Protein 6HUH (pdb70)

B-factor: mean 50.21, std 21.95, range [9.23, 146.53]

Organism: Klebsiella pneumoniae (NCBI:txid573)

Structure (mmCIF, N/CA/C/O backbone):
data_6HUH
#
_entry.id   6HUH
#
_cell.length_a   143.790
_cell.length_b   42.580
_cell.length_c   99.710
_cell.angle_alpha   90.00
_cell.angle_beta   114.37
_cell.angle_gamma   90.00
#
_symmetry.space_group_name_H-M   'C 1 2 1'
#
loop_
_entity.id
_entity.type
_entity.pdbx_description
1 polymer Beta-lactamase
2 non-polymer 'SULFATE ION'
3 water water
#
loop_
_atom_site.group_PDB
_atom_site.id
_atom_site.type_symbol
_atom_site.label_atom_id
_atom_site.label_alt_id
_atom_site.label_comp_id
_atom_site.label_asym_id
_atom_site.label_entity_id
_atom_site.label_seq_id
_atom_site.pdbx_PDB_ins_code
_atom_site.Cartn_x
_atom_site.Cartn_y
_atom_site.Cartn_z
_atom_site.occupancy
_atom_site.B_iso_or_equiv
_atom_site.auth_seq_id
_atom_site.auth_comp_id
_atom_site.auth_asym_id
_atom_site.auth_atom_id
_atom_site.pdbx_PDB_model_num
ATOM 1 N N . THR A 1 24 ? 10.123 32.147 -9.595 1.00 60.49 24 THR A N 1
ATOM 2 C CA . THR A 1 24 ? 9.716 31.070 -8.702 1.00 58.91 24 THR A CA 1
ATOM 3 C C . THR A 1 24 ? 10.216 31.272 -7.247 1.00 60.03 24 THR A C 1
ATOM 4 O O . THR A 1 24 ? 10.257 30.307 -6.472 1.00 59.43 24 THR A O 1
ATOM 8 N N . GLY A 1 25 ? 10.522 32.527 -6.881 1.00 54.20 25 GLY A N 1
ATOM 9 C CA . GLY A 1 25 ? 10.899 32.916 -5.524 1.00 51.47 25 GLY A CA 1
ATOM 10 C C . GLY A 1 25 ? 9.677 32.927 -4.618 1.00 52.21 25 GLY A C 1
ATOM 11 O O . GLY A 1 25 ? 8.546 32.937 -5.110 1.00 52.62 25 GLY A O 1
ATOM 12 N N . CYS A 1 26 ? 9.861 32.939 -3.297 1.00 46.15 26 CYS A N 1
ATOM 13 C CA . CYS A 1 26 ? 8.704 32.895 -2.395 1.00 44.28 26 CYS A CA 1
ATOM 14 C C . CYS A 1 26 ? 8.931 33.521 -0.990 1.00 43.51 26 CYS A C 1
ATOM 15 O O . CYS A 1 26 ? 9.953 33.222 -0.373 1.00 42.60 26 CYS A O 1
ATOM 18 N N . MET A 1 27 ? 7.962 34.344 -0.471 1.00 36.53 27 MET A N 1
ATOM 19 C CA . MET A 1 27 ? 7.984 34.825 0.919 1.00 34.72 27 MET A CA 1
ATOM 20 C C . MET A 1 27 ? 6.719 34.420 1.663 1.00 35.39 27 MET A C 1
ATOM 21 O O . MET A 1 27 ? 5.643 34.959 1.445 1.00 35.63 27 MET A O 1
ATOM 26 N N . LEU A 1 28 ? 6.877 33.445 2.538 1.00 29.70 28 LEU A N 1
ATOM 27 C CA . LEU A 1 28 ? 5.817 32.863 3.341 1.00 29.25 28 LEU A CA 1
ATOM 28 C C . LEU A 1 28 ? 5.932 33.205 4.820 1.00 33.77 28 LEU A C 1
ATOM 29 O O . LEU A 1 28 ? 6.996 33.005 5.418 1.00 35.44 28 LEU A O 1
ATOM 34 N N . PHE A 1 29 ? 4.826 33.637 5.436 1.00 29.12 29 PHE A N 1
ATOM 35 C CA . PHE A 1 29 ? 4.754 33.887 6.891 1.00 28.47 29 PHE A CA 1
ATOM 36 C C . PHE A 1 29 ? 3.658 33.005 7.513 1.00 30.10 29 PHE A C 1
ATOM 37 O O . PHE A 1 29 ? 2.493 33.074 7.081 1.00 30.68 29 PHE A O 1
ATOM 45 N N . ALA A 1 30 ? 4.047 32.143 8.474 1.00 23.24 30 ALA A N 1
ATOM 46 C CA . ALA A 1 30 ? 3.126 31.230 9.156 1.00 23.80 30 ALA A CA 1
ATOM 47 C C . ALA A 1 30 ? 3.019 31.522 10.663 1.00 29.35 30 ALA A C 1
ATOM 48 O O . ALA A 1 30 ? 3.902 32.166 11.222 1.00 27.17 30 ALA A O 1
ATOM 50 N N . ASP A 1 31 ? 1.932 31.051 11.314 1.00 30.38 31 ASP A N 1
ATOM 51 C CA . ASP A 1 31 ? 1.728 31.223 12.760 1.00 33.36 31 ASP A CA 1
ATOM 52 C C . ASP A 1 31 ? 2.500 30.174 13.577 1.00 38.78 31 ASP A C 1
ATOM 53 O O . ASP A 1 31 ? 3.372 29.493 13.028 1.00 34.66 31 ASP A O 1
ATOM 58 N N . GLY A 1 32 ? 2.163 30.061 14.872 1.00 39.93 32 GLY A N 1
ATOM 59 C CA . GLY A 1 32 ? 2.786 29.129 15.814 1.00 40.34 32 GLY A CA 1
ATOM 60 C C . GLY A 1 32 ? 2.737 27.667 15.408 1.00 42.28 32 GLY A C 1
ATOM 61 O O . GLY A 1 32 ? 3.779 27.006 15.389 1.00 40.78 32 GLY A O 1
ATOM 62 N N . SER A 1 33 ? 1.533 27.164 15.050 1.00 38.57 33 SER A N 1
ATOM 63 C CA . SER A 1 33 ? 1.304 25.770 14.632 1.00 38.23 33 SER A CA 1
ATOM 64 C C . SER A 1 33 ? 2.011 25.367 13.331 1.00 40.01 33 SER A C 1
ATOM 65 O O . SER A 1 33 ? 2.148 24.175 13.056 1.00 38.51 33 SER A O 1
ATOM 68 N N . GLY A 1 34 ? 2.419 26.367 12.547 1.00 36.35 34 GLY A N 1
ATOM 69 C CA . GLY A 1 34 ? 3.057 26.216 11.244 1.00 34.15 34 GLY A CA 1
ATOM 70 C C . GLY A 1 34 ? 2.088 26.455 10.105 1.00 37.67 34 GLY A C 1
ATOM 71 O O . GLY A 1 34 ? 2.393 26.113 8.959 1.00 37.40 34 GLY A O 1
ATOM 72 N N . LYS A 1 35 ? 0.898 27.031 10.410 1.00 34.33 35 LYS A N 1
ATOM 73 C CA . LYS A 1 35 ? -0.145 27.321 9.426 1.00 33.84 35 LYS A CA 1
ATOM 74 C C . LYS A 1 35 ? 0.129 28.657 8.681 1.00 38.33 35 LYS A C 1
ATOM 75 O O . LYS A 1 35 ? 0.085 29.718 9.313 1.00 38.00 35 LYS A O 1
ATOM 81 N N . PRO A 1 36 ? 0.432 28.636 7.356 1.00 36.29 36 PRO A N 1
ATOM 82 C CA . PRO A 1 36 ? 0.681 29.918 6.636 1.00 35.85 36 PRO A CA 1
ATOM 83 C C . PRO A 1 36 ? -0.524 30.849 6.615 1.00 37.86 36 PRO A C 1
ATOM 84 O O . PRO A 1 36 ? -1.667 30.378 6.546 1.00 37.53 36 PRO A O 1
ATOM 88 N N . PHE A 1 37 ? -0.262 32.169 6.735 1.00 32.15 37 PHE A N 1
ATOM 89 C CA . PHE A 1 37 ? -1.297 33.209 6.688 1.00 31.50 37 PHE A CA 1
ATOM 90 C C . PHE A 1 37 ? -1.002 34.215 5.569 1.00 34.64 37 PHE A C 1
ATOM 91 O O . PHE A 1 37 ? -1.846 35.065 5.254 1.00 35.34 37 PHE A O 1
ATOM 99 N N . SER A 1 38 ? 0.212 34.127 4.997 1.00 29.45 38 SER A N 1
ATOM 100 C CA . SER A 1 38 ? 0.690 34.974 3.912 1.00 29.38 38 SER A CA 1
ATOM 101 C C . SER A 1 38 ? 1.742 34.214 3.151 1.00 33.05 38 SER A C 1
ATOM 102 O O . SER A 1 38 ? 2.781 33.891 3.702 1.00 33.44 38 SER A O 1
ATOM 105 N N . ALA A 1 39 ? 1.466 33.906 1.894 1.00 29.54 39 ALA A N 1
ATOM 106 C CA . ALA A 1 39 ? 2.354 33.158 1.006 1.00 28.26 39 ALA A CA 1
ATOM 107 C C . ALA A 1 39 ? 2.355 33.872 -0.349 1.00 31.75 39 ALA A C 1
ATOM 108 O O . ALA A 1 39 ? 1.290 34.184 -0.862 1.00 32.44 39 ALA A O 1
ATOM 110 N N . GLN A 1 40 ? 3.533 34.210 -0.880 1.00 27.76 40 GLN A N 1
ATOM 111 C CA . GLN A 1 40 ? 3.655 34.991 -2.122 1.00 28.51 40 GLN A CA 1
ATOM 112 C C . GLN A 1 40 ? 4.757 34.444 -3.039 1.00 33.59 40 GLN A C 1
ATOM 113 O O . GLN A 1 40 ? 5.942 34.627 -2.773 1.00 33.50 40 GLN A O 1
ATOM 119 N N . GLY A 1 41 ? 4.347 33.810 -4.120 1.00 31.71 41 GLY A N 1
ATOM 120 C CA . GLY A 1 41 ? 5.236 33.175 -5.078 1.00 32.89 41 GLY A CA 1
ATOM 121 C C . GLY A 1 41 ? 5.039 31.669 -5.085 1.00 41.78 41 GLY A C 1
ATOM 122 O O . GLY A 1 41 ? 3.942 31.182 -4.772 1.00 41.87 41 GLY A O 1
ATOM 123 N N . ASP A 1 42 ? 6.115 30.914 -5.406 1.00 40.46 42 ASP A N 1
ATOM 124 C CA . ASP A 1 42 ? 6.083 29.452 -5.487 1.00 40.87 42 ASP A CA 1
ATOM 125 C C . ASP A 1 42 ? 6.304 28.768 -4.131 1.00 44.53 42 ASP A C 1
ATOM 126 O O . ASP A 1 42 ? 7.340 28.135 -3.883 1.00 42.95 42 ASP A O 1
ATOM 131 N N . CYS A 1 43 ? 5.275 28.858 -3.283 1.00 42.58 43 CYS A N 1
ATOM 132 C CA . CYS A 1 43 ? 5.258 28.346 -1.910 1.00 41.94 43 CYS A CA 1
ATOM 133 C C . CYS A 1 43 ? 4.945 26.849 -1.780 1.00 40.44 43 CYS A C 1
ATOM 134 O O . CYS A 1 43 ? 5.143 26.303 -0.696 1.00 37.65 43 CYS A O 1
ATOM 137 N N . ALA A 1 44 ? 4.495 26.194 -2.874 1.00 36.78 44 ALA A N 1
ATOM 138 C CA . ALA A 1 44 ? 4.105 24.777 -2.903 1.00 35.87 44 ALA A CA 1
ATOM 139 C C . ALA A 1 44 ? 5.061 23.848 -3.647 1.00 40.89 44 ALA A C 1
ATOM 140 O O . ALA A 1 44 ? 4.998 22.636 -3.445 1.00 41.86 44 ALA A O 1
ATOM 142 N N . SER A 1 45 ? 5.959 24.388 -4.479 1.00 38.43 45 SER A N 1
ATOM 143 C CA . SER A 1 45 ? 6.943 23.556 -5.189 1.00 38.44 45 SER A CA 1
ATOM 144 C C . SER A 1 45 ? 8.046 23.066 -4.264 1.00 39.86 45 SER A C 1
ATOM 145 O O . SER A 1 45 ? 8.538 23.824 -3.431 1.00 37.32 45 SER A O 1
ATOM 148 N N . GLN A 1 46 ? 8.447 21.807 -4.444 1.00 37.08 46 GLN A N 1
ATOM 149 C CA . GLN A 1 46 ? 9.498 21.173 -3.653 1.00 36.89 46 GLN A CA 1
ATOM 150 C C . GLN A 1 46 ? 10.872 21.591 -4.165 1.00 39.60 46 GLN A C 1
ATOM 151 O O . GLN A 1 46 ? 11.127 21.499 -5.370 1.00 41.38 46 GLN A O 1
ATOM 157 N N . LEU A 1 47 ? 11.760 22.027 -3.258 1.00 32.86 47 LEU A N 1
ATOM 158 C CA . LEU A 1 47 ? 13.118 22.432 -3.620 1.00 33.16 47 LEU A CA 1
ATOM 159 C C . LEU A 1 47 ? 14.180 21.759 -2.736 1.00 39.00 47 LEU A C 1
ATOM 160 O O . LEU A 1 47 ? 13.871 21.428 -1.581 1.00 38.45 47 LEU A O 1
ATOM 165 N N . PRO A 1 48 ? 15.458 21.600 -3.200 1.00 35.95 48 PRO A N 1
ATOM 166 C CA . PRO A 1 48 ? 16.482 21.023 -2.312 1.00 34.82 48 PRO A CA 1
ATOM 167 C C . PRO A 1 48 ? 16.580 21.822 -1.003 1.00 36.73 48 PRO A C 1
ATOM 168 O O . PRO A 1 48 ? 16.567 23.045 -1.077 1.00 35.12 48 PRO A O 1
ATOM 172 N N . PRO A 1 49 ? 16.606 21.201 0.205 1.00 33.90 49 PRO A N 1
ATOM 173 C CA . PRO A 1 49 ? 16.668 22.021 1.429 1.00 32.71 49 PRO A CA 1
ATOM 174 C C . PRO A 1 49 ? 18.036 22.669 1.665 1.00 34.60 49 PRO A C 1
ATOM 175 O O . PRO A 1 49 ? 18.117 23.692 2.341 1.00 33.31 49 PRO A O 1
ATOM 179 N N . ALA A 1 50 ? 19.094 22.111 1.036 1.00 30.07 50 ALA A N 1
ATOM 180 C CA . ALA A 1 50 ? 20.484 22.533 1.163 1.00 29.43 50 ALA A CA 1
ATOM 181 C C . ALA A 1 50 ? 20.893 22.561 2.636 1.00 35.04 50 ALA A C 1
ATOM 182 O O . ALA A 1 50 ? 20.618 21.597 3.354 1.00 34.96 50 ALA A O 1
ATOM 184 N N . SER A 1 51 ? 21.484 23.667 3.106 1.00 33.22 51 SER A N 1
ATOM 185 C CA . SER A 1 51 ? 21.936 23.774 4.486 1.00 32.66 51 SER A CA 1
ATOM 186 C C . SER A 1 51 ? 20.824 24.100 5.513 1.00 36.99 51 SER A C 1
ATOM 187 O O . SER A 1 51 ? 21.139 24.237 6.683 1.00 40.37 51 SER A O 1
ATOM 190 N N . THR A 1 52 ? 19.553 24.167 5.117 1.00 29.71 52 THR A N 1
ATOM 191 C CA . THR A 1 52 ? 18.446 24.348 6.061 1.00 28.31 52 THR A CA 1
ATOM 192 C C . THR A 1 52 ? 18.087 22.984 6.690 1.00 33.73 52 THR A C 1
ATOM 193 O O . THR A 1 52 ? 17.323 22.917 7.666 1.00 34.86 52 THR A O 1
ATOM 197 N N . PHE A 1 53 ? 18.620 21.891 6.114 1.00 29.94 53 PHE A N 1
ATOM 198 C CA . PHE A 1 53 ? 18.419 20.544 6.633 1.00 29.33 53 PHE A CA 1
ATOM 199 C C . PHE A 1 53 ? 19.244 20.379 7.923 1.00 34.69 53 PHE A C 1
ATOM 200 O O . PHE A 1 53 ? 19.037 19.420 8.666 1.00 36.56 53 PHE A O 1
ATOM 225 N N . ILE A 1 55 ? 18.766 22.152 10.453 1.00 23.55 55 ILE A N 1
ATOM 226 C CA . ILE A 1 55 ? 17.744 22.278 11.508 1.00 22.90 55 ILE A CA 1
ATOM 227 C C . ILE A 1 55 ? 17.286 20.860 11.967 1.00 28.63 55 ILE A C 1
ATOM 228 O O . ILE A 1 55 ? 17.590 20.503 13.115 1.00 27.93 55 ILE A O 1
ATOM 233 N N . PRO A 1 56 ? 16.672 19.989 11.095 1.00 26.22 56 PRO A N 1
ATOM 234 C CA . PRO A 1 56 ? 16.337 18.622 11.554 1.00 25.74 56 PRO A CA 1
ATOM 235 C C . PRO A 1 56 ? 17.548 17.823 12.037 1.00 28.52 56 PRO A C 1
ATOM 236 O O . PRO A 1 56 ? 17.394 17.028 12.959 1.00 29.58 56 PRO A O 1
ATOM 240 N N . LEU A 1 57 ? 18.749 18.073 11.461 1.00 22.52 57 LEU A N 1
ATOM 241 C CA . LEU A 1 57 ? 20.003 17.428 11.858 1.00 21.22 57 LEU A CA 1
ATOM 242 C C . LEU A 1 57 ? 20.423 17.818 13.290 1.00 25.91 57 LEU A C 1
ATOM 243 O O . LEU A 1 57 ? 20.816 16.942 14.065 1.00 24.34 57 LEU A O 1
ATOM 248 N N . ALA A 1 58 ? 20.286 19.115 13.664 1.00 24.55 58 ALA A N 1
ATOM 249 C CA . ALA A 1 58 ? 20.584 19.590 15.027 1.00 25.26 58 ALA A CA 1
ATOM 250 C C . ALA A 1 58 ? 19.698 18.862 16.052 1.00 31.26 58 ALA A C 1
ATOM 251 O O . ALA A 1 58 ? 20.176 18.553 17.139 1.00 33.05 58 ALA A O 1
ATOM 253 N N . LEU A 1 59 ? 18.429 18.555 15.690 1.00 26.39 59 LEU A N 1
ATOM 254 C CA . LEU A 1 59 ? 17.490 17.836 16.552 1.00 26.91 59 LEU A CA 1
ATOM 255 C C . LEU A 1 59 ? 17.868 16.364 16.700 1.00 32.04 59 LEU A C 1
ATOM 256 O O . LEU A 1 59 ? 17.833 15.842 17.821 1.00 32.51 59 LEU A O 1
ATOM 261 N N . MET A 1 60 ? 18.221 15.697 15.564 1.00 28.11 60 MET A N 1
ATOM 262 C CA . MET A 1 60 ? 18.658 14.296 15.513 1.00 27.59 60 MET A CA 1
ATOM 263 C C . MET A 1 60 ? 19.883 14.177 16.405 1.00 32.25 60 MET A C 1
ATOM 264 O O . MET A 1 60 ? 19.883 13.371 17.340 1.00 34.33 60 MET A O 1
ATOM 269 N N . GLY A 1 61 ? 20.873 15.030 16.139 1.00 26.99 61 GLY A N 1
ATOM 270 C CA . GLY A 1 61 ? 22.131 15.123 16.877 1.00 26.94 61 GLY A CA 1
ATOM 271 C C . GLY A 1 61 ? 22.006 15.368 18.367 1.00 29.08 61 GLY A C 1
ATOM 272 O O . GLY A 1 61 ? 22.752 14.778 19.141 1.00 30.77 61 GLY A O 1
ATOM 273 N N . TYR A 1 62 ? 21.066 16.206 18.793 1.00 23.38 62 TYR A N 1
ATOM 274 C CA . TYR A 1 62 ? 20.880 16.408 20.224 1.00 23.85 62 TYR A CA 1
ATOM 275 C C . TYR A 1 62 ? 20.034 15.329 20.866 1.00 31.47 62 TYR A C 1
ATOM 276 O O . TYR A 1 62 ? 20.282 14.984 22.012 1.00 35.90 62 TYR A O 1
ATOM 285 N N . ASP A 1 63 ? 19.049 14.793 20.148 1.00 26.74 63 ASP A N 1
ATOM 286 C CA . ASP A 1 63 ? 18.172 13.749 20.675 1.00 27.56 63 ASP A CA 1
ATOM 287 C C . ASP A 1 63 ? 18.919 12.435 20.897 1.00 32.79 63 ASP A C 1
ATOM 288 O O . ASP A 1 63 ? 18.690 11.765 21.903 1.00 33.03 63 ASP A O 1
ATOM 293 N N . SER A 1 64 ? 19.788 12.062 19.936 1.00 29.65 64 SER A N 1
ATOM 294 C CA . SER A 1 64 ? 20.547 10.823 19.970 1.00 30.06 64 SER A CA 1
ATOM 295 C C . SER A 1 64 ? 21.756 10.903 20.893 1.00 35.57 64 SER A C 1
ATOM 296 O O . SER A 1 64 ? 22.171 9.881 21.428 1.00 37.69 64 SER A O 1
ATOM 299 N N . GLY A 1 65 ? 22.292 12.107 21.099 1.00 30.42 65 GLY A N 1
ATOM 300 C CA . GLY A 1 65 ? 23.436 12.318 21.973 1.00 29.65 65 GLY A CA 1
ATOM 301 C C . GLY A 1 65 ? 24.754 12.544 21.264 1.00 31.84 65 GLY A C 1
ATOM 302 O O . GLY A 1 65 ? 25.790 12.662 21.931 1.00 33.46 65 GLY A O 1
ATOM 303 N N . PHE A 1 66 ? 24.735 12.607 19.911 1.00 24.92 66 PHE A N 1
ATOM 304 C CA . PHE A 1 66 ? 25.929 12.873 19.116 1.00 23.66 66 PHE A CA 1
ATOM 305 C C . PHE A 1 66 ? 26.447 14.264 19.437 1.00 28.21 66 PHE A C 1
ATOM 306 O O . PHE A 1 66 ? 27.660 14.460 19.584 1.00 29.34 66 PHE A O 1
ATOM 314 N N . LEU A 1 67 ? 25.525 15.236 19.482 1.00 22.88 67 LEU A N 1
ATOM 315 C CA . LEU A 1 67 ? 25.823 16.621 19.807 1.00 21.74 67 LEU A CA 1
ATOM 316 C C . LEU A 1 67 ? 25.519 16.781 21.277 1.00 28.29 67 LEU A C 1
ATOM 317 O O . LEU A 1 67 ? 24.477 16.302 21.748 1.00 29.52 67 LEU A O 1
ATOM 322 N N . VAL A 1 68 ? 26.469 17.362 22.021 1.00 25.79 68 VAL A N 1
ATOM 323 C CA . VAL A 1 68 ? 26.375 17.515 23.474 1.00 27.27 68 VAL A CA 1
ATOM 324 C C . VAL A 1 68 ? 25.687 18.820 23.817 1.00 35.60 68 VAL A C 1
ATOM 325 O O . VAL A 1 68 ? 24.695 18.821 24.551 1.00 36.19 68 VAL A O 1
ATOM 329 N N . ASP A 1 69 ? 26.250 19.929 23.303 1.00 34.70 69 ASP A N 1
ATOM 330 C CA . ASP A 1 69 ? 25.765 21.297 23.460 1.00 35.57 69 ASP A CA 1
ATOM 331 C C . ASP A 1 69 ? 26.263 22.145 22.300 1.00 36.96 69 ASP A C 1
ATOM 332 O O . ASP A 1 69 ? 26.505 21.613 21.230 1.00 35.34 69 ASP A O 1
ATOM 337 N N . GLU A 1 70 ? 26.425 23.442 22.509 1.00 34.15 70 GLU A N 1
ATOM 338 C CA . GLU A 1 70 ? 26.821 24.401 21.485 1.00 33.75 70 GLU A CA 1
ATOM 339 C C . GLU A 1 70 ? 28.321 24.346 21.194 1.00 38.79 70 GLU A C 1
ATOM 340 O O . GLU A 1 70 ? 28.770 24.710 20.108 1.00 37.73 70 GLU A O 1
ATOM 346 N N . GLN A 1 71 ? 29.091 23.919 22.182 1.00 37.22 71 GLN A N 1
ATOM 347 C CA . GLN A 1 71 ? 30.540 23.853 22.104 1.00 37.90 71 GLN A CA 1
ATOM 348 C C . GLN A 1 71 ? 31.015 22.442 21.765 1.00 43.24 71 GLN A C 1
ATOM 349 O O . GLN A 1 71 ? 32.104 22.282 21.197 1.00 45.11 71 GLN A O 1
ATOM 355 N N . LEU A 1 72 ? 30.233 21.416 22.162 1.00 37.48 72 LEU A N 1
ATOM 356 C CA . LEU A 1 72 ? 30.646 20.031 21.993 1.00 35.36 72 LEU A CA 1
ATOM 357 C C . LEU A 1 72 ? 29.731 19.178 21.144 1.00 35.76 72 LEU A C 1
ATOM 358 O O . LEU A 1 72 ? 28.510 19.359 21.177 1.00 34.23 72 LEU A O 1
ATOM 363 N N . PRO A 1 73 ? 30.302 18.230 20.357 1.00 32.07 73 PRO A N 1
ATOM 364 C CA . PRO A 1 73 ? 31.738 17.929 20.178 1.00 31.69 73 PRO A CA 1
ATOM 365 C C . PRO A 1 73 ? 32.479 18.867 19.210 1.00 36.39 73 PRO A C 1
ATOM 366 O O . PRO A 1 73 ? 31.894 19.386 18.262 1.00 35.27 73 PRO A O 1
ATOM 370 N N . ALA A 1 74 ? 33.763 19.107 19.474 1.00 34.54 74 ALA A N 1
ATOM 371 C CA . ALA A 1 74 ? 34.606 19.920 18.607 1.00 34.25 74 ALA A CA 1
ATOM 372 C C . ALA A 1 74 ? 35.357 18.931 17.703 1.00 38.94 74 ALA A C 1
ATOM 373 O O . ALA A 1 74 ? 36.418 18.407 18.071 1.00 39.13 74 ALA A O 1
ATOM 375 N N . LEU A 1 75 ? 34.750 18.593 16.565 1.00 34.83 75 LEU A N 1
ATOM 376 C CA . LEU A 1 75 ? 35.341 17.606 15.657 1.00 35.72 75 LEU A CA 1
ATOM 377 C C . LEU A 1 75 ? 36.403 18.202 14.707 1.00 42.85 75 LEU A C 1
ATOM 378 O O . LEU A 1 75 ? 36.160 19.252 14.115 1.00 43.23 75 LEU A O 1
ATOM 383 N N . PRO A 1 76 ? 37.590 17.567 14.548 1.00 40.43 76 PRO A N 1
ATOM 384 C CA . PRO A 1 76 ? 38.599 18.131 13.638 1.00 40.45 76 PRO A CA 1
ATOM 385 C C . PRO A 1 76 ? 38.354 17.831 12.155 1.00 44.20 76 PRO A C 1
ATOM 386 O O . PRO A 1 76 ? 37.782 16.794 11.805 1.00 43.97 76 PRO A O 1
ATOM 390 N N . PHE A 1 77 ? 38.851 18.716 11.280 1.00 40.04 77 PHE A N 1
ATOM 391 C CA . PHE A 1 77 ? 38.804 18.542 9.827 1.00 38.48 77 PHE A CA 1
ATOM 392 C C . PHE A 1 77 ? 39.820 17.447 9.452 1.00 43.01 77 PHE A C 1
ATOM 393 O O . PHE A 1 77 ? 40.919 17.423 10.001 1.00 43.96 77 PHE A O 1
ATOM 401 N N . LYS A 1 78 ? 39.470 16.561 8.520 1.00 39.14 78 LYS A N 1
ATOM 402 C CA . LYS A 1 78 ? 40.383 15.491 8.087 1.00 40.01 78 LYS A CA 1
ATOM 403 C C . LYS A 1 78 ? 40.619 15.566 6.575 1.00 43.72 78 LYS A C 1
ATOM 404 O O . LYS A 1 78 ? 39.727 16.008 5.858 1.00 40.73 78 LYS A O 1
ATOM 410 N N . ALA A 1 79 ? 41.798 15.096 6.090 1.00 43.60 79 ALA A N 1
ATOM 411 C CA . ALA A 1 79 ? 42.140 15.049 4.656 1.00 44.74 79 ALA A CA 1
ATOM 412 C C . ALA A 1 79 ? 41.165 14.102 3.967 1.00 50.34 79 ALA A C 1
ATOM 413 O O . ALA A 1 79 ? 41.008 12.954 4.378 1.00 50.05 79 ALA A O 1
ATOM 415 N N . GLY A 1 80 ? 40.459 14.626 2.982 1.00 49.16 80 GLY A N 1
ATOM 416 C CA . GLY A 1 80 ? 39.424 13.897 2.265 1.00 50.49 80 GLY A CA 1
ATOM 417 C C . GLY A 1 80 ? 38.033 14.451 2.527 1.00 56.09 80 GLY A C 1
ATOM 418 O O . GLY A 1 80 ? 37.057 13.978 1.931 1.00 54.96 80 GLY A O 1
ATOM 419 N N . ASP A 1 81 ? 37.925 15.455 3.432 1.00 53.77 81 ASP A N 1
ATOM 420 C CA . ASP A 1 81 ? 36.646 16.101 3.720 1.00 52.87 81 ASP A CA 1
ATOM 421 C C . ASP A 1 81 ? 36.463 17.269 2.763 1.00 60.17 81 ASP A C 1
ATOM 422 O O . ASP A 1 81 ? 37.454 17.943 2.451 1.00 61.68 81 ASP A O 1
ATOM 427 N N . PRO A 1 82 ? 35.215 17.525 2.290 1.00 56.46 82 PRO A N 1
ATOM 428 C CA . PRO A 1 82 ? 34.988 18.667 1.380 1.00 57.20 82 PRO A CA 1
ATOM 429 C C . PRO A 1 82 ? 35.495 19.983 1.972 1.00 63.57 82 PRO A C 1
ATOM 430 O O . PRO A 1 82 ? 35.228 20.287 3.137 1.00 61.91 82 PRO A O 1
ATOM 434 N N . ASP A 1 83 ? 36.299 20.712 1.187 1.00 63.51 83 ASP A N 1
ATOM 435 C CA . ASP A 1 83 ? 36.920 21.974 1.587 1.00 64.34 83 ASP A CA 1
ATOM 436 C C . ASP A 1 83 ? 36.615 23.087 0.580 1.00 68.47 83 ASP A C 1
ATOM 437 O O . ASP A 1 83 ? 37.522 23.798 0.133 1.00 70.02 83 ASP A O 1
ATOM 442 N N . PHE A 1 84 ? 35.324 23.233 0.228 1.00 63.47 84 PHE A N 1
ATOM 443 C CA . PHE A 1 84 ? 34.838 24.230 -0.740 1.00 63.20 84 PHE A CA 1
ATOM 444 C C . PHE A 1 84 ? 34.950 25.658 -0.199 1.00 67.22 84 PHE A C 1
ATOM 445 O O . PHE A 1 84 ? 35.304 26.572 -0.947 1.00 67.52 84 PHE A O 1
ATOM 453 N N . LEU A 1 85 ? 34.667 25.836 1.107 1.00 63.19 85 LEU A N 1
ATOM 454 C CA . LEU A 1 85 ? 34.775 27.119 1.799 1.00 63.06 85 LEU A CA 1
ATOM 455 C C . LEU A 1 85 ? 35.979 27.066 2.733 1.00 66.08 85 LEU A C 1
ATOM 456 O O . LEU A 1 85 ? 36.169 26.038 3.388 1.00 65.71 85 LEU A O 1
ATOM 461 N N . PRO A 1 86 ? 36.797 28.147 2.824 1.00 62.49 86 PRO A N 1
ATOM 462 C CA . PRO A 1 86 ? 37.973 28.116 3.731 1.00 62.13 86 PRO A CA 1
ATOM 463 C C . PRO A 1 86 ? 37.648 27.920 5.225 1.00 60.39 86 PRO A C 1
ATOM 464 O O . PRO A 1 86 ? 38.449 27.323 5.944 1.00 58.18 86 PRO A O 1
ATOM 468 N N . GLU A 1 87 ? 36.468 28.406 5.678 1.00 54.74 87 GLU A N 1
ATOM 469 C CA . GLU A 1 87 ? 35.983 28.321 7.066 1.00 53.71 87 GLU A CA 1
ATOM 470 C C . GLU A 1 87 ? 35.669 26.870 7.532 1.00 56.34 87 GLU A C 1
ATOM 471 O O . GLU A 1 87 ? 35.498 26.622 8.735 1.00 56.21 87 GLU A O 1
ATOM 477 N N . TRP A 1 88 ? 35.599 25.928 6.573 1.00 50.15 88 TRP A N 1
ATOM 478 C CA . TRP A 1 88 ? 35.366 24.514 6.820 1.00 47.50 88 TRP A CA 1
ATOM 479 C C . TRP A 1 88 ? 36.661 23.810 7.227 1.00 49.64 88 TRP A C 1
ATOM 480 O O . TRP A 1 88 ? 36.603 22.751 7.842 1.00 48.61 88 TRP A O 1
ATOM 491 N N . LYS A 1 89 ? 37.823 24.385 6.866 1.00 46.81 89 LYS A N 1
ATOM 492 C CA . LYS A 1 89 ? 39.161 23.809 7.057 1.00 47.28 89 LYS A CA 1
ATOM 493 C C . LYS A 1 89 ? 39.650 23.658 8.529 1.00 50.93 89 LYS A C 1
ATOM 494 O O . LYS A 1 89 ? 40.727 23.094 8.721 1.00 52.07 89 LYS A O 1
ATOM 500 N N . GLN A 1 90 ? 38.883 24.093 9.554 1.00 45.96 90 GLN A N 1
ATOM 501 C CA . GLN A 1 90 ? 39.337 23.899 10.939 1.00 45.48 90 GLN A CA 1
ATOM 502 C C . GLN A 1 90 ? 38.385 23.057 11.784 1.00 46.74 90 GLN A C 1
ATOM 503 O O . GLN A 1 90 ? 37.445 22.474 11.252 1.00 45.49 90 GLN A O 1
ATOM 509 N N . THR A 1 91 ? 38.676 22.949 13.102 1.00 43.15 91 THR A N 1
ATOM 510 C CA . THR A 1 91 ? 37.880 22.219 14.093 1.00 41.71 91 THR A CA 1
ATOM 511 C C . THR A 1 91 ? 36.511 22.913 14.223 1.00 42.89 91 THR A C 1
ATOM 512 O O . THR A 1 91 ? 36.460 24.113 14.513 1.00 42.34 91 THR A O 1
ATOM 516 N N . THR A 1 92 ? 35.415 22.190 13.955 1.00 36.52 92 THR A N 1
ATOM 517 C CA . THR A 1 92 ? 34.106 22.822 14.069 1.00 34.83 92 THR A CA 1
ATOM 518 C C . THR A 1 92 ? 33.321 22.254 15.259 1.00 35.99 92 THR A C 1
ATOM 519 O O . THR A 1 92 ? 33.502 21.107 15.651 1.00 35.21 92 THR A O 1
ATOM 523 N N . THR A 1 93 ? 32.522 23.116 15.871 1.00 30.88 93 THR A N 1
ATOM 524 C CA . THR A 1 93 ? 31.646 22.846 17.007 1.00 30.22 93 THR A CA 1
ATOM 525 C C . THR A 1 93 ? 30.203 22.968 16.467 1.00 35.83 93 THR A C 1
ATOM 526 O O . THR A 1 93 ? 30.050 23.474 15.349 1.00 34.79 93 THR A O 1
ATOM 530 N N . PRO A 1 94 ? 29.119 22.571 17.200 1.00 34.24 94 PRO A N 1
ATOM 531 C CA . PRO A 1 94 ? 27.761 22.712 16.628 1.00 33.49 94 PRO A CA 1
ATOM 532 C C . PRO A 1 94 ? 27.344 24.159 16.322 1.00 40.18 94 PRO A C 1
ATOM 533 O O . PRO A 1 94 ? 26.494 24.381 15.471 1.00 38.98 94 PRO A O 1
ATOM 537 N N . SER A 1 95 ? 27.966 25.138 17.006 1.00 40.72 95 SER A N 1
ATOM 538 C CA . SER A 1 95 ? 27.735 26.583 16.855 1.00 41.51 95 SER A CA 1
ATOM 539 C C . SER A 1 95 ? 28.356 27.099 15.546 1.00 44.27 95 SER A C 1
ATOM 540 O O . SER A 1 95 ? 27.745 27.897 14.830 1.00 44.46 95 SER A O 1
ATOM 543 N N . ARG A 1 96 ? 29.575 26.633 15.261 1.00 39.70 96 ARG A N 1
ATOM 544 C CA . ARG A 1 96 ? 30.375 26.937 14.078 1.00 38.97 96 ARG A CA 1
ATOM 545 C C . ARG A 1 96 ? 29.816 26.179 12.852 1.00 38.32 96 ARG A C 1
ATOM 546 O O . ARG A 1 96 ? 29.959 26.653 11.728 1.00 38.27 96 ARG A O 1
ATOM 554 N N . TRP A 1 97 ? 29.185 25.005 13.086 1.00 30.44 97 TRP A N 1
ATOM 555 C CA . TRP A 1 97 ? 28.541 24.127 12.090 1.00 27.45 97 TRP A CA 1
ATOM 556 C C . TRP A 1 97 ? 27.415 24.865 11.412 1.00 30.36 97 TRP A C 1
ATOM 557 O O . TRP A 1 97 ? 27.379 24.956 10.191 1.00 30.62 97 TRP A O 1
ATOM 568 N N . MET A 1 98 ? 26.512 25.427 12.226 1.00 26.06 98 MET A N 1
ATOM 569 C CA . MET A 1 98 ? 25.354 26.196 11.790 1.00 24.88 98 MET A CA 1
ATOM 570 C C . MET A 1 98 ? 25.771 27.460 11.053 1.00 31.19 98 MET A C 1
ATOM 571 O O . MET A 1 98 ? 25.255 27.730 9.960 1.00 30.15 98 MET A O 1
ATOM 576 N N . THR A 1 99 ? 26.745 28.197 11.637 1.00 29.94 99 THR A N 1
ATOM 577 C CA . THR A 1 99 ? 27.281 29.465 11.144 1.00 31.02 99 THR A CA 1
ATOM 578 C C . THR A 1 99 ? 27.867 29.339 9.712 1.00 35.13 99 THR A C 1
ATOM 579 O O . THR A 1 99 ? 27.283 29.910 8.787 1.00 35.85 99 THR A O 1
ATOM 583 N N . TYR A 1 100 ? 28.958 28.575 9.524 1.00 31.23 100 TYR A N 1
ATOM 584 C CA . TYR A 1 100 ? 29.630 28.432 8.225 1.00 31.75 100 TYR A CA 1
ATOM 585 C C . TYR A 1 100 ? 29.102 27.236 7.370 1.00 35.69 100 TYR A C 1
ATOM 586 O O . TYR A 1 100 ? 29.747 26.870 6.376 1.00 35.04 100 TYR A O 1
ATOM 595 N N . SER A 1 101 ? 27.899 26.678 7.721 1.00 31.29 101 SER A N 1
ATOM 596 C CA . SER A 1 101 ? 27.251 25.563 7.003 1.00 30.95 101 SER A CA 1
ATOM 597 C C . SER A 1 101 ? 28.270 24.480 6.611 1.00 36.83 101 SER A C 1
ATOM 598 O O . SER A 1 101 ? 28.465 24.177 5.428 1.00 38.11 101 SER A O 1
ATOM 601 N N . VAL A 1 102 ? 28.953 23.940 7.629 1.00 32.85 102 VAL A N 1
ATOM 602 C CA . VAL A 1 102 ? 29.987 22.918 7.489 1.00 31.85 102 VAL A CA 1
ATOM 603 C C . VAL A 1 102 ? 29.323 21.585 7.172 1.00 35.14 102 VAL A C 1
ATOM 604 O O . VAL A 1 102 ? 28.719 20.956 8.049 1.00 34.32 102 VAL A O 1
ATOM 608 N N . ILE A 1 103 ? 29.412 21.178 5.894 1.00 31.36 103 ILE A N 1
ATOM 609 C CA . ILE A 1 103 ? 28.772 19.962 5.416 1.00 30.91 103 ILE A CA 1
ATOM 610 C C . ILE A 1 103 ? 29.431 18.707 5.952 1.00 35.62 103 ILE A C 1
ATOM 611 O O . ILE A 1 103 ? 28.711 17.755 6.243 1.00 35.59 103 ILE A O 1
ATOM 616 N N . TRP A 1 104 ? 30.778 18.696 6.115 1.00 33.08 104 TRP A N 1
ATOM 617 C CA . TRP A 1 104 ? 31.484 17.513 6.611 1.00 32.42 104 TRP A CA 1
ATOM 618 C C . TRP A 1 104 ? 31.087 17.142 8.038 1.00 33.42 104 TRP A C 1
ATOM 619 O O . TRP A 1 104 ? 31.066 15.962 8.367 1.00 32.88 104 TRP A O 1
ATOM 630 N N . TYR A 1 105 ? 30.706 18.135 8.853 1.00 29.07 105 TYR A N 1
ATOM 631 C CA . TYR A 1 105 ? 30.256 17.946 10.234 1.00 28.05 105 TYR A CA 1
ATOM 632 C C . TYR A 1 105 ? 28.854 17.309 10.247 1.00 31.99 105 TYR A C 1
ATOM 633 O O . TYR A 1 105 ? 28.509 16.587 11.184 1.00 31.20 105 TYR A O 1
ATOM 642 N N . SER A 1 106 ? 28.068 17.527 9.183 1.00 29.74 106 SER A N 1
ATOM 643 C CA . SER A 1 106 ? 26.738 16.925 9.065 1.00 29.23 106 SER A CA 1
ATOM 644 C C . SER A 1 106 ? 26.874 15.459 8.692 1.00 34.37 106 SER A C 1
ATOM 645 O O . SER A 1 106 ? 26.098 14.639 9.190 1.00 33.38 106 SER A O 1
ATOM 648 N N . GLN A 1 107 ? 27.876 15.131 7.817 1.00 32.37 107 GLN A N 1
ATOM 649 C CA . GLN A 1 107 ? 28.195 13.764 7.368 1.00 32.10 107 GLN A CA 1
ATOM 650 C C . GLN A 1 107 ? 28.728 12.949 8.537 1.00 36.07 107 GLN A C 1
ATOM 651 O O . GLN A 1 107 ? 28.390 11.774 8.651 1.00 37.55 107 GLN A O 1
ATOM 657 N N . ARG A 1 108 ? 29.520 13.575 9.430 1.00 31.95 108 ARG A N 1
ATOM 658 C CA . ARG A 1 108 ? 30.055 12.937 10.645 1.00 32.75 108 ARG A CA 1
ATOM 659 C C . ARG A 1 108 ? 28.911 12.481 11.535 1.00 36.52 108 ARG A C 1
ATOM 660 O O . ARG A 1 108 ? 28.966 11.378 12.080 1.00 36.99 108 ARG A O 1
ATOM 668 N N . LEU A 1 109 ? 27.875 13.337 11.669 1.00 31.81 109 LEU A N 1
ATOM 669 C CA . LEU A 1 109 ? 26.669 13.048 12.425 1.00 31.70 109 LEU A CA 1
ATOM 670 C C . LEU A 1 109 ? 25.874 11.922 11.779 1.00 36.77 109 LEU A C 1
ATOM 671 O O . LEU A 1 109 ? 25.526 10.978 12.490 1.00 38.51 109 LEU A O 1
ATOM 676 N N . THR A 1 110 ? 25.581 12.007 10.459 1.00 32.40 110 THR A N 1
ATOM 677 C CA . THR A 1 110 ? 24.770 10.988 9.763 1.00 32.46 110 THR A CA 1
ATOM 678 C C . THR A 1 110 ? 25.440 9.610 9.751 1.00 35.90 110 THR A C 1
ATOM 679 O O . THR A 1 110 ? 24.750 8.628 10.019 1.00 34.81 110 THR A O 1
ATOM 683 N N . GLU A 1 111 ? 26.781 9.543 9.505 1.00 33.97 111 GLU A N 1
ATOM 684 C CA . GLU A 1 111 ? 27.561 8.283 9.509 1.00 36.43 111 GLU A CA 1
ATOM 685 C C . GLU A 1 111 ? 27.472 7.577 10.872 1.00 39.98 111 GLU A C 1
ATOM 686 O O . GLU A 1 111 ? 27.448 6.346 10.932 1.00 40.24 111 GLU A O 1
ATOM 692 N N . TRP A 1 112 ? 27.412 8.380 11.953 1.00 34.83 112 TRP A N 1
ATOM 693 C CA . TRP A 1 112 ? 27.265 7.957 13.337 1.00 34.80 112 TRP A CA 1
ATOM 694 C C . TRP A 1 112 ? 25.832 7.478 13.641 1.00 42.24 112 TRP A C 1
ATOM 695 O O . TRP A 1 112 ? 25.665 6.577 14.462 1.00 43.29 112 TRP A O 1
ATOM 706 N N . LEU A 1 113 ? 24.802 8.123 13.050 1.00 40.30 113 LEU A N 1
ATOM 707 C CA . LEU A 1 113 ? 23.397 7.757 13.288 1.00 40.97 113 LEU A CA 1
ATOM 708 C C . LEU A 1 113 ? 23.041 6.432 12.639 1.00 46.93 113 LEU A C 1
ATOM 709 O O . LEU A 1 113 ? 22.354 5.597 13.249 1.00 47.47 113 LEU A O 1
ATOM 714 N N . GLY A 1 114 ? 23.491 6.281 11.394 1.00 43.30 114 GLY A N 1
ATOM 715 C CA . GLY A 1 114 ? 23.186 5.139 10.556 1.00 44.13 114 GLY A CA 1
ATOM 716 C C . GLY A 1 114 ? 22.020 5.511 9.680 1.00 46.56 114 GLY A C 1
ATOM 717 O O . GLY A 1 114 ? 21.219 6.374 10.053 1.00 45.28 114 GLY A O 1
ATOM 718 N N . ALA A 1 115 ? 21.924 4.879 8.505 1.00 43.70 115 ALA A N 1
ATOM 719 C CA . ALA A 1 115 ? 20.874 5.167 7.530 1.00 42.43 115 ALA A CA 1
ATOM 720 C C . ALA A 1 115 ? 19.469 4.843 8.041 1.00 46.47 115 ALA A C 1
ATOM 721 O O . ALA A 1 115 ? 18.525 5.534 7.666 1.00 45.56 115 ALA A O 1
ATOM 723 N N . ALA A 1 116 ? 19.338 3.813 8.915 1.00 44.03 116 ALA A N 1
ATOM 724 C CA . ALA A 1 116 ? 18.063 3.383 9.497 1.00 43.90 116 ALA A CA 1
ATOM 725 C C . ALA A 1 116 ? 17.463 4.432 10.438 1.00 47.20 116 ALA A C 1
ATOM 726 O O . ALA A 1 116 ? 16.283 4.766 10.284 1.00 46.92 116 ALA A O 1
ATOM 728 N N . ARG A 1 117 ? 18.278 4.968 11.394 1.00 42.22 117 ARG A N 1
ATOM 729 C CA . ARG A 1 117 ? 17.864 6.007 12.352 1.00 40.18 117 ARG A CA 1
ATOM 730 C C . ARG A 1 117 ? 17.570 7.319 11.593 1.00 41.43 117 ARG A C 1
ATOM 731 O O . ARG A 1 117 ? 16.565 7.974 11.871 1.00 41.22 117 ARG A O 1
ATOM 739 N N . PHE A 1 118 ? 18.432 7.671 10.610 1.00 34.80 118 PHE A N 1
ATOM 740 C CA . PHE A 1 118 ? 18.316 8.857 9.763 1.00 32.32 118 PHE A CA 1
ATOM 741 C C . PHE A 1 118 ? 16.940 8.875 9.133 1.00 34.50 118 PHE A C 1
ATOM 742 O O . PHE A 1 118 ? 16.181 9.815 9.355 1.00 33.58 118 PHE A O 1
ATOM 750 N N . GLN A 1 119 ? 16.582 7.781 8.436 1.00 31.18 119 GLN A N 1
ATOM 751 C CA . GLN A 1 119 ? 15.277 7.587 7.813 1.00 29.75 119 GLN A CA 1
ATOM 752 C C . GLN A 1 119 ? 14.171 7.627 8.852 1.00 31.57 119 GLN A C 1
ATOM 753 O O . GLN A 1 119 ? 13.170 8.249 8.576 1.00 31.69 119 GLN A O 1
ATOM 759 N N . GLN A 1 120 ? 14.336 7.006 10.042 1.00 27.58 120 GLN A N 1
ATOM 760 C CA . GLN A 1 120 ? 13.301 7.026 11.091 1.00 27.76 120 GLN A CA 1
ATOM 761 C C . GLN A 1 120 ? 12.961 8.457 11.505 1.00 33.53 120 GLN A C 1
ATOM 762 O O . GLN A 1 120 ? 11.774 8.810 11.596 1.00 33.77 120 GLN A O 1
ATOM 768 N N . TYR A 1 121 ? 14.018 9.290 11.722 1.00 29.31 121 TYR A N 1
ATOM 769 C CA . TYR A 1 121 ? 13.907 10.694 12.090 1.00 27.56 121 TYR A CA 1
ATOM 770 C C . TYR A 1 121 ? 13.228 11.472 10.952 1.00 33.23 121 TYR A C 1
ATOM 771 O O . TYR A 1 121 ? 12.218 12.107 11.215 1.00 33.96 121 TYR A O 1
ATOM 780 N N . VAL A 1 122 ? 13.719 11.364 9.688 1.00 30.46 122 VAL A N 1
ATOM 781 C CA . VAL A 1 122 ? 13.140 12.062 8.510 1.00 30.32 122 VAL A CA 1
ATOM 782 C C . VAL A 1 122 ? 11.658 11.703 8.336 1.00 37.07 122 VAL A C 1
ATOM 783 O O . VAL A 1 122 ? 10.861 12.604 8.069 1.00 35.36 122 VAL A O 1
ATOM 787 N N . ASP A 1 123 ? 11.280 10.430 8.594 1.00 37.81 123 ASP A N 1
ATOM 788 C CA . ASP A 1 123 ? 9.886 9.971 8.544 1.00 39.79 123 ASP A CA 1
ATOM 789 C C . ASP A 1 123 ? 9.071 10.593 9.695 1.00 44.61 123 ASP A C 1
ATOM 790 O O . ASP A 1 123 ? 8.042 11.216 9.416 1.00 44.63 123 ASP A O 1
ATOM 795 N N . ARG A 1 124 ? 9.544 10.455 10.978 1.00 39.83 124 ARG A N 1
ATOM 796 C CA . ARG A 1 124 ? 8.828 10.978 12.154 1.00 39.70 124 ARG A CA 1
ATOM 797 C C . ARG A 1 124 ? 8.673 12.480 12.145 1.00 40.98 124 ARG A C 1
ATOM 798 O O . ARG A 1 124 ? 7.689 12.984 12.688 1.00 39.13 124 ARG A O 1
ATOM 806 N N . PHE A 1 125 ? 9.634 13.181 11.498 1.00 37.97 125 PHE A N 1
ATOM 807 C CA . PHE A 1 125 ? 9.670 14.631 11.286 1.00 36.66 125 PHE A CA 1
ATOM 808 C C . PHE A 1 125 ? 8.818 15.031 10.073 1.00 42.16 125 PHE A C 1
ATOM 809 O O . PHE A 1 125 ? 8.554 16.224 9.896 1.00 42.47 125 PHE A O 1
ATOM 817 N N . ASP A 1 126 ? 8.409 14.037 9.227 1.00 38.40 126 ASP A N 1
ATOM 818 C CA . ASP A 1 126 ? 7.592 14.204 8.015 1.00 37.71 126 ASP A CA 1
ATOM 819 C C . ASP A 1 126 ? 8.252 15.206 7.062 1.00 36.84 126 ASP A C 1
ATOM 820 O O . ASP A 1 126 ? 7.566 15.988 6.395 1.00 37.04 126 ASP A O 1
ATOM 825 N N . TYR A 1 127 ? 9.591 15.188 7.028 1.00 29.41 127 TYR A N 1
ATOM 826 C CA . TYR A 1 127 ? 10.378 16.148 6.285 1.00 28.36 127 TYR A CA 1
ATOM 827 C C . TYR A 1 127 ? 10.254 16.036 4.758 1.00 34.42 127 TYR A C 1
ATOM 828 O O . TYR A 1 127 ? 10.865 15.161 4.142 1.00 35.03 127 TYR A O 1
ATOM 837 N N . GLY A 1 128 ? 9.487 16.968 4.176 1.00 31.25 128 GLY A N 1
ATOM 838 C CA . GLY A 1 128 ? 9.262 17.089 2.739 1.00 31.72 128 GLY A CA 1
ATOM 839 C C . GLY A 1 128 ? 8.897 15.798 2.031 1.00 37.06 128 GLY A C 1
ATOM 840 O O . GLY A 1 128 ? 7.914 15.142 2.400 1.00 35.77 128 GLY A O 1
ATOM 841 N N . ASN A 1 129 ? 9.698 15.419 1.001 1.00 35.25 129 ASN A N 1
ATOM 842 C CA . ASN A 1 129 ? 9.457 14.189 0.224 1.00 35.50 129 ASN A CA 1
ATOM 843 C C . ASN A 1 129 ? 10.030 12.956 0.896 1.00 38.51 129 ASN A C 1
ATOM 844 O O . ASN A 1 129 ? 9.764 11.852 0.462 1.00 39.32 129 ASN A O 1
ATOM 849 N N . ARG A 1 130 ? 10.863 13.157 1.931 1.00 34.84 130 ARG A N 1
ATOM 850 C CA . ARG A 1 130 ? 11.470 12.112 2.759 1.00 34.60 130 ARG A CA 1
ATOM 851 C C . ARG A 1 130 ? 12.438 11.166 1.961 1.00 40.72 130 ARG A C 1
ATOM 852 O O . ARG A 1 130 ? 12.924 10.155 2.501 1.00 39.18 130 ARG A O 1
ATOM 860 N N . ASP A 1 131 ? 12.759 11.539 0.695 1.00 39.11 131 ASP A N 1
ATOM 861 C CA . ASP A 1 131 ? 13.646 10.735 -0.148 1.00 40.32 131 ASP A CA 1
ATOM 862 C C . ASP A 1 131 ? 15.115 10.904 0.208 1.00 43.82 131 ASP A C 1
ATOM 863 O O . ASP A 1 131 ? 15.703 11.949 -0.068 1.00 42.83 131 ASP A O 1
ATOM 868 N N . LEU A 1 132 ? 15.710 9.882 0.824 1.00 41.23 132 LEU A N 1
ATOM 869 C CA . LEU A 1 132 ? 17.126 9.957 1.206 1.00 41.35 132 LEU A CA 1
ATOM 870 C C . LEU A 1 132 ? 17.961 8.924 0.435 1.00 49.70 132 LEU A C 1
ATOM 871 O O . LEU A 1 132 ? 18.964 8.431 0.952 1.00 50.08 132 LEU A O 1
ATOM 876 N N . SER A 1 133 ? 17.549 8.606 -0.807 1.00 48.15 133 SER A N 1
ATOM 877 C CA . SER A 1 133 ? 18.245 7.639 -1.650 1.00 50.02 133 SER A CA 1
ATOM 878 C C . SER A 1 133 ? 19.516 8.210 -2.261 1.00 54.19 133 SER A C 1
ATOM 879 O O . SER A 1 133 ? 20.419 7.451 -2.622 1.00 54.72 133 SER A O 1
ATOM 882 N N . GLY A 1 134 ? 19.577 9.537 -2.343 1.00 51.20 134 GLY A N 1
ATOM 883 C CA . GLY A 1 134 ? 20.707 10.283 -2.888 1.00 52.00 134 GLY A CA 1
ATOM 884 C C . GLY A 1 134 ? 20.762 10.311 -4.406 1.00 59.52 134 GLY A C 1
ATOM 885 O O . GLY A 1 134 ? 19.729 10.264 -5.094 1.00 58.28 134 GLY A O 1
ATOM 886 N N . ASN A 1 135 ? 21.996 10.392 -4.928 1.00 59.13 135 ASN A N 1
ATOM 887 C CA . ASN A 1 135 ? 22.297 10.444 -6.361 1.00 61.36 135 ASN A CA 1
ATOM 888 C C . ASN A 1 135 ? 22.067 9.071 -7.008 1.00 69.11 135 ASN A C 1
ATOM 889 O O . ASN A 1 135 ? 22.208 8.062 -6.314 1.00 69.50 135 ASN A O 1
ATOM 894 N N . PRO A 1 136 ? 21.698 8.996 -8.312 1.00 68.04 136 PRO A N 1
ATOM 895 C CA . PRO A 1 136 ? 21.435 7.687 -8.923 1.00 70.69 136 PRO A CA 1
ATOM 896 C C . PRO A 1 136 ? 22.689 6.856 -9.161 1.00 77.41 136 PRO A C 1
ATOM 897 O O . PRO A 1 136 ? 23.664 7.347 -9.725 1.00 77.03 136 PRO A O 1
ATOM 901 N N . GLY A 1 137 ? 22.633 5.604 -8.710 1.00 76.99 137 GLY A N 1
ATOM 902 C CA . GLY A 1 137 ? 23.704 4.620 -8.822 1.00 79.76 137 GLY A CA 1
ATOM 903 C C . GLY A 1 137 ? 24.466 4.458 -7.530 1.00 84.24 137 GLY A C 1
ATOM 904 O O . GLY A 1 137 ? 24.278 3.471 -6.801 1.00 84.23 137 GLY A O 1
ATOM 905 N N . LYS A 1 138 ? 25.383 5.409 -7.290 1.00 81.63 138 LYS A N 1
ATOM 906 C CA . LYS A 1 138 ? 26.183 5.496 -6.073 1.00 81.22 138 LYS A CA 1
ATOM 907 C C . LYS A 1 138 ? 25.166 5.726 -4.971 1.00 84.44 138 LYS A C 1
ATOM 908 O O . LYS A 1 138 ? 24.415 6.703 -5.021 1.00 82.84 138 LYS A O 1
ATOM 914 N N . HIS A 1 139 ? 25.030 4.757 -4.064 1.00 81.99 139 HIS A N 1
ATOM 915 C CA . HIS A 1 139 ? 24.006 4.841 -3.033 1.00 80.75 139 HIS A CA 1
ATOM 916 C C . HIS A 1 139 ? 24.450 5.667 -1.796 1.00 81.29 139 HIS A C 1
ATOM 917 O O . HIS A 1 139 ? 24.055 5.360 -0.667 1.00 80.13 139 HIS A O 1
ATOM 924 N N . ASP A 1 140 ? 25.136 6.799 -2.035 1.00 75.61 140 ASP A N 1
ATOM 925 C CA . ASP A 1 140 ? 25.573 7.713 -0.983 1.00 72.83 140 ASP A CA 1
ATOM 926 C C . ASP A 1 140 ? 24.460 8.671 -0.493 1.00 71.83 140 ASP A C 1
ATOM 927 O O . ASP A 1 140 ? 24.657 9.883 -0.433 1.00 70.42 140 ASP A O 1
ATOM 932 N N . GLY A 1 141 ? 23.322 8.117 -0.109 1.00 65.78 141 GLY A N 1
ATOM 933 C CA . GLY A 1 141 ? 22.207 8.905 0.398 1.00 63.16 141 GLY A CA 1
ATOM 934 C C . GLY A 1 141 ? 22.439 9.442 1.799 1.00 64.43 141 GLY A C 1
ATOM 935 O O . GLY A 1 141 ? 21.982 10.539 2.133 1.00 62.67 141 GLY A O 1
ATOM 936 N N . LEU A 1 142 ? 23.168 8.676 2.627 1.00 59.83 142 LEU A N 1
ATOM 937 C CA . LEU A 1 142 ? 23.462 9.008 4.020 1.00 57.63 142 LEU A CA 1
ATOM 938 C C . LEU A 1 142 ? 24.170 10.347 4.220 1.00 58.47 142 LEU A C 1
ATOM 939 O O . LEU A 1 142 ? 23.877 11.051 5.189 1.00 57.42 142 LEU A O 1
ATOM 944 N N . THR A 1 143 ? 25.103 10.690 3.329 1.00 52.92 143 THR A N 1
ATOM 945 C CA . THR A 1 143 ? 25.891 11.911 3.483 1.00 50.38 143 THR A CA 1
ATOM 946 C C . THR A 1 143 ? 25.612 12.965 2.415 1.00 51.07 143 THR A C 1
ATOM 947 O O . THR A 1 143 ? 26.132 14.078 2.522 1.00 49.87 143 THR A O 1
ATOM 951 N N . GLN A 1 144 ? 24.789 12.630 1.398 1.00 45.91 144 GLN A N 1
ATOM 952 C CA . GLN A 1 144 ? 24.521 13.510 0.261 1.00 44.15 144 GLN A CA 1
ATOM 953 C C . GLN A 1 144 ? 23.056 13.751 -0.092 1.00 46.78 144 GLN A C 1
ATOM 954 O O . GLN A 1 144 ? 22.821 14.350 -1.138 1.00 47.21 144 GLN A O 1
ATOM 960 N N . ALA A 1 145 ? 22.081 13.302 0.734 1.00 42.20 145 ALA A N 1
ATOM 961 C CA . ALA A 1 145 ? 20.648 13.433 0.424 1.00 42.16 145 ALA A CA 1
ATOM 962 C C . ALA A 1 145 ? 20.135 14.866 0.307 1.00 46.89 145 ALA A C 1
ATOM 963 O O . ALA A 1 145 ? 19.355 15.162 -0.604 1.00 47.89 145 ALA A O 1
ATOM 965 N N . TRP A 1 146 ? 20.559 15.744 1.222 1.00 43.17 146 TRP A N 1
ATOM 966 C CA . TRP A 1 146 ? 20.166 17.153 1.273 1.00 42.63 146 TRP A CA 1
ATOM 967 C C . TRP A 1 146 ? 21.001 18.031 0.338 1.00 50.00 146 TRP A C 1
ATOM 968 O O . TRP A 1 146 ? 20.543 19.099 -0.077 1.00 50.68 146 TRP A O 1
ATOM 979 N N . LEU A 1 147 ? 22.198 17.545 -0.037 1.00 48.54 147 LEU A N 1
ATOM 980 C CA . LEU A 1 147 ? 23.144 18.218 -0.930 1.00 49.70 147 LEU A CA 1
ATOM 981 C C . LEU A 1 147 ? 22.723 18.229 -2.427 1.00 55.91 147 LEU A C 1
ATOM 982 O O . LEU A 1 147 ? 23.419 17.657 -3.281 1.00 57.20 147 LEU A O 1
ATOM 987 N N . SER A 1 148 ? 21.600 18.929 -2.732 1.00 52.31 148 SER A N 1
ATOM 988 C CA . SER A 1 148 ? 21.004 19.102 -4.068 1.00 53.28 148 SER A CA 1
ATOM 989 C C . SER A 1 148 ? 20.804 17.759 -4.831 1.00 57.60 148 SER A C 1
ATOM 990 O O . SER A 1 148 ? 21.310 17.590 -5.950 1.00 59.16 148 SER A O 1
ATOM 993 N N . SER A 1 149 ? 20.068 16.803 -4.208 1.00 51.51 149 SER A N 1
ATOM 994 C CA . SER A 1 149 ? 19.823 15.492 -4.810 1.00 50.77 149 SER A CA 1
ATOM 995 C C . SER A 1 149 ? 18.372 14.979 -4.586 1.00 49.96 149 SER A C 1
ATOM 996 O O . SER A 1 149 ? 17.428 15.661 -4.992 1.00 48.54 149 SER A O 1
ATOM 999 N N . SER A 1 150 ? 18.213 13.786 -3.952 1.00 43.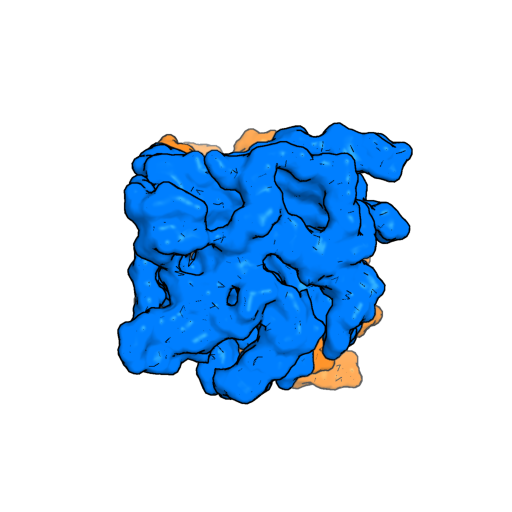25 150 SER A N 1
ATOM 1000 C CA . SER A 1 150 ? 16.953 13.101 -3.680 1.00 41.03 150 SER A CA 1
ATOM 1001 C C . SER A 1 150 ? 15.969 13.899 -2.857 1.00 38.80 150 SER A C 1
ATOM 1002 O O . SER A 1 150 ? 14.841 14.082 -3.295 1.00 36.95 150 SER A O 1
ATOM 1005 N N . LEU A 1 151 ? 16.387 14.363 -1.668 1.00 33.70 151 LEU A N 1
ATOM 1006 C CA . LEU A 1 151 ? 15.551 15.136 -0.749 1.00 31.38 151 LEU A CA 1
ATOM 1007 C C . LEU A 1 151 ? 15.152 16.501 -1.325 1.00 33.61 151 LEU A C 1
ATOM 1008 O O . LEU A 1 151 ? 15.945 17.148 -2.026 1.00 33.89 151 LEU A O 1
ATOM 1013 N N . ALA A 1 152 ? 13.882 16.890 -1.072 1.00 27.60 152 ALA A N 1
ATOM 1014 C CA . ALA A 1 152 ? 13.259 18.136 -1.512 1.00 25.54 152 ALA A CA 1
ATOM 1015 C C . ALA A 1 152 ? 12.114 18.532 -0.570 1.00 27.20 152 ALA A C 1
ATOM 1016 O O . ALA A 1 152 ? 11.303 17.696 -0.165 1.00 26.93 152 ALA A O 1
ATOM 1018 N N . ILE A 1 153 ? 12.071 19.797 -0.205 1.00 23.48 153 ILE A N 1
ATOM 1019 C CA . ILE A 1 153 ? 11.022 20.331 0.655 1.00 24.48 153 ILE A CA 1
ATOM 1020 C C . ILE A 1 153 ? 10.423 21.613 0.037 1.00 31.94 153 ILE A C 1
ATOM 1021 O O . ILE A 1 153 ? 11.144 22.429 -0.563 1.00 33.26 153 ILE A O 1
ATOM 1026 N N . SER A 1 154 ? 9.098 21.759 0.148 1.00 28.01 154 SER A N 1
ATOM 1027 C CA . SER A 1 154 ? 8.411 22.946 -0.332 1.00 27.00 154 SER A CA 1
ATOM 1028 C C . SER A 1 154 ? 8.373 24.012 0.811 1.00 30.35 154 SER A C 1
ATOM 1029 O O . SER A 1 154 ? 8.378 23.639 2.006 1.00 27.21 154 SER A O 1
ATOM 1032 N N . PRO A 1 155 ? 8.373 25.338 0.485 1.00 28.63 155 PRO A N 1
ATOM 1033 C CA . PRO A 1 155 ? 8.332 26.352 1.564 1.00 28.70 155 PRO A CA 1
ATOM 1034 C C . PRO A 1 155 ? 7.182 26.155 2.570 1.00 34.30 155 PRO A C 1
ATOM 1035 O O . PRO A 1 155 ? 7.363 26.458 3.759 1.00 34.03 155 PRO A O 1
ATOM 1039 N N . GLN A 1 156 ? 6.032 25.600 2.095 1.00 30.64 156 GLN A N 1
ATOM 1040 C CA . GLN A 1 156 ? 4.851 25.278 2.898 1.00 31.54 156 GLN A CA 1
ATOM 1041 C C . GLN A 1 156 ? 5.209 24.205 3.897 1.00 36.54 156 GLN A C 1
ATOM 1042 O O . GLN A 1 156 ? 4.992 24.395 5.097 1.00 38.07 156 GLN A O 1
ATOM 1048 N N . GLU A 1 157 ? 5.765 23.077 3.400 1.00 31.61 157 GLU A N 1
ATOM 1049 C CA . GLU A 1 157 ? 6.191 21.928 4.200 1.00 30.75 157 GLU A CA 1
ATOM 1050 C C . GLU A 1 157 ? 7.213 22.333 5.261 1.00 31.84 157 GLU A C 1
ATOM 1051 O O . GLU A 1 157 ? 7.072 21.890 6.394 1.00 30.37 157 GLU A O 1
ATOM 1057 N N . GLN A 1 158 ? 8.212 23.196 4.901 1.00 28.62 158 GLN A N 1
ATOM 1058 C CA . GLN A 1 158 ? 9.249 23.759 5.808 1.00 27.63 158 GLN A CA 1
ATOM 1059 C C . GLN A 1 158 ? 8.653 24.471 7.022 1.00 31.94 158 GLN A C 1
ATOM 1060 O O . GLN A 1 158 ? 9.148 24.286 8.135 1.00 30.91 158 GLN A O 1
ATOM 1066 N N . ALA A 1 159 ? 7.601 25.290 6.784 1.00 29.36 159 ALA A N 1
ATOM 1067 C CA . ALA A 1 159 ? 6.829 26.043 7.776 1.00 29.82 159 ALA A CA 1
ATOM 1068 C C . ALA A 1 159 ? 6.076 25.080 8.684 1.00 34.43 159 ALA A C 1
ATOM 1069 O O . ALA A 1 159 ? 6.034 25.294 9.893 1.00 35.19 159 ALA A O 1
ATOM 1071 N N . ARG A 1 160 ? 5.485 24.019 8.098 1.00 30.36 160 ARG A N 1
ATOM 1072 C CA . ARG A 1 160 ? 4.759 22.981 8.811 1.00 30.49 160 ARG A CA 1
ATOM 1073 C C . ARG A 1 160 ? 5.716 22.266 9.783 1.00 34.09 160 ARG A C 1
ATOM 1074 O O . ARG A 1 160 ? 5.416 22.165 10.983 1.00 35.11 160 ARG A O 1
ATOM 1082 N N . PHE A 1 161 ? 6.903 21.845 9.269 1.00 28.13 161 PHE A N 1
ATOM 1083 C CA . PHE A 1 161 ? 7.969 21.197 10.042 1.00 25.64 161 PHE A CA 1
ATOM 1084 C C . PHE A 1 161 ? 8.413 22.089 11.221 1.00 27.69 161 PHE A C 1
ATOM 1085 O O . PHE A 1 161 ? 8.390 21.625 12.359 1.00 28.62 161 PHE A O 1
ATOM 1093 N N . LEU A 1 162 ? 8.797 23.361 10.926 1.00 21.43 162 LEU A N 1
ATOM 1094 C CA . LEU A 1 162 ? 9.232 24.389 11.870 1.00 20.57 162 LEU A CA 1
ATOM 1095 C C . LEU A 1 162 ? 8.183 24.609 12.952 1.00 26.75 162 LEU A C 1
ATOM 1096 O O . LEU A 1 162 ? 8.545 24.771 14.123 1.00 28.63 162 LEU A O 1
ATOM 1101 N N . GLY A 1 163 ? 6.908 24.571 12.554 1.00 22.84 163 GLY A N 1
ATOM 1102 C CA . GLY A 1 163 ? 5.757 24.727 13.437 1.00 24.45 163 GLY A CA 1
ATOM 1103 C C . GLY A 1 163 ? 5.606 23.606 14.447 1.00 29.52 163 GLY A C 1
ATOM 1104 O O . GLY A 1 163 ? 5.106 23.823 15.551 1.00 29.35 163 GLY A O 1
ATOM 1105 N N . LYS A 1 164 ? 6.035 22.392 14.071 1.00 26.31 164 LYS A N 1
ATOM 1106 C CA . LYS A 1 164 ? 5.991 21.230 14.947 1.00 26.48 164 LYS A CA 1
ATOM 1107 C C . LYS A 1 164 ? 7.127 21.315 15.989 1.00 30.29 164 LYS A C 1
ATOM 1108 O O . LYS A 1 164 ? 6.907 20.983 17.165 1.00 29.53 164 LYS A O 1
ATOM 1114 N N . LEU A 1 165 ? 8.335 21.776 15.567 1.00 26.10 165 LEU A N 1
ATOM 1115 C CA . LEU A 1 165 ? 9.439 21.861 16.511 1.00 26.50 165 LEU A CA 1
ATOM 1116 C C . LEU A 1 165 ? 9.215 23.033 17.488 1.00 32.85 165 LEU A C 1
ATOM 1117 O O . LEU A 1 165 ? 9.522 22.888 18.678 1.00 34.27 165 LEU A O 1
ATOM 1122 N N . VAL A 1 166 ? 8.593 24.129 17.020 1.00 28.30 166 VAL A N 1
ATOM 1123 C CA . VAL A 1 166 ? 8.294 25.279 17.872 1.00 28.83 166 VAL A CA 1
ATOM 1124 C C . VAL A 1 166 ? 7.089 25.009 18.847 1.00 35.05 166 VAL A C 1
ATOM 1125 O O . VAL A 1 166 ? 7.025 25.629 19.914 1.00 35.56 166 VAL A O 1
ATOM 1129 N N . SER A 1 167 ? 6.183 24.068 18.493 1.00 32.19 167 SER A N 1
ATOM 1130 C CA . SER A 1 167 ? 4.995 23.709 19.284 1.00 34.32 167 SER A CA 1
ATOM 1131 C C . SER A 1 167 ? 5.178 22.517 20.233 1.00 40.44 167 SER A C 1
ATOM 1132 O O . SER A 1 167 ? 4.240 22.164 20.942 1.00 42.00 167 SER A O 1
ATOM 1135 N N . GLY A 1 168 ? 6.366 21.920 20.251 1.00 37.93 168 GLY A N 1
ATOM 1136 C CA . GLY A 1 168 ? 6.662 20.753 21.077 1.00 39.42 168 GLY A CA 1
ATOM 1137 C C . GLY A 1 168 ? 6.054 19.483 20.500 1.00 47.66 168 GLY A C 1
ATOM 1138 O O . GLY A 1 168 ? 5.940 18.462 21.197 1.00 50.09 168 GLY A O 1
ATOM 1139 N N . LYS A 1 169 ? 5.651 19.535 19.210 1.00 42.80 169 LYS A N 1
ATOM 1140 C CA . LYS A 1 169 ? 5.018 18.407 18.541 1.00 42.24 169 LYS A CA 1
ATOM 1141 C C . LYS A 1 169 ? 6.024 17.323 18.088 1.00 43.81 169 LYS A C 1
ATOM 1142 O O . LYS A 1 169 ? 5.632 16.168 17.939 1.00 43.56 169 LYS A O 1
ATOM 1148 N N . LEU A 1 170 ? 7.309 17.669 17.906 1.00 39.00 170 LEU A N 1
ATOM 1149 C CA . LEU A 1 170 ? 8.299 16.666 17.478 1.00 37.97 170 LEU A CA 1
ATOM 1150 C C . LEU A 1 170 ? 8.754 15.789 18.678 1.00 42.29 170 LEU A C 1
ATOM 1151 O O . LEU A 1 170 ? 8.703 16.275 19.814 1.00 42.34 170 LEU A O 1
ATOM 1156 N N . PRO A 1 171 ? 9.102 14.479 18.467 1.00 38.26 171 PRO A N 1
ATOM 1157 C CA . PRO A 1 171 ? 9.421 13.593 19.606 1.00 38.05 171 PRO A CA 1
ATOM 1158 C C . PRO A 1 171 ? 10.789 13.823 20.254 1.00 39.98 171 PRO A C 1
ATOM 1159 O O . PRO A 1 171 ? 11.558 12.884 20.472 1.00 39.34 171 PRO A O 1
ATOM 1163 N N . VAL A 1 172 ? 11.094 15.088 20.550 1.00 34.83 172 VAL A N 1
ATOM 1164 C CA . VAL A 1 172 ? 12.350 15.519 21.152 1.00 32.13 172 VAL A CA 1
ATOM 1165 C C . VAL A 1 172 ? 12.063 16.259 22.455 1.00 37.23 172 VAL A C 1
ATOM 1166 O O . VAL A 1 172 ? 10.940 16.712 22.682 1.00 36.71 172 VAL A O 1
ATOM 1170 N N . SER A 1 173 ? 13.077 16.350 23.319 1.00 35.76 173 SER A N 1
ATOM 1171 C CA . SER A 1 173 ? 13.026 17.012 24.618 1.00 36.44 173 SER A CA 1
ATOM 1172 C C . SER A 1 173 ? 13.082 18.544 24.492 1.00 40.65 173 SER A C 1
ATOM 1173 O O . SER A 1 173 ? 13.404 19.076 23.422 1.00 38.91 173 SER A O 1
ATOM 1176 N N . ALA A 1 174 ? 12.825 19.237 25.621 1.00 38.17 174 ALA A N 1
ATOM 1177 C CA . ALA A 1 174 ? 12.888 20.685 25.753 1.00 37.19 174 ALA A CA 1
ATOM 1178 C C . ALA A 1 174 ? 14.328 21.160 25.521 1.00 39.61 174 ALA A C 1
ATOM 1179 O O . ALA A 1 174 ? 14.540 22.078 24.717 1.00 38.90 174 ALA A O 1
ATOM 1181 N N . GLN A 1 175 ? 15.310 20.505 26.192 1.00 35.04 175 GLN A N 1
ATOM 1182 C CA . GLN A 1 175 ? 16.731 20.811 26.069 1.00 34.23 175 GLN A CA 1
ATOM 1183 C C . GLN A 1 175 ? 17.285 20.542 24.654 1.00 38.41 175 GLN A C 1
ATOM 1184 O O . GLN A 1 175 ? 18.192 21.265 24.237 1.00 37.01 175 GLN A O 1
ATOM 1190 N N . THR A 1 176 ? 16.698 19.581 23.879 1.00 35.33 176 THR A N 1
ATOM 1191 C CA . THR A 1 176 ? 17.088 19.359 22.478 1.00 32.80 176 THR A CA 1
ATOM 1192 C C . THR A 1 176 ? 16.652 20.593 21.695 1.00 37.43 176 THR A C 1
ATOM 1193 O O . THR A 1 176 ? 17.442 21.107 20.906 1.00 37.75 176 THR A O 1
ATOM 1197 N N . LEU A 1 177 ? 15.417 21.104 21.967 1.00 34.34 177 LEU A N 1
ATOM 1198 C CA . LEU A 1 177 ? 14.845 22.293 21.315 1.00 33.92 177 LEU A CA 1
ATOM 1199 C C . LEU A 1 177 ? 15.625 23.529 21.701 1.00 37.58 177 LEU A C 1
ATOM 1200 O O . LEU A 1 177 ? 15.809 24.399 20.849 1.00 37.25 177 LEU A O 1
ATOM 1205 N N . GLN A 1 178 ? 16.074 23.624 22.977 1.00 33.27 178 GLN A N 1
ATOM 1206 C CA . GLN A 1 178 ? 16.850 24.772 23.431 1.00 32.72 178 GLN A CA 1
ATOM 1207 C C . GLN A 1 178 ? 18.266 24.781 22.847 1.00 35.82 178 GLN A C 1
ATOM 1208 O O . GLN A 1 178 ? 18.708 25.824 22.384 1.00 34.58 178 GLN A O 1
ATOM 1214 N N . HIS A 1 179 ? 18.962 23.641 22.816 1.00 33.53 179 HIS A N 1
ATOM 1215 C CA . HIS A 1 179 ? 20.300 23.589 22.216 1.00 32.70 179 HIS A CA 1
ATOM 1216 C C . HIS A 1 179 ? 20.238 23.944 20.713 1.00 34.14 179 HIS A C 1
ATOM 1217 O O . HIS A 1 179 ? 21.064 24.727 20.230 1.00 33.86 179 HIS A O 1
ATOM 1224 N N . THR A 1 180 ? 19.230 23.402 20.000 1.00 28.49 180 THR A N 1
ATOM 1225 C CA . THR A 1 180 ? 18.972 23.668 18.577 1.00 27.15 180 THR A CA 1
ATOM 1226 C C . THR A 1 180 ? 18.726 25.174 18.351 1.00 33.23 180 THR A C 1
ATOM 1227 O O . THR A 1 180 ? 19.251 25.733 17.394 1.00 33.87 180 THR A O 1
ATOM 1231 N N . ALA A 1 181 ? 17.936 25.816 19.240 1.00 30.55 181 ALA A N 1
ATOM 1232 C CA . ALA A 1 181 ? 17.612 27.239 19.228 1.00 30.70 181 ALA A CA 1
ATOM 1233 C C . ALA A 1 181 ? 18.879 28.086 19.375 1.00 34.25 181 ALA A C 1
ATOM 1234 O O . ALA A 1 181 ? 19.103 29.012 18.592 1.00 34.23 181 ALA A O 1
ATOM 1236 N N . ASN A 1 182 ? 19.697 27.756 20.384 1.00 31.09 182 ASN A N 1
ATOM 1237 C CA . ASN A 1 182 ? 20.927 28.456 20.710 1.00 31.85 182 ASN A CA 1
ATOM 1238 C C . ASN A 1 182 ? 21.886 28.514 19.531 1.00 36.32 182 ASN A C 1
ATOM 1239 O O . ASN A 1 182 ? 22.201 29.614 19.072 1.00 36.29 182 ASN A O 1
ATOM 1244 N N . ILE A 1 183 ? 22.265 27.347 18.975 1.00 31.85 183 ILE A N 1
ATOM 1245 C CA . ILE A 1 183 ? 23.169 27.286 17.817 1.00 29.99 183 ILE A CA 1
ATOM 1246 C C . ILE A 1 183 ? 22.575 27.963 16.545 1.00 31.09 183 ILE A C 1
ATOM 1247 O O . ILE A 1 183 ? 23.357 28.397 15.695 1.00 29.83 183 ILE A O 1
ATOM 1252 N N . LEU A 1 184 ? 21.215 28.114 16.465 1.00 27.33 184 LEU A N 1
ATOM 1253 C CA . LEU A 1 184 ? 20.452 28.726 15.335 1.00 26.72 184 LEU A CA 1
ATOM 1254 C C . LEU A 1 184 ? 20.026 30.206 15.535 1.00 30.78 184 LEU A C 1
ATOM 1255 O O . LEU A 1 184 ? 19.410 30.778 14.636 1.00 29.37 184 LEU A O 1
ATOM 1260 N N . ARG A 1 185 ? 20.297 30.788 16.727 1.00 29.41 185 ARG A N 1
ATOM 1261 C CA . ARG A 1 185 ? 19.956 32.161 17.119 1.00 29.90 185 ARG A CA 1
ATOM 1262 C C . ARG A 1 185 ? 20.588 33.217 16.214 1.00 34.74 185 ARG A C 1
ATOM 1263 O O . ARG A 1 185 ? 21.753 33.109 15.836 1.00 35.28 185 ARG A O 1
ATOM 1271 N N . GLN A 1 186 ? 19.796 34.243 15.894 1.00 30.97 186 GLN A N 1
ATOM 1272 C CA . GLN A 1 186 ? 20.079 35.382 15.017 1.00 30.22 186 GLN A CA 1
ATOM 1273 C C . GLN A 1 186 ? 19.912 36.730 15.792 1.00 35.41 186 GLN A C 1
ATOM 1274 O O . GLN A 1 186 ? 19.352 36.728 16.906 1.00 33.58 186 GLN A O 1
ATOM 1280 N N . PRO A 1 187 ? 20.344 37.897 15.222 1.00 35.10 187 PRO A N 1
ATOM 1281 C CA . PRO A 1 187 ? 20.141 39.170 15.935 1.00 37.68 187 PRO A CA 1
ATOM 1282 C C . PRO A 1 187 ? 18.661 39.452 16.157 1.00 44.24 187 PRO A C 1
ATOM 1283 O O . PRO A 1 187 ? 17.819 39.122 15.309 1.00 42.09 187 PRO A O 1
ATOM 1287 N N . ASP A 1 188 ? 18.365 40.072 17.305 1.00 43.99 188 ASP A N 1
ATOM 1288 C CA . ASP A 1 188 ? 17.035 40.445 17.764 1.00 45.05 188 ASP A CA 1
ATOM 1289 C C . ASP A 1 188 ? 16.365 41.512 16.878 1.00 51.40 188 ASP A C 1
ATOM 1290 O O . ASP A 1 188 ? 17.005 42.140 16.023 1.00 51.58 188 ASP A O 1
ATOM 1295 N N . ILE A 1 189 ? 15.052 41.692 17.105 1.00 48.53 189 ILE A N 1
ATOM 1296 C CA . ILE A 1 189 ? 14.160 42.724 16.585 1.00 49.02 189 ILE A CA 1
ATOM 1297 C C . ILE A 1 189 ? 13.349 43.089 17.854 1.00 54.42 189 ILE A C 1
ATOM 1298 O O . ILE A 1 189 ? 12.663 42.221 18.380 1.00 53.07 189 ILE A O 1
ATOM 1303 N N . ASP A 1 190 ? 13.503 44.320 18.396 1.00 54.25 190 ASP A N 1
ATOM 1304 C CA . ASP A 1 190 ? 12.873 44.746 19.668 1.00 57.22 190 ASP A CA 1
ATOM 1305 C C . ASP A 1 190 ? 13.037 43.640 20.760 1.00 60.33 190 ASP A C 1
ATOM 1306 O O . ASP A 1 190 ? 14.173 43.267 21.080 1.00 59.60 190 ASP A O 1
ATOM 1311 N N . GLY A 1 191 ? 11.927 43.094 21.258 1.00 55.63 191 GLY A N 1
ATOM 1312 C CA . GLY A 1 191 ? 11.967 42.043 22.268 1.00 54.69 191 GLY A CA 1
ATOM 1313 C C . GLY A 1 191 ? 11.865 40.638 21.708 1.00 53.87 191 GLY A C 1
ATOM 1314 O O . GLY A 1 191 ? 11.851 39.668 22.471 1.00 54.50 191 GLY A O 1
ATOM 1315 N N . TRP A 1 192 ? 11.796 40.524 20.376 1.00 44.98 192 TRP A N 1
ATOM 1316 C CA . TRP A 1 192 ? 11.669 39.271 19.655 1.00 41.10 192 TRP A CA 1
ATOM 1317 C C . TRP A 1 192 ? 13.017 38.570 19.508 1.00 43.31 192 TRP A C 1
ATOM 1318 O O . TRP A 1 192 ? 14.036 39.199 19.194 1.00 42.60 192 TRP A O 1
ATOM 1329 N N . GLN A 1 193 ? 13.009 37.260 19.751 1.00 38.24 193 GLN A N 1
ATOM 1330 C CA . GLN A 1 193 ? 14.161 36.387 19.646 1.00 36.69 193 GLN A CA 1
ATOM 1331 C C . GLN A 1 193 ? 14.071 35.727 18.294 1.00 39.01 193 GLN A C 1
ATOM 1332 O O . GLN A 1 193 ? 13.078 35.071 18.010 1.00 38.53 193 GLN A O 1
ATOM 1338 N N . ILE A 1 194 ? 15.075 35.944 17.439 1.00 35.02 194 ILE A N 1
ATOM 1339 C CA . ILE A 1 194 ? 15.102 35.404 16.071 1.00 32.76 194 ILE A CA 1
ATOM 1340 C C . ILE A 1 194 ? 15.978 34.125 15.959 1.00 33.24 194 ILE A C 1
ATOM 1341 O O . ILE A 1 194 ? 17.118 34.101 16.408 1.00 33.38 194 ILE A O 1
ATOM 1346 N N . HIS A 1 195 ? 15.433 33.076 15.381 1.00 26.87 195 HIS A N 1
ATOM 1347 C CA . HIS A 1 195 ? 16.173 31.848 15.163 1.00 25.97 195 HIS A CA 1
ATOM 1348 C C . HIS A 1 195 ? 15.995 31.572 13.691 1.00 30.17 195 HIS A C 1
ATOM 1349 O O . HIS A 1 195 ? 14.870 31.668 13.202 1.00 31.27 195 HIS A O 1
ATOM 1356 N N . GLY A 1 196 ? 17.093 31.334 12.977 1.00 25.70 196 GLY A N 1
ATOM 1357 C CA . GLY A 1 196 ? 17.038 31.121 11.530 1.00 25.11 196 GLY A CA 1
ATOM 1358 C C . GLY A 1 196 ? 18.219 30.433 10.875 1.00 29.48 196 GLY A C 1
ATOM 1359 O O . GLY A 1 196 ? 19.286 30.280 11.471 1.00 30.25 196 GLY A O 1
ATOM 1360 N N . LYS A 1 197 ? 18.036 30.010 9.642 1.00 26.74 197 LYS A N 1
ATOM 1361 C CA . LYS A 1 197 ? 19.079 29.302 8.900 1.00 27.31 197 LYS A CA 1
ATOM 1362 C C . LYS A 1 197 ? 19.031 29.577 7.386 1.00 30.64 197 LYS A C 1
ATOM 1363 O O . LYS A 1 197 ? 17.976 29.498 6.756 1.00 27.91 197 LYS A O 1
ATOM 1369 N N . THR A 1 198 ? 20.193 29.899 6.823 1.00 29.97 198 THR A N 1
ATOM 1370 C CA . THR A 1 198 ? 20.349 30.107 5.389 1.00 30.56 198 THR A CA 1
ATOM 1371 C C . THR A 1 198 ? 20.680 28.768 4.703 1.00 35.47 198 THR A C 1
ATOM 1372 O O . THR A 1 198 ? 21.266 27.886 5.328 1.00 35.93 198 THR A O 1
ATOM 1376 N N . GLY A 1 199 ? 20.290 28.639 3.439 1.00 32.64 199 GLY A N 1
ATOM 1377 C CA . GLY A 1 199 ? 20.555 27.474 2.600 1.00 33.17 199 GLY A CA 1
ATOM 1378 C C . GLY A 1 199 ? 20.776 27.872 1.153 1.00 39.09 199 GLY A C 1
ATOM 1379 O O . GLY A 1 199 ? 20.151 28.819 0.688 1.00 37.97 199 GLY A O 1
ATOM 1380 N N . THR A 1 200 ? 21.695 27.193 0.443 1.00 40.33 200 THR A N 1
ATOM 1381 C CA . THR A 1 200 ? 22.001 27.427 -0.970 1.00 43.47 200 THR A CA 1
ATOM 1382 C C . THR A 1 200 ? 22.148 26.098 -1.704 1.00 51.02 200 THR A C 1
ATOM 1383 O O . THR A 1 200 ? 23.044 25.298 -1.398 1.00 50.78 200 THR A O 1
ATOM 1387 N N . GLY A 1 201 ? 21.254 25.891 -2.661 1.00 50.51 201 GLY A N 1
ATOM 1388 C CA . GLY A 1 201 ? 21.228 24.698 -3.493 1.00 52.18 201 GLY A CA 1
ATOM 1389 C C . GLY A 1 201 ? 20.693 24.943 -4.886 1.00 59.02 201 GLY A C 1
ATOM 1390 O O . GLY A 1 201 ? 20.079 25.976 -5.165 1.00 58.13 201 GLY A O 1
ATOM 1391 N N . TYR A 1 202 ? 20.926 23.979 -5.766 1.00 58.94 202 TYR A N 1
ATOM 1392 C CA . TYR A 1 202 ? 20.458 24.030 -7.140 1.00 61.10 202 TYR A CA 1
ATOM 1393 C C . TYR A 1 202 ? 19.428 22.933 -7.326 1.00 67.76 202 TYR A C 1
ATOM 1394 O O . TYR A 1 202 ? 19.577 21.869 -6.719 1.00 66.17 202 TYR A O 1
ATOM 1403 N N . PRO A 1 203 ? 18.346 23.170 -8.109 1.00 67.91 203 PRO A N 1
ATOM 1404 C CA . PRO A 1 203 ? 17.351 22.109 -8.312 1.00 69.55 203 PRO A CA 1
ATOM 1405 C C . PRO A 1 203 ? 17.993 20.919 -9.022 1.00 80.29 203 PRO A C 1
ATOM 1406 O O . PRO A 1 203 ? 18.623 21.125 -10.068 1.00 81.45 203 PRO A O 1
ATOM 1410 N N . LYS A 1 204 ? 17.827 19.717 -8.459 1.00 80.09 204 LYS A N 1
ATOM 1411 C CA . LYS A 1 204 ? 18.401 18.478 -9.053 1.00 82.88 204 LYS A CA 1
ATOM 1412 C C . LYS A 1 204 ? 18.102 18.452 -10.557 1.00 93.08 204 LYS A C 1
ATOM 1413 O O . LYS A 1 204 ? 16.977 18.057 -10.926 1.00 93.26 204 LYS A O 1
ATOM 1419 N N . LEU A 1 205 ? 19.078 18.857 -11.377 1.00 93.94 205 LEU A N 1
ATOM 1420 C CA . LEU A 1 205 ? 18.928 18.885 -12.856 1.00 97.30 205 LEU A CA 1
ATOM 1421 C C . LEU A 1 205 ? 17.620 19.592 -13.227 1.00 105.60 205 LEU A C 1
ATOM 1422 O O . LEU A 1 205 ? 17.635 20.832 -13.357 1.00 104.47 205 LEU A O 1
ATOM 1427 N N . LEU A 1 206 ? 16.535 18.825 -13.386 1.00 106.32 206 LEU A N 1
ATOM 1428 C CA . LEU A 1 206 ? 15.211 19.397 -13.744 1.00 107.37 206 LEU A CA 1
ATOM 1429 C C . LEU A 1 206 ? 14.131 18.771 -12.853 1.00 112.35 206 LEU A C 1
ATOM 1430 O O . LEU A 1 206 ? 13.477 17.809 -13.303 1.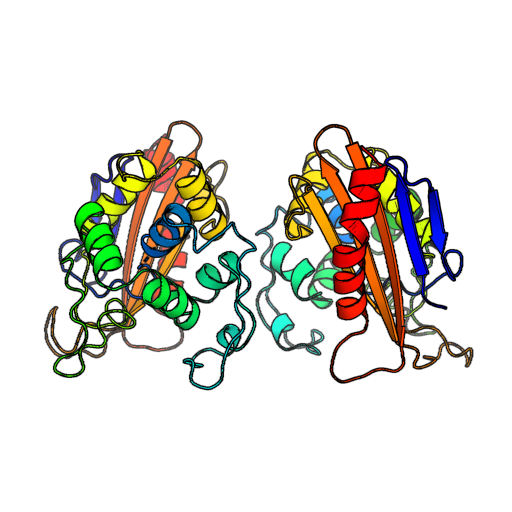00 113.21 206 LEU A O 1
ATOM 1435 N N . ASP A 1 207 ? 13.961 19.304 -11.640 1.00 107.96 207 ASP A N 1
ATOM 1436 C CA . ASP A 1 207 ? 12.944 18.785 -10.682 1.00 107.49 207 ASP A CA 1
ATOM 1437 C C . ASP A 1 207 ? 12.016 19.929 -10.262 1.00 112.89 207 ASP A C 1
ATOM 1438 O O . ASP A 1 207 ? 11.410 19.831 -9.177 1.00 111.49 207 ASP A O 1
ATOM 1443 N N . GLY A 1 208 ? 11.914 20.970 -11.095 1.00 111.89 208 GLY A N 1
ATOM 1444 C CA . GLY A 1 208 ? 11.052 22.130 -10.801 1.00 111.59 208 GLY A CA 1
ATOM 1445 C C . GLY A 1 208 ? 10.423 22.696 -12.063 1.00 118.27 208 GLY A C 1
ATOM 1446 O O . GLY A 1 208 ? 9.180 22.789 -12.114 1.00 117.82 208 GLY A O 1
ATOM 1447 N N . SER A 1 209 ? 11.254 23.060 -13.047 1.00 116.95 209 SER A N 1
ATOM 1448 C CA . SER A 1 209 ? 10.760 23.625 -14.330 1.00 118.55 209 SER A CA 1
ATOM 1449 C C . SER A 1 209 ? 11.915 23.685 -15.330 1.00 124.45 209 SER A C 1
ATOM 1450 O O . SER A 1 209 ? 12.300 24.803 -15.670 1.00 124.61 209 SER A O 1
ATOM 1453 N N . LEU A 1 210 ? 12.491 22.525 -15.676 1.00 121.96 210 LEU A N 1
ATOM 1454 C CA . LEU A 1 210 ? 13.594 22.288 -16.673 1.00 123.57 210 LEU A CA 1
ATOM 1455 C C . LEU A 1 210 ? 14.993 22.771 -16.227 1.00 126.20 210 LEU A C 1
ATOM 1456 O O . LEU A 1 210 ? 15.101 23.450 -15.168 1.00 124.20 210 LEU A O 1
ATOM 1461 N N . ASP A 1 211 ? 16.026 22.446 -17.034 1.00 122.74 211 ASP A N 1
ATOM 1462 C CA . ASP A 1 211 ? 17.402 22.848 -16.711 1.00 121.02 211 ASP A CA 1
ATOM 1463 C C . ASP A 1 211 ? 17.465 24.384 -16.736 1.00 120.58 211 ASP A C 1
ATOM 1464 O O . ASP A 1 211 ? 17.061 25.004 -17.736 1.00 121.46 211 ASP A O 1
ATOM 1469 N N . ARG A 1 212 ? 17.917 24.998 -15.612 1.00 111.44 212 ARG A N 1
ATOM 1470 C CA . ARG A 1 212 ? 17.999 26.455 -15.479 1.00 108.61 212 ARG A CA 1
ATOM 1471 C C . ARG A 1 212 ? 19.323 26.977 -14.895 1.00 107.14 212 ARG A C 1
ATOM 1472 O O . ARG A 1 212 ? 19.706 28.105 -15.214 1.00 107.62 212 ARG A O 1
ATOM 1480 N N . ASP A 1 213 ? 20.014 26.169 -14.050 1.00 98.38 213 ASP A N 1
ATOM 1481 C CA . ASP A 1 213 ? 21.274 26.538 -13.371 1.00 95.50 213 ASP A CA 1
ATOM 1482 C C . ASP A 1 213 ? 21.060 27.797 -12.485 1.00 90.12 213 ASP A C 1
ATOM 1483 O O . ASP A 1 213 ? 21.829 28.767 -12.524 1.00 89.92 213 ASP A O 1
ATOM 1488 N N . GLN A 1 214 ? 19.959 27.762 -11.715 1.00 78.68 214 GLN A N 1
ATOM 1489 C CA . GLN A 1 214 ? 19.566 28.844 -10.822 1.00 73.75 214 GLN A CA 1
ATOM 1490 C C . GLN A 1 214 ? 19.746 28.444 -9.362 1.00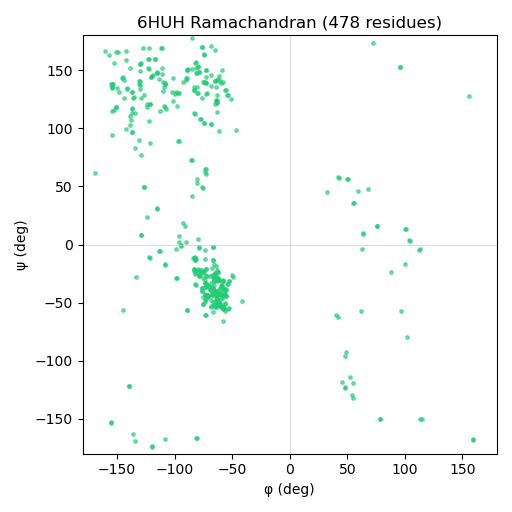 68.62 214 GLN A C 1
ATOM 1491 O O . GLN A 1 214 ? 19.359 27.352 -8.954 1.00 67.36 214 GLN A O 1
ATOM 1497 N N . GLN A 1 215 ? 20.321 29.367 -8.592 1.00 59.26 215 GLN A N 1
ATOM 1498 C CA . GLN A 1 215 ? 20.595 29.248 -7.171 1.00 55.25 215 GLN A CA 1
ATOM 1499 C C . GLN A 1 215 ? 19.304 29.403 -6.369 1.00 51.66 215 GLN A C 1
ATOM 1500 O O . GLN A 1 215 ? 18.482 30.256 -6.699 1.00 50.42 215 GLN A O 1
ATOM 1506 N N . ILE A 1 216 ? 19.134 28.595 -5.312 1.00 44.01 216 ILE A N 1
ATOM 1507 C CA . ILE A 1 216 ? 17.995 28.711 -4.400 1.00 41.94 216 ILE A CA 1
ATOM 1508 C C . ILE A 1 216 ? 18.536 29.174 -3.059 1.00 44.04 216 ILE A C 1
ATOM 1509 O O . ILE A 1 216 ? 19.312 28.465 -2.415 1.00 43.75 216 ILE A O 1
ATOM 1514 N N . GLY A 1 217 ? 18.144 30.370 -2.676 1.00 38.47 217 GLY A N 1
ATOM 1515 C CA . GLY A 1 217 ? 18.520 30.934 -1.394 1.00 36.65 217 GLY A CA 1
ATOM 1516 C C . GLY A 1 217 ? 17.440 30.610 -0.399 1.00 37.23 217 GLY A C 1
ATOM 1517 O O . GLY A 1 217 ? 16.265 30.605 -0.746 1.00 38.01 217 GLY A O 1
ATOM 1518 N N . TRP A 1 218 ? 17.803 30.267 0.803 1.00 30.57 218 TRP A N 1
ATOM 1519 C CA . TRP A 1 218 ? 16.776 29.968 1.781 1.00 28.85 218 TRP A CA 1
ATOM 1520 C C . TRP A 1 218 ? 17.044 30.755 3.066 1.00 30.57 218 TRP A C 1
ATOM 1521 O O . TRP A 1 218 ? 18.176 30.788 3.530 1.00 29.73 218 TRP A O 1
ATOM 1532 N N . PHE A 1 219 ? 16.009 31.331 3.663 1.00 27.03 219 PHE A N 1
ATOM 1533 C CA . PHE A 1 219 ? 16.070 31.893 5.003 1.00 27.22 219 PHE A CA 1
ATOM 1534 C C . PHE A 1 219 ? 14.820 31.495 5.766 1.00 32.38 219 PHE A C 1
ATOM 1535 O O . PHE A 1 219 ? 13.738 32.063 5.575 1.00 32.94 219 PHE A O 1
ATOM 1543 N N . VAL A 1 220 ? 14.965 30.422 6.549 1.00 28.15 220 VAL A N 1
ATOM 1544 C CA . VAL A 1 220 ? 13.882 29.774 7.292 1.00 26.91 220 VAL A CA 1
ATOM 1545 C C . VAL A 1 220 ? 14.112 29.901 8.752 1.00 31.19 220 VAL A C 1
ATOM 1546 O O . VAL A 1 220 ? 15.263 29.942 9.164 1.00 32.48 220 VAL A O 1
ATOM 1550 N N . GLY A 1 221 ? 13.040 30.000 9.523 1.00 26.90 221 GLY A N 1
ATOM 1551 C CA . GLY A 1 221 ? 13.151 30.157 10.968 1.00 26.58 221 GLY A CA 1
ATOM 1552 C C . GLY A 1 221 ? 11.936 30.732 11.643 1.00 28.59 221 GLY A C 1
ATOM 1553 O O . GLY A 1 221 ? 10.860 30.796 11.056 1.00 27.89 221 GLY A O 1
ATOM 1554 N N . TRP A 1 222 ? 12.093 31.113 12.888 1.00 26.34 222 TRP A N 1
ATOM 1555 C CA . TRP A 1 222 ? 10.994 31.657 13.666 1.00 28.54 222 TRP A CA 1
ATOM 1556 C C . TRP A 1 222 ? 11.454 32.775 14.551 1.00 33.97 222 TRP A C 1
ATOM 1557 O O . TRP A 1 222 ? 12.637 32.890 14.827 1.00 34.61 222 TRP A O 1
ATOM 1568 N N . ALA A 1 223 ? 10.502 33.520 15.086 1.00 32.03 223 ALA A N 1
ATOM 1569 C CA . ALA A 1 223 ? 10.684 34.642 15.981 1.00 32.62 223 ALA A CA 1
ATOM 1570 C C . ALA A 1 223 ? 9.766 34.449 17.190 1.00 40.30 223 ALA A C 1
ATOM 1571 O O . ALA A 1 223 ? 8.588 34.108 17.032 1.00 40.47 223 ALA A O 1
ATOM 1573 N N . SER A 1 224 ? 10.295 34.658 18.398 1.00 39.74 224 SER A N 1
ATOM 1574 C CA . SER A 1 224 ? 9.492 34.497 19.611 1.00 41.66 224 SER A CA 1
ATOM 1575 C C . SER A 1 224 ? 9.579 35.685 20.586 1.00 46.88 224 SER A C 1
ATOM 1576 O O . SER A 1 224 ? 10.589 36.372 20.659 1.00 47.10 224 SER A O 1
ATOM 1579 N N . LYS A 1 225 ? 8.500 35.928 21.313 1.00 43.94 225 LYS A N 1
ATOM 1580 C CA . LYS A 1 225 ? 8.388 36.978 22.320 1.00 45.56 225 LYS A CA 1
ATOM 1581 C C . LYS A 1 225 ? 7.315 36.454 23.256 1.00 52.49 225 LYS A C 1
ATOM 1582 O O . LYS A 1 225 ? 6.112 36.566 22.975 1.00 52.61 225 LYS A O 1
ATOM 1588 N N . GLN A 1 226 ? 7.783 35.774 24.320 1.00 50.80 226 GLN A N 1
ATOM 1589 C CA . GLN A 1 226 ? 7.033 35.060 25.364 1.00 52.60 226 GLN A CA 1
ATOM 1590 C C . GLN A 1 226 ? 6.026 34.073 24.729 1.00 55.88 226 GLN A C 1
ATOM 1591 O O . GLN A 1 226 ? 6.458 33.115 24.073 1.00 52.18 226 GLN A O 1
ATOM 1597 N N . ASP A 1 227 ? 4.720 34.311 24.896 1.00 55.83 227 ASP A N 1
ATOM 1598 C CA . ASP A 1 227 ? 3.657 33.474 24.344 1.00 55.98 227 ASP A CA 1
ATOM 1599 C C . ASP A 1 227 ? 3.706 33.417 22.797 1.00 56.88 227 ASP A C 1
ATOM 1600 O O . ASP A 1 227 ? 3.763 32.317 22.219 1.00 55.67 227 ASP A O 1
ATOM 1605 N N . GLN A 1 228 ? 3.734 34.604 22.152 1.00 51.15 228 GLN A N 1
ATOM 1606 C CA . GLN A 1 228 ? 3.712 34.752 20.701 1.00 49.11 228 GLN A CA 1
ATOM 1607 C C . GLN A 1 228 ? 4.922 34.173 19.971 1.00 50.35 228 GLN A C 1
ATOM 1608 O O . GLN A 1 228 ? 6.059 34.353 20.395 1.00 50.56 228 GLN A O 1
ATOM 1614 N N . LYS A 1 229 ? 4.651 33.457 18.878 1.00 45.06 229 LYS A N 1
ATOM 1615 C CA . LYS A 1 229 ? 5.645 32.844 17.985 1.00 42.95 229 LYS A CA 1
ATOM 1616 C C . LYS A 1 229 ? 5.219 33.038 16.518 1.00 44.70 229 LYS A C 1
ATOM 1617 O O . LYS A 1 229 ? 4.025 33.175 16.250 1.00 45.36 229 LYS A O 1
ATOM 1623 N N . LEU A 1 230 ? 6.184 33.088 15.581 1.00 37.64 230 LEU A N 1
ATOM 1624 C CA . LEU A 1 230 ? 5.901 33.321 14.164 1.00 35.45 230 LEU A CA 1
ATOM 1625 C C . LEU A 1 230 ? 6.947 32.652 13.286 1.00 35.68 230 LEU A C 1
ATOM 1626 O O . LEU A 1 230 ? 8.125 32.998 13.371 1.00 35.37 230 LEU A O 1
ATOM 1631 N N . ILE A 1 231 ? 6.514 31.696 12.441 1.00 28.21 231 ILE A N 1
ATOM 1632 C CA . ILE A 1 231 ? 7.375 30.996 11.478 1.00 24.92 231 ILE A CA 1
ATOM 1633 C C . ILE A 1 231 ? 7.516 31.918 10.231 1.00 30.25 231 ILE A C 1
ATOM 1634 O O . ILE A 1 231 ? 6.660 32.772 9.996 1.00 30.18 231 ILE A O 1
ATOM 1639 N N . PHE A 1 232 ? 8.594 31.738 9.447 1.00 26.24 232 PHE A N 1
ATOM 1640 C CA . PHE A 1 232 ? 8.863 32.473 8.206 1.00 24.99 232 PHE A CA 1
ATOM 1641 C C . PHE A 1 232 ? 9.768 31.629 7.311 1.00 25.92 232 PHE A C 1
ATOM 1642 O O . PHE A 1 232 ? 10.684 30.968 7.796 1.00 22.35 232 PHE A O 1
ATOM 1650 N N . VAL A 1 233 ? 9.470 31.614 6.013 1.00 23.55 233 VAL A N 1
ATOM 1651 C CA . VAL A 1 233 ? 10.208 30.854 5.012 1.00 23.44 233 VAL A CA 1
ATOM 1652 C C . VAL A 1 233 ? 10.368 31.773 3.812 1.00 29.99 233 VAL A C 1
ATOM 1653 O O . VAL A 1 233 ? 9.389 32.386 3.372 1.00 30.56 233 VAL A O 1
ATOM 1657 N N . HIS A 1 234 ? 11.595 31.893 3.286 1.00 27.53 234 HIS A N 1
ATOM 1658 C CA . HIS A 1 234 ? 11.838 32.730 2.105 1.00 27.76 234 HIS A CA 1
ATOM 1659 C C . HIS A 1 234 ? 12.845 32.113 1.145 1.00 31.02 234 HIS A C 1
ATOM 1660 O O . HIS A 1 234 ? 13.878 31.620 1.583 1.00 29.63 234 HIS A O 1
ATOM 1667 N N . THR A 1 235 ? 12.534 32.131 -0.164 1.00 28.60 235 THR A N 1
ATOM 1668 C CA . THR A 1 235 ? 13.438 31.623 -1.202 1.00 28.28 235 THR A CA 1
ATOM 1669 C C . THR A 1 235 ? 13.832 32.705 -2.180 1.00 34.48 235 THR A C 1
ATOM 1670 O O . THR A 1 235 ? 13.027 33.587 -2.483 1.00 35.37 235 THR A O 1
ATOM 1674 N N . VAL A 1 236 ? 15.069 32.632 -2.674 1.00 31.26 236 VAL A N 1
ATOM 1675 C CA . VAL A 1 236 ? 15.581 33.561 -3.673 1.00 32.85 236 VAL A CA 1
ATOM 1676 C C . VAL A 1 236 ? 16.045 32.718 -4.842 1.00 40.42 236 VAL A C 1
ATOM 1677 O O . VAL A 1 236 ? 16.959 31.902 -4.689 1.00 41.35 236 VAL A O 1
ATOM 1681 N N . ILE A 1 237 ? 15.433 32.907 -6.001 1.00 37.65 237 ILE A N 1
ATOM 1682 C CA . ILE A 1 237 ? 15.876 32.191 -7.188 1.00 38.53 237 ILE A CA 1
ATOM 1683 C C . ILE A 1 237 ? 16.590 33.199 -8.087 1.00 44.30 237 ILE A C 1
ATOM 1684 O O . ILE A 1 237 ? 15.983 34.190 -8.510 1.00 46.26 237 ILE A O 1
ATOM 1689 N N . GLN A 1 238 ? 17.889 32.977 -8.322 1.00 39.41 238 GLN A N 1
ATOM 1690 C CA . GLN A 1 238 ? 18.710 33.874 -9.122 1.00 40.68 238 GLN A CA 1
ATOM 1691 C C . GLN A 1 238 ? 19.849 33.160 -9.833 1.00 47.54 238 GLN A C 1
ATOM 1692 O O . GLN A 1 238 ? 20.184 32.023 -9.510 1.00 45.20 238 GLN A O 1
ATOM 1698 N N . LYS A 1 239 ? 20.454 33.859 -10.801 1.00 49.74 239 LYS A N 1
ATOM 1699 C CA . LYS A 1 239 ? 21.637 33.424 -11.524 1.00 52.38 239 LYS A CA 1
ATOM 1700 C C . LYS A 1 239 ? 22.783 33.821 -10.580 1.00 60.46 239 LYS A C 1
ATOM 1701 O O . LYS A 1 239 ? 22.744 34.929 -10.028 1.00 59.79 239 LYS A O 1
ATOM 1707 N N . PRO A 1 240 ? 23.795 32.958 -10.344 1.00 60.05 240 PRO A N 1
ATOM 1708 C CA . PRO A 1 240 ? 24.885 33.359 -9.443 1.00 60.98 240 PRO A CA 1
ATOM 1709 C C . PRO A 1 240 ? 25.578 34.631 -9.929 1.00 69.68 240 PRO A C 1
ATOM 1710 O O . PRO A 1 240 ? 25.740 34.808 -11.135 1.00 71.07 240 PRO A O 1
ATOM 1714 N N . GLY A 1 241 ? 25.922 35.517 -8.994 1.00 68.09 241 GLY A N 1
ATOM 1715 C CA . GLY A 1 241 ? 26.591 36.775 -9.302 1.00 70.27 241 GLY A CA 1
ATOM 1716 C C . GLY A 1 241 ? 26.401 37.874 -8.276 1.00 74.65 241 GLY A C 1
ATOM 1717 O O . GLY A 1 241 ? 25.263 38.213 -7.921 1.00 74.25 241 GLY A O 1
ATOM 1718 N N . LYS A 1 242 ? 27.546 38.449 -7.827 1.00 70.66 242 LYS A N 1
ATOM 1719 C CA . LYS A 1 242 ? 27.738 39.541 -6.864 1.00 69.39 242 LYS A CA 1
ATOM 1720 C C . LYS A 1 242 ? 27.210 39.230 -5.455 1.00 71.75 242 LYS A C 1
ATOM 1721 O O . LYS A 1 242 ? 27.990 39.314 -4.494 1.00 70.98 242 LYS A O 1
ATOM 1727 N N . GLN A 1 243 ? 25.905 38.894 -5.324 1.00 67.24 243 GLN A N 1
ATOM 1728 C CA . GLN A 1 243 ? 25.303 38.560 -4.029 1.00 65.52 243 GLN A CA 1
ATOM 1729 C C . GLN A 1 243 ? 24.949 37.079 -3.931 1.00 66.58 243 GLN A C 1
ATOM 1730 O O . GLN A 1 243 ? 24.495 36.490 -4.916 1.00 66.76 243 GLN A O 1
ATOM 1736 N N . PHE A 1 244 ? 25.185 36.470 -2.751 1.00 60.23 244 PHE A N 1
ATOM 1737 C CA . PHE A 1 244 ? 24.840 35.066 -2.509 1.00 57.47 244 PHE A CA 1
ATOM 1738 C C . PHE A 1 244 ? 23.346 35.022 -2.296 1.00 56.29 244 PHE A C 1
ATOM 1739 O O . PHE A 1 244 ? 22.853 35.764 -1.445 1.00 56.23 244 PHE A O 1
ATOM 1747 N N . ALA A 1 245 ? 22.630 34.178 -3.073 1.00 48.34 245 ALA A N 1
ATOM 1748 C CA . ALA A 1 245 ? 21.175 33.986 -3.017 1.00 45.39 245 ALA A CA 1
ATOM 1749 C C . ALA A 1 245 ? 20.580 33.935 -1.605 1.00 45.55 245 ALA A C 1
ATOM 1750 O O . ALA A 1 245 ? 19.605 34.642 -1.358 1.00 45.55 245 ALA A O 1
ATOM 1752 N N . SER A 1 246 ? 21.172 33.130 -0.680 1.00 39.61 246 SER A N 1
ATOM 1753 C CA . SER A 1 246 ? 20.720 32.987 0.714 1.00 38.08 246 SER A CA 1
ATOM 1754 C C . SER A 1 246 ? 20.948 34.234 1.594 1.00 42.79 246 SER A C 1
ATOM 1755 O O . SER A 1 246 ? 20.219 34.433 2.576 1.00 42.33 246 SER A O 1
ATOM 1758 N N . LEU A 1 247 ? 21.962 35.057 1.258 1.00 39.17 247 LEU A N 1
ATOM 1759 C CA . LEU A 1 247 ? 22.258 36.283 2.005 1.00 38.66 247 LEU A CA 1
ATOM 1760 C C . LEU A 1 247 ? 21.291 37.426 1.601 1.00 38.77 247 LEU A C 1
ATOM 1761 O O . LEU A 1 247 ? 21.058 38.354 2.374 1.00 38.69 247 LEU A O 1
ATOM 1766 N N . ARG A 1 248 ? 20.693 37.306 0.415 1.00 31.81 248 ARG A N 1
ATOM 1767 C CA . ARG A 1 248 ? 19.695 38.213 -0.124 1.00 31.28 248 ARG A CA 1
ATOM 1768 C C . ARG A 1 248 ? 18.347 37.803 0.499 1.00 35.06 248 ARG A C 1
ATOM 1769 O O . ARG A 1 248 ? 17.434 38.623 0.612 1.00 35.69 248 ARG A O 1
ATOM 1777 N N . ALA A 1 249 ? 18.229 36.528 0.904 1.00 30.25 249 ALA A N 1
ATOM 1778 C CA . ALA A 1 249 ? 17.025 35.982 1.535 1.00 28.44 249 ALA A CA 1
ATOM 1779 C C . ALA A 1 249 ? 16.941 36.475 2.981 1.00 30.86 249 ALA A C 1
ATOM 1780 O O . ALA A 1 249 ? 15.918 37.049 3.357 1.00 28.68 249 ALA A O 1
ATOM 1782 N N . ARG A 1 250 ? 18.055 36.311 3.758 1.00 29.20 250 ARG A N 1
ATOM 1783 C CA . ARG A 1 250 ? 18.229 36.715 5.157 1.00 29.72 250 ARG A CA 1
ATOM 1784 C C . ARG A 1 250 ? 17.972 38.208 5.347 1.00 33.99 250 ARG A C 1
ATOM 1785 O O . ARG A 1 250 ? 17.323 38.622 6.305 1.00 31.26 250 ARG A O 1
ATOM 1793 N N . GLU A 1 251 ? 18.487 39.000 4.407 1.00 34.41 251 GLU A N 1
ATOM 1794 C CA . GLU A 1 251 ? 18.363 40.448 4.324 1.00 36.46 251 GLU A CA 1
ATOM 1795 C C . GLU A 1 251 ? 16.877 40.845 4.191 1.00 42.87 251 GLU A C 1
ATOM 1796 O O . GLU A 1 251 ? 16.392 41.658 4.979 1.00 42.73 251 GLU A O 1
ATOM 1802 N N . GLU A 1 252 ? 16.162 40.226 3.221 1.00 41.66 252 GLU A N 1
ATOM 1803 C CA . GLU A 1 252 ? 14.751 40.476 2.890 1.00 42.82 252 GLU A CA 1
ATOM 1804 C C . GLU A 1 252 ? 13.784 40.074 4.007 1.00 46.71 252 GLU A C 1
ATOM 1805 O O . GLU A 1 252 ? 12.716 40.681 4.144 1.00 47.16 252 GLU A O 1
ATOM 1811 N N . VAL A 1 253 ? 14.162 39.069 4.802 1.00 41.99 253 VAL A N 1
ATOM 1812 C CA . VAL A 1 253 ? 13.353 38.612 5.929 1.00 41.84 253 VAL A CA 1
ATOM 1813 C C . VAL A 1 253 ? 13.436 39.650 7.049 1.00 47.18 253 VAL A C 1
ATOM 1814 O O . VAL A 1 253 ? 12.406 40.070 7.571 1.00 46.84 253 VAL A O 1
ATOM 1818 N N . PHE A 1 254 ? 14.665 40.104 7.364 1.00 45.35 254 PHE A N 1
ATOM 1819 C CA . PHE A 1 254 ? 14.930 41.113 8.391 1.00 45.85 254 PHE A CA 1
ATOM 1820 C C . PHE A 1 254 ? 14.338 42.473 8.049 1.00 51.71 254 PHE A C 1
ATOM 1821 O O . PHE A 1 254 ? 14.040 43.251 8.957 1.00 54.39 254 PHE A O 1
ATOM 1829 N N . ALA A 1 255 ? 14.135 42.744 6.749 1.00 45.94 255 ALA A N 1
ATOM 1830 C CA . ALA A 1 255 ? 13.519 43.976 6.282 1.00 46.01 255 ALA A CA 1
ATOM 1831 C C . ALA A 1 255 ? 12.017 43.915 6.602 1.00 50.43 255 ALA A C 1
ATOM 1832 O O . ALA A 1 255 ? 11.533 44.709 7.417 1.00 50.66 255 ALA A O 1
ATOM 1834 N N . ALA A 1 256 ? 11.322 42.891 6.027 1.00 46.60 256 ALA A N 1
ATOM 1835 C CA . ALA A 1 256 ? 9.879 42.617 6.082 1.00 46.01 256 ALA A CA 1
ATOM 1836 C C . ALA A 1 256 ? 9.325 41.949 7.362 1.00 47.59 256 ALA A C 1
ATOM 1837 O O . ALA A 1 256 ? 8.105 41.757 7.450 1.00 46.84 256 ALA A O 1
ATOM 1839 N N . LEU A 1 257 ? 10.191 41.618 8.339 1.00 42.30 257 LEU A N 1
ATOM 1840 C CA . LEU A 1 257 ? 9.792 40.964 9.584 1.00 40.91 257 LEU A CA 1
ATOM 1841 C C . LEU A 1 257 ? 9.065 41.866 10.592 1.00 45.97 257 LEU A C 1
ATOM 1842 O O . LEU A 1 257 ? 8.002 41.462 11.079 1.00 44.90 257 LEU A O 1
ATOM 1847 N N . PRO A 1 258 ? 9.581 43.077 10.927 1.00 44.65 258 PRO A N 1
ATOM 1848 C CA . PRO A 1 258 ? 8.910 43.904 11.947 1.00 46.56 258 PRO A CA 1
ATOM 1849 C C . PRO A 1 258 ? 7.429 44.195 11.693 1.00 51.09 258 PRO A C 1
ATOM 1850 O O . PRO A 1 258 ? 6.662 44.228 12.650 1.00 52.78 258 PRO A O 1
ATOM 1854 N N . GLU A 1 259 ? 7.008 44.344 10.437 1.00 45.97 259 GLU A N 1
ATOM 1855 C CA . GLU A 1 259 ? 5.583 44.556 10.171 1.00 46.63 259 GLU A CA 1
ATOM 1856 C C . GLU A 1 259 ? 4.721 43.330 10.561 1.00 46.85 259 GLU A C 1
ATOM 1857 O O . GLU A 1 259 ? 3.675 43.507 11.168 1.00 47.34 259 GLU A O 1
ATOM 1863 N N . GLN A 1 260 ? 5.190 42.104 10.267 1.00 39.79 260 GLN A N 1
ATOM 1864 C CA . GLN A 1 260 ? 4.511 40.836 10.576 1.00 36.89 260 GLN A CA 1
ATOM 1865 C C . GLN A 1 260 ? 4.414 40.611 12.055 1.00 44.13 260 GLN A C 1
ATOM 1866 O O . GLN A 1 260 ? 3.438 40.009 12.510 1.00 45.71 260 GLN A O 1
ATOM 1872 N N . LEU A 1 261 ? 5.450 41.056 12.800 1.00 39.69 261 LEU A N 1
ATOM 1873 C CA . LEU A 1 261 ? 5.540 40.950 14.249 1.00 39.44 261 LEU A CA 1
ATOM 1874 C C . LEU A 1 261 ? 4.542 41.937 14.851 1.00 45.59 261 LEU A C 1
ATOM 1875 O O . LEU A 1 261 ? 3.812 41.580 15.773 1.00 45.81 261 LEU A O 1
ATOM 1880 N N . LYS A 1 262 ? 4.485 43.161 14.293 1.00 44.29 262 LYS A N 1
ATOM 1881 C CA . LYS A 1 262 ? 3.582 44.233 14.704 1.00 48.03 262 LYS A CA 1
ATOM 1882 C C . LYS A 1 262 ? 2.134 43.788 14.438 1.00 56.22 262 LYS A C 1
ATOM 1883 O O . LYS A 1 262 ? 1.275 43.978 15.301 1.00 58.54 262 LYS A O 1
ATOM 1889 N N . LYS A 1 263 ? 1.881 43.169 13.257 1.00 53.08 263 LYS A N 1
ATOM 1890 C CA . LYS A 1 263 ? 0.584 42.621 12.841 1.00 54.40 263 LYS A CA 1
ATOM 1891 C C . LYS A 1 263 ? 0.157 41.535 13.830 1.00 63.40 263 LYS A C 1
ATOM 1892 O O . LYS A 1 263 ? -1.030 41.439 14.161 1.00 66.43 263 LYS A O 1
ATOM 1898 N N . LEU A 1 264 ? 1.136 40.715 14.291 1.00 59.13 264 LEU A N 1
ATOM 1899 C CA . LEU A 1 264 ? 0.953 39.616 15.237 1.00 58.59 264 LEU A CA 1
ATOM 1900 C C . LEU A 1 264 ? 0.557 40.121 16.625 1.00 65.37 264 LEU A C 1
ATOM 1901 O O . LEU A 1 264 ? -0.132 39.394 17.342 1.00 65.73 264 LEU A O 1
ATOM 1906 N N . VAL A 1 265 ? 0.964 41.362 16.988 1.00 64.06 265 VAL A N 1
ATOM 1907 C CA . VAL A 1 265 ? 0.655 41.970 18.288 1.00 99.18 265 VAL A CA 1
ATOM 1908 C C . VAL A 1 265 ? -0.443 43.047 18.167 1.00 123.87 265 VAL A C 1
ATOM 1909 O O . VAL A 1 265 ? -1.561 42.753 17.742 1.00 83.87 265 VAL A O 1
ATOM 1913 N N . THR B 1 24 ? 59.256 31.784 35.363 1.00 51.45 24 THR B N 1
ATOM 1914 C CA . THR B 1 24 ? 58.801 32.869 34.493 1.00 50.91 24 THR B CA 1
ATOM 1915 C C . THR B 1 24 ? 57.277 32.653 34.178 1.00 53.93 24 THR B C 1
ATOM 1916 O O . THR B 1 24 ? 56.496 33.617 34.242 1.00 53.17 24 THR B O 1
ATOM 1920 N N . GLY B 1 25 ? 56.875 31.389 33.950 1.00 49.16 25 GLY B N 1
ATOM 1921 C CA . GLY B 1 25 ? 55.483 30.978 33.771 1.00 46.64 25 GLY B CA 1
ATOM 1922 C C . GLY B 1 25 ? 54.755 30.985 35.105 1.00 47.98 25 GLY B C 1
ATOM 1923 O O . GLY B 1 25 ? 55.398 30.977 36.156 1.00 48.64 25 GLY B O 1
ATOM 1924 N N . CYS B 1 26 ? 53.419 30.967 35.098 1.00 42.65 26 CYS B N 1
ATOM 1925 C CA . CYS B 1 26 ? 52.682 31.013 36.362 1.00 42.12 26 CYS B CA 1
ATOM 1926 C C . CYS B 1 26 ? 51.260 30.369 36.316 1.00 46.41 26 CYS B C 1
ATOM 1927 O O . CYS B 1 26 ? 50.517 30.642 35.375 1.00 44.79 26 CYS B O 1
ATOM 1930 N N . MET B 1 27 ? 50.871 29.591 37.384 1.00 44.09 27 MET B N 1
ATOM 1931 C CA . MET B 1 27 ? 49.565 28.912 37.566 1.00 43.79 27 MET B CA 1
ATOM 1932 C C . MET B 1 27 ? 48.840 29.361 38.859 1.00 44.54 27 MET B C 1
ATOM 1933 O O . MET B 1 27 ? 48.977 28.710 39.896 1.00 45.28 27 MET B O 1
ATOM 1938 N N . LEU B 1 28 ? 48.058 30.448 38.792 1.00 37.43 28 LEU B N 1
ATOM 1939 C CA . LEU B 1 28 ? 47.379 31.042 39.941 1.00 36.35 28 LEU B CA 1
ATOM 1940 C C . LEU B 1 28 ? 45.891 30.701 40.018 1.00 40.83 28 LEU B C 1
ATOM 1941 O O . LEU B 1 28 ? 45.166 30.900 39.040 1.00 40.17 28 LEU B O 1
ATOM 1946 N N . PHE B 1 29 ? 45.422 30.270 41.200 1.00 37.50 29 PHE B N 1
ATOM 1947 C CA . PHE B 1 29 ? 43.997 30.017 41.455 1.00 37.31 29 PHE B CA 1
ATOM 1948 C C . PHE B 1 29 ? 43.521 30.898 42.622 1.00 42.23 29 PHE B C 1
ATOM 1949 O O . PHE B 1 29 ? 44.095 30.835 43.725 1.00 44.32 29 PHE B O 1
ATOM 1957 N N . ALA B 1 30 ? 42.520 31.755 42.361 1.00 36.11 30 ALA B N 1
ATOM 1958 C CA . ALA B 1 30 ? 41.959 32.664 43.361 1.00 36.51 30 ALA B CA 1
ATOM 1959 C C . ALA B 1 30 ? 40.478 32.367 43.656 1.00 44.54 30 ALA B C 1
ATOM 1960 O O . ALA B 1 30 ? 39.808 31.733 42.837 1.00 43.62 30 ALA B O 1
ATOM 1962 N N . ASP B 1 31 ? 39.968 32.824 44.828 1.00 44.90 31 ASP B N 1
ATOM 1963 C CA . ASP B 1 31 ? 38.557 32.648 45.213 1.00 46.58 31 ASP B CA 1
ATOM 1964 C C . ASP B 1 31 ? 37.646 33.702 44.548 1.00 51.40 31 ASP B C 1
ATOM 1965 O O . ASP B 1 31 ? 38.079 34.380 43.615 1.00 48.80 31 ASP B O 1
ATOM 1970 N N . GLY B 1 32 ? 36.409 33.819 45.043 1.00 50.32 32 GLY B N 1
ATOM 1971 C CA . GLY B 1 32 ? 35.396 34.752 44.559 1.00 49.84 32 GLY B CA 1
ATOM 1972 C C . GLY B 1 32 ? 35.812 36.215 44.561 1.00 52.31 32 GLY B C 1
ATOM 1973 O O . GLY B 1 32 ? 35.692 36.889 43.527 1.00 51.31 32 GLY B O 1
ATOM 1974 N N . SER B 1 33 ? 36.338 36.712 45.712 1.00 46.24 33 SER B N 1
ATOM 1975 C CA . SER B 1 33 ? 36.778 38.104 45.882 1.00 44.72 33 SER B CA 1
ATOM 1976 C C . SER B 1 33 ? 37.978 38.507 45.018 1.00 43.40 33 SER B C 1
ATOM 1977 O O . SER B 1 33 ? 38.245 39.701 44.864 1.00 42.56 33 SER B O 1
ATOM 1980 N N . GLY B 1 34 ? 38.689 37.508 44.496 1.00 36.96 34 GLY B N 1
ATOM 1981 C CA . GLY B 1 34 ? 39.899 37.662 43.696 1.00 34.75 34 GLY B CA 1
ATOM 1982 C C . GLY B 1 34 ? 41.159 37.423 44.509 1.00 39.08 34 GLY B C 1
ATOM 1983 O O . GLY B 1 34 ? 42.258 37.768 44.061 1.00 37.71 34 GLY B O 1
ATOM 1984 N N . LYS B 1 35 ? 41.008 36.843 45.725 1.00 36.92 35 LYS B N 1
ATOM 1985 C CA . LYS B 1 35 ? 42.110 36.557 46.632 1.00 37.60 35 LYS B CA 1
ATOM 1986 C C . LYS B 1 35 ? 42.810 35.230 46.280 1.00 43.04 35 LYS B C 1
ATOM 1987 O O . LYS B 1 35 ? 42.183 34.171 46.390 1.00 41.91 35 LYS B O 1
ATOM 1993 N N . PRO B 1 36 ? 44.095 35.252 45.813 1.00 41.68 36 PRO B N 1
ATOM 1994 C CA . PRO B 1 36 ? 44.773 33.978 45.465 1.00 41.90 36 PRO B CA 1
ATOM 1995 C C . PRO B 1 36 ? 44.955 33.052 46.655 1.00 46.40 36 PRO B C 1
ATOM 1996 O O . PRO B 1 36 ? 45.206 33.527 47.765 1.00 47.76 36 PRO B O 1
ATOM 2000 N N . PHE B 1 37 ? 44.782 31.735 46.427 1.00 41.64 37 PHE B N 1
ATOM 2001 C CA . PHE B 1 37 ? 44.958 30.693 47.449 1.00 41.58 37 PHE B CA 1
ATOM 2002 C C . PHE B 1 37 ? 46.033 29.689 47.013 1.00 45.92 37 PHE B C 1
ATOM 2003 O O . PHE B 1 37 ? 46.452 28.844 47.813 1.00 47.28 37 PHE B O 1
ATOM 2011 N N . SER B 1 38 ? 46.446 29.769 45.724 1.00 39.98 38 SER B N 1
ATOM 2012 C CA . SER B 1 38 ? 47.477 28.947 45.124 1.00 39.48 38 SER B CA 1
ATOM 2013 C C . SER B 1 38 ? 48.091 29.732 43.986 1.00 42.15 38 SER B C 1
ATOM 2014 O O . SER B 1 38 ? 47.413 30.056 43.024 1.00 41.73 38 SER B O 1
ATOM 2017 N N . ALA B 1 39 ? 49.365 30.053 44.102 1.00 38.64 39 ALA B N 1
ATOM 2018 C CA . ALA B 1 39 ? 50.123 30.796 43.103 1.00 37.81 39 ALA B CA 1
ATOM 2019 C C . ALA B 1 39 ? 51.485 30.100 42.944 1.00 42.80 39 ALA B C 1
ATOM 2020 O O . ALA B 1 39 ? 52.154 29.848 43.948 1.00 45.15 39 ALA B O 1
ATOM 2022 N N . GLN B 1 40 ? 51.868 29.731 41.712 1.00 37.57 40 GLN B N 1
ATOM 2023 C CA . GLN B 1 40 ? 53.103 28.970 41.459 1.00 38.24 40 GLN B CA 1
ATOM 2024 C C . GLN B 1 40 ? 53.846 29.495 40.223 1.00 44.09 40 GLN B C 1
ATOM 2025 O O . GLN B 1 40 ? 53.402 29.309 39.083 1.00 43.39 40 GLN B O 1
ATOM 2031 N N . GLY B 1 41 ? 54.992 30.112 40.471 1.00 42.51 41 GLY B N 1
ATOM 2032 C CA . GLY B 1 41 ? 55.824 30.737 39.452 1.00 43.20 41 GLY B CA 1
ATOM 2033 C C . GLY B 1 41 ? 55.851 32.244 39.631 1.00 49.44 41 GLY B C 1
ATOM 2034 O O . GLY B 1 41 ? 55.689 32.735 40.755 1.00 49.60 41 GLY B O 1
ATOM 2035 N N . ASP B 1 42 ? 56.021 32.995 38.518 1.00 46.92 42 ASP B N 1
ATOM 2036 C CA . ASP B 1 42 ? 56.111 34.456 38.542 1.00 46.75 42 ASP B CA 1
ATOM 2037 C C . ASP B 1 42 ? 54.741 35.142 38.505 1.00 51.27 42 ASP B C 1
ATOM 2038 O O . ASP B 1 42 ? 54.363 35.767 37.517 1.00 50.80 42 ASP B O 1
ATOM 2043 N N . CYS B 1 43 ? 54.029 35.059 39.630 1.00 50.09 43 CYS B N 1
ATOM 2044 C CA . CYS B 1 43 ? 52.670 35.569 39.821 1.00 50.12 43 CYS B CA 1
ATOM 2045 C C . CYS B 1 43 ? 52.580 37.057 40.134 1.00 51.06 43 CYS B C 1
ATOM 2046 O O . CYS B 1 43 ? 51.482 37.605 40.070 1.00 48.09 43 CYS B O 1
ATOM 2049 N N . ALA B 1 44 ? 53.717 37.712 40.438 1.00 50.07 44 ALA B N 1
ATOM 2050 C CA . ALA B 1 44 ? 53.789 39.129 40.816 1.00 49.79 44 ALA B CA 1
ATOM 2051 C C . ALA B 1 44 ? 54.396 40.057 39.765 1.00 54.71 44 ALA B C 1
ATOM 2052 O O . ALA B 1 44 ? 54.187 41.269 39.849 1.00 56.18 44 ALA B O 1
ATOM 2054 N N . SER B 1 45 ? 55.128 39.518 38.780 1.00 50.54 45 SER B N 1
ATOM 2055 C CA . SER B 1 45 ? 55.705 40.346 37.717 1.00 50.05 45 SER B CA 1
ATOM 2056 C C . SER B 1 45 ? 54.647 40.815 36.728 1.00 51.39 45 SER B C 1
ATOM 2057 O O . SER B 1 45 ? 53.759 40.052 36.339 1.00 50.79 45 SER B O 1
ATOM 2060 N N . GLN B 1 46 ? 54.772 42.068 36.298 1.00 45.86 46 GLN B N 1
ATOM 2061 C CA . GLN B 1 46 ? 53.852 42.697 35.352 1.00 42.44 46 GLN B CA 1
ATOM 2062 C C . GLN B 1 46 ? 54.189 42.272 33.937 1.00 42.52 46 GLN B C 1
ATOM 2063 O O . GLN B 1 46 ? 55.351 42.364 33.532 1.00 42.90 46 GLN B O 1
ATOM 2069 N N . LEU B 1 47 ? 53.182 41.824 33.177 1.00 36.82 47 LEU B N 1
ATOM 2070 C CA . LEU B 1 47 ? 53.365 41.415 31.780 1.00 36.89 47 LEU B CA 1
ATOM 2071 C C . LEU B 1 47 ? 52.344 42.090 30.839 1.00 41.65 47 LEU B C 1
ATOM 2072 O O . LEU B 1 47 ? 51.243 42.422 31.298 1.00 40.22 47 LEU B O 1
ATOM 2077 N N . PRO B 1 48 ? 52.633 42.242 29.510 1.00 39.05 48 PRO B N 1
ATOM 2078 C CA . PRO B 1 48 ? 51.622 42.820 28.611 1.00 38.15 48 PRO B CA 1
ATOM 2079 C C . PRO B 1 48 ? 50.316 42.022 28.680 1.00 41.79 48 PRO B C 1
ATOM 2080 O O . PRO B 1 48 ? 50.393 40.797 28.681 1.00 40.46 48 PRO B O 1
ATOM 2084 N N . PRO B 1 49 ? 49.115 42.648 28.817 1.00 39.32 49 PRO B N 1
ATOM 2085 C CA . PRO B 1 49 ? 47.892 41.828 28.918 1.00 38.20 49 PRO B CA 1
ATOM 2086 C C . PRO B 1 49 ? 47.482 41.181 27.596 1.00 43.17 49 PRO B C 1
ATOM 2087 O O . PRO B 1 49 ? 46.799 40.156 27.609 1.00 43.07 49 PRO B O 1
ATOM 2091 N N . ALA B 1 50 ? 47.957 41.748 26.462 1.00 39.72 50 ALA B N 1
ATOM 2092 C CA . ALA B 1 50 ? 47.648 41.324 25.092 1.00 39.42 50 ALA B CA 1
ATOM 2093 C C . ALA B 1 50 ? 46.122 41.302 24.870 1.00 43.14 50 ALA B C 1
ATOM 2094 O O . ALA B 1 50 ? 45.455 42.261 25.249 1.00 42.21 50 ALA B O 1
ATOM 2096 N N . SER B 1 51 ? 45.563 40.229 24.307 1.00 40.92 51 SER B N 1
ATOM 2097 C CA . SER B 1 51 ? 44.130 40.120 24.056 1.00 40.12 51 SER B CA 1
ATOM 2098 C C . SER B 1 51 ? 43.272 39.872 25.321 1.00 41.28 51 SER B C 1
ATOM 2099 O O . SER B 1 51 ? 42.062 39.922 25.202 1.00 42.99 51 SER B O 1
ATOM 2102 N N . THR B 1 52 ? 43.852 39.671 26.515 1.00 34.74 52 THR B N 1
ATOM 2103 C CA . THR B 1 52 ? 43.066 39.516 27.758 1.00 33.33 52 THR B CA 1
ATOM 2104 C C . THR B 1 52 ? 42.492 40.888 28.209 1.00 37.02 52 THR B C 1
ATOM 2105 O O . THR B 1 52 ? 41.628 40.958 29.092 1.00 36.50 52 THR B O 1
ATOM 2109 N N . PHE B 1 53 ? 42.994 41.981 27.601 1.00 33.29 53 PHE B N 1
ATOM 2110 C CA . PHE B 1 53 ? 42.517 43.328 27.864 1.00 32.58 53 PHE B CA 1
ATOM 2111 C C . PHE B 1 53 ? 41.137 43.492 27.197 1.00 38.21 53 PHE B C 1
ATOM 2112 O O . PHE B 1 53 ? 40.419 44.455 27.480 1.00 40.93 53 PHE B O 1
ATOM 2137 N N . ILE B 1 55 ? 38.714 41.750 28.034 1.00 25.48 55 ILE B N 1
ATOM 2138 C CA . ILE B 1 55 ? 37.773 41.600 29.150 1.00 24.27 55 ILE B CA 1
ATOM 2139 C C . ILE B 1 55 ? 37.383 43.027 29.659 1.00 34.51 55 ILE B C 1
ATOM 2140 O O . ILE B 1 55 ? 36.208 43.389 29.490 1.00 36.08 55 ILE B O 1
ATOM 2145 N N . PRO B 1 56 ? 38.323 43.898 30.160 1.00 32.08 56 PRO B N 1
ATOM 2146 C CA . PRO B 1 56 ? 37.910 45.269 30.544 1.00 31.43 56 PRO B CA 1
ATOM 2147 C C . PRO B 1 56 ? 37.284 46.058 29.401 1.00 34.64 56 PRO B C 1
ATOM 2148 O O . PRO B 1 56 ? 36.390 46.855 29.663 1.00 36.26 56 PRO B O 1
ATOM 2152 N N . LEU B 1 57 ? 37.698 45.794 28.136 1.00 29.42 57 LEU B N 1
ATOM 2153 C CA . LEU B 1 57 ? 37.144 46.432 26.932 1.00 27.94 57 LEU B CA 1
ATOM 2154 C C . LEU B 1 57 ? 35.673 46.051 26.697 1.00 32.18 57 LEU B C 1
ATOM 2155 O O . LEU B 1 57 ? 34.860 46.934 26.407 1.00 31.47 57 LEU B O 1
ATOM 2160 N N . ALA B 1 58 ? 35.320 44.753 26.888 1.00 29.98 58 ALA B N 1
ATOM 2161 C CA . ALA B 1 58 ? 33.929 44.271 26.773 1.00 30.39 58 ALA B CA 1
ATOM 2162 C C . ALA B 1 58 ? 33.025 45.009 27.781 1.00 34.53 58 ALA B C 1
ATOM 2163 O O . ALA B 1 58 ? 31.892 45.318 27.451 1.00 35.03 58 ALA B O 1
ATOM 2165 N N . LEU B 1 59 ? 33.545 45.322 28.984 1.00 30.74 59 LEU B N 1
ATOM 2166 C CA . LEU B 1 59 ? 32.814 46.039 30.029 1.00 31.03 59 LEU B CA 1
ATOM 2167 C C . LEU B 1 59 ? 32.626 47.507 29.675 1.00 35.84 59 LEU B C 1
ATOM 2168 O O . LEU B 1 59 ? 31.527 48.033 29.865 1.00 35.28 59 LEU B O 1
ATOM 2173 N N . MET B 1 60 ? 33.704 48.171 29.173 1.00 33.79 60 MET B N 1
ATOM 2174 C CA . MET B 1 60 ? 33.694 49.576 28.729 1.00 34.31 60 MET B CA 1
ATOM 2175 C C . MET B 1 60 ? 32.650 49.695 27.632 1.00 37.42 60 MET B C 1
ATOM 2176 O O . MET B 1 60 ? 31.723 50.495 27.754 1.00 39.67 60 MET B O 1
ATOM 2181 N N . GLY B 1 61 ? 32.782 48.842 26.617 1.00 30.89 61 GLY B N 1
ATOM 2182 C CA . GLY B 1 61 ? 31.886 48.749 25.472 1.00 30.10 61 GLY B CA 1
ATOM 2183 C C . GLY B 1 61 ? 30.429 48.512 25.799 1.00 32.79 61 GLY B C 1
ATOM 2184 O O . GLY B 1 61 ? 29.561 49.098 25.155 1.00 35.39 61 GLY B O 1
ATOM 2185 N N . TYR B 1 62 ? 30.134 47.674 26.788 1.00 26.88 62 TYR B N 1
ATOM 2186 C CA . TYR B 1 62 ? 28.742 47.465 27.163 1.00 27.66 62 TYR B CA 1
ATOM 2187 C C . TYR B 1 62 ? 28.214 48.553 28.079 1.00 32.48 62 TYR B C 1
ATOM 2188 O O . TYR B 1 62 ? 27.045 48.903 27.979 1.00 33.36 62 TYR B O 1
ATOM 2197 N N . ASP B 1 63 ? 29.059 49.088 28.964 1.00 28.40 63 ASP B N 1
ATOM 2198 C CA . ASP B 1 63 ? 28.658 50.134 29.904 1.00 28.67 63 ASP B CA 1
ATOM 2199 C C . ASP B 1 63 ? 28.342 51.445 29.195 1.00 32.06 63 ASP B C 1
ATOM 2200 O O . ASP B 1 63 ? 27.374 52.114 29.559 1.00 32.98 63 ASP B O 1
ATOM 2205 N N . SER B 1 64 ? 29.171 51.817 28.203 1.00 27.07 64 SER B N 1
ATOM 2206 C CA . SER B 1 64 ? 29.033 53.057 27.453 1.00 27.49 64 SER B CA 1
ATOM 2207 C C . SER B 1 64 ? 27.958 52.977 26.375 1.00 34.88 64 SER B C 1
ATOM 2208 O O . SER B 1 64 ? 27.367 53.997 26.028 1.00 37.75 64 SER B O 1
ATOM 2211 N N . GLY B 1 65 ? 27.690 51.779 25.873 1.00 30.47 65 GLY B N 1
ATOM 2212 C CA . GLY B 1 65 ? 26.667 51.576 24.859 1.00 30.71 65 GLY B CA 1
ATOM 2213 C C . GLY B 1 65 ? 27.186 51.343 23.458 1.00 34.20 65 GLY B C 1
ATOM 2214 O O . GLY B 1 65 ? 26.380 51.224 22.525 1.00 34.90 65 GLY B O 1
ATOM 2215 N N . PHE B 1 66 ? 28.531 51.280 23.297 1.00 29.14 66 PHE B N 1
ATOM 2216 C CA . PHE B 1 66 ? 29.158 51.011 22.009 1.00 28.37 66 PHE B CA 1
ATOM 2217 C C . PHE B 1 66 ? 28.765 49.607 21.538 1.00 31.89 66 PHE B C 1
ATOM 2218 O O . PHE B 1 66 ? 28.448 49.405 20.360 1.00 31.63 66 PHE B O 1
ATOM 2226 N N . LEU B 1 67 ? 28.852 48.635 22.460 1.00 27.15 67 LEU B N 1
ATOM 2227 C CA . LEU B 1 67 ? 28.488 47.254 22.209 1.00 26.56 67 LEU B CA 1
ATOM 2228 C C . LEU B 1 67 ? 27.067 47.096 22.707 1.00 32.44 67 LEU B C 1
ATOM 2229 O O . LEU B 1 67 ? 26.744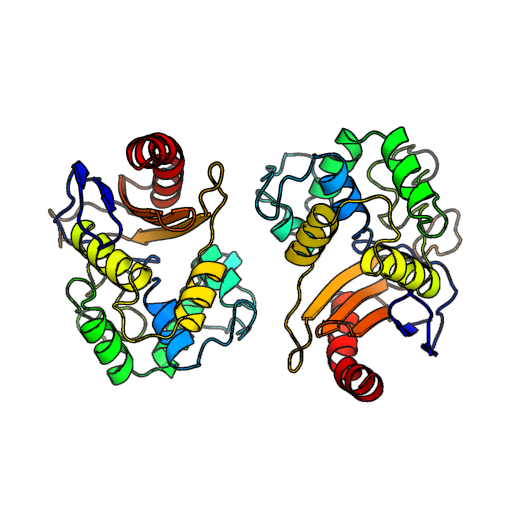 47.577 23.800 1.00 33.17 67 LEU B O 1
ATOM 2234 N N . VAL B 1 68 ? 26.201 46.514 21.870 1.00 29.45 68 VAL B N 1
ATOM 2235 C CA . VAL B 1 68 ? 24.773 46.363 22.165 1.00 31.44 68 VAL B CA 1
ATOM 2236 C C . VAL B 1 68 ? 24.520 45.056 22.895 1.00 39.89 68 VAL B C 1
ATOM 2237 O O . VAL B 1 68 ? 23.925 45.055 23.978 1.00 40.59 68 VAL B O 1
ATOM 2241 N N . ASP B 1 69 ? 24.947 43.946 22.271 1.00 38.77 69 ASP B N 1
ATOM 2242 C CA . ASP B 1 69 ? 24.853 42.578 22.769 1.00 39.77 69 ASP B CA 1
ATOM 2243 C C . ASP B 1 69 ? 25.931 41.724 22.120 1.00 43.00 69 ASP B C 1
ATOM 2244 O O . ASP B 1 69 ? 26.963 42.257 21.732 1.00 42.51 69 ASP B O 1
ATOM 2249 N N . GLU B 1 70 ? 25.704 40.425 21.999 1.00 39.72 70 GLU B N 1
ATOM 2250 C CA . GLU B 1 70 ? 26.673 39.464 21.475 1.00 39.31 70 GLU B CA 1
ATOM 2251 C C . GLU B 1 70 ? 26.751 39.504 19.949 1.00 46.02 70 GLU B C 1
ATOM 2252 O O . GLU B 1 70 ? 27.774 39.140 19.366 1.00 46.14 70 GLU B O 1
ATOM 2258 N N . GLN B 1 71 ? 25.669 39.940 19.315 1.00 43.89 71 GLN B N 1
ATOM 2259 C CA . GLN B 1 71 ? 25.537 39.995 17.864 1.00 44.67 71 GLN B CA 1
ATOM 2260 C C . GLN B 1 71 ? 25.808 41.405 17.353 1.00 48.01 71 GLN B C 1
ATOM 2261 O O . GLN B 1 71 ? 26.229 41.560 16.206 1.00 49.05 71 GLN B O 1
ATOM 2267 N N . LEU B 1 72 ? 25.531 42.440 18.178 1.00 42.44 72 LEU B N 1
ATOM 2268 C CA . LEU B 1 72 ? 25.651 43.826 17.743 1.00 40.99 72 LEU B CA 1
ATOM 2269 C C . LEU B 1 72 ? 26.626 44.673 18.530 1.00 42.83 72 LEU B C 1
ATOM 2270 O O . LEU B 1 72 ? 26.756 44.498 19.740 1.00 41.73 72 LEU B O 1
ATOM 2275 N N . PRO B 1 73 ? 27.337 45.607 17.858 1.00 40.00 73 PRO B N 1
ATOM 2276 C CA . PRO B 1 73 ? 27.308 45.910 16.412 1.00 40.54 73 PRO B CA 1
ATOM 2277 C C . PRO B 1 73 ? 28.163 44.966 15.549 1.00 43.52 73 PRO B C 1
ATOM 2278 O O . PRO B 1 73 ? 29.180 44.451 16.003 1.00 42.59 73 PRO B O 1
ATOM 2282 N N . ALA B 1 74 ? 27.728 44.717 14.310 1.00 39.06 74 ALA B N 1
ATOM 2283 C CA . ALA B 1 74 ? 28.480 43.898 13.371 1.00 37.64 74 ALA B CA 1
ATOM 2284 C C . ALA B 1 74 ? 29.268 44.885 12.501 1.00 40.44 74 ALA B C 1
ATOM 2285 O O . ALA B 1 74 ? 28.763 45.402 11.513 1.00 41.60 74 ALA B O 1
ATOM 2287 N N . LEU B 1 75 ? 30.470 45.238 12.938 1.00 36.08 75 LEU B N 1
ATOM 2288 C CA . LEU B 1 75 ? 31.284 46.225 12.229 1.00 36.07 75 LEU B CA 1
ATOM 2289 C C . LEU B 1 75 ? 32.074 45.628 11.047 1.00 42.36 75 LEU B C 1
ATOM 2290 O O . LEU B 1 75 ? 32.709 44.590 11.210 1.00 42.20 75 LEU B O 1
ATOM 2295 N N . PRO B 1 76 ? 32.064 46.262 9.853 1.00 40.57 76 PRO B N 1
ATOM 2296 C CA . PRO B 1 76 ? 32.829 45.698 8.730 1.00 41.41 76 PRO B CA 1
ATOM 2297 C C . PRO B 1 76 ? 34.328 45.997 8.770 1.00 44.42 76 PRO B C 1
ATOM 2298 O O . PRO B 1 76 ? 34.748 47.033 9.280 1.00 44.45 76 PRO B O 1
ATOM 2302 N N . PHE B 1 77 ? 35.126 45.116 8.154 1.00 40.75 77 PHE B N 1
ATOM 2303 C CA . PHE B 1 77 ? 36.569 45.293 7.991 1.00 40.56 77 PHE B CA 1
ATOM 2304 C C . PHE B 1 77 ? 36.787 46.386 6.925 1.00 45.55 77 PHE B C 1
ATOM 2305 O O . PHE B 1 77 ? 36.086 46.397 5.914 1.00 44.73 77 PHE B O 1
ATOM 2313 N N . LYS B 1 78 ? 37.747 47.284 7.146 1.00 43.76 78 LYS B N 1
ATOM 2314 C CA . LYS B 1 78 ? 38.036 48.347 6.181 1.00 46.83 78 LYS B CA 1
ATOM 2315 C C . LYS B 1 78 ? 39.493 48.270 5.729 1.00 54.33 78 LYS B C 1
ATOM 2316 O O . LYS B 1 78 ? 40.336 47.837 6.522 1.00 53.30 78 LYS B O 1
ATOM 2322 N N . ALA B 1 79 ? 39.799 48.713 4.475 1.00 54.23 79 ALA B N 1
ATOM 2323 C CA . ALA B 1 79 ? 41.163 48.745 3.932 1.00 57.03 79 ALA B CA 1
ATOM 2324 C C . ALA B 1 79 ? 41.975 49.711 4.780 1.00 64.38 79 ALA B C 1
ATOM 2325 O O . ALA B 1 79 ? 41.560 50.859 4.972 1.00 64.86 79 ALA B O 1
ATOM 2327 N N . GLY B 1 80 ? 43.061 49.204 5.355 1.00 61.90 80 GLY B N 1
ATOM 2328 C CA . GLY B 1 80 ? 43.905 49.961 6.267 1.00 62.13 80 GLY B CA 1
ATOM 2329 C C . GLY B 1 80 ? 43.849 49.432 7.685 1.00 66.44 80 GLY B C 1
ATOM 2330 O O . GLY B 1 80 ? 44.557 49.938 8.562 1.00 66.03 80 GLY B O 1
ATOM 2331 N N . ASP B 1 81 ? 42.997 48.417 7.934 1.00 63.88 81 ASP B N 1
ATOM 2332 C CA . ASP B 1 81 ? 42.901 47.790 9.259 1.00 62.33 81 ASP B CA 1
ATOM 2333 C C . ASP B 1 81 ? 43.883 46.632 9.323 1.00 69.46 81 ASP B C 1
ATOM 2334 O O . ASP B 1 81 ? 44.057 45.948 8.304 1.00 69.67 81 ASP B O 1
ATOM 2339 N N . PRO B 1 82 ? 44.536 46.396 10.499 1.00 68.29 82 PRO B N 1
ATOM 2340 C CA . PRO B 1 82 ? 45.470 45.256 10.612 1.00 69.34 82 PRO B CA 1
ATOM 2341 C C . PRO B 1 82 ? 44.823 43.930 10.195 1.00 75.32 82 PRO B C 1
ATOM 2342 O O . PRO B 1 82 ? 43.710 43.616 10.620 1.00 72.93 82 PRO B O 1
ATOM 2346 N N . ASP B 1 83 ? 45.496 43.204 9.295 1.00 75.98 83 ASP B N 1
ATOM 2347 C CA . ASP B 1 83 ? 45.026 41.935 8.744 1.00 77.10 83 ASP B CA 1
ATOM 2348 C C . ASP B 1 83 ? 46.079 40.829 8.918 1.00 83.09 83 ASP B C 1
ATOM 2349 O O . ASP B 1 83 ? 46.405 40.116 7.963 1.00 84.97 83 ASP B O 1
ATOM 2354 N N . PHE B 1 84 ? 46.605 40.695 10.153 1.00 79.00 84 PHE B N 1
ATOM 2355 C CA . PHE B 1 84 ? 47.637 39.709 10.509 1.00 79.45 84 PHE B CA 1
ATOM 2356 C C . PHE B 1 84 ? 47.097 38.280 10.479 1.00 81.73 84 PHE B C 1
ATOM 2357 O O . PHE B 1 84 ? 47.797 37.374 10.022 1.00 83.31 84 PHE B O 1
ATOM 2365 N N . LEU B 1 85 ? 45.847 38.090 10.941 1.00 74.77 85 LEU B N 1
ATOM 2366 C CA . LEU B 1 85 ? 45.159 36.803 10.935 1.00 73.60 85 LEU B CA 1
ATOM 2367 C C . LEU B 1 85 ? 44.063 36.840 9.875 1.00 77.37 85 LEU B C 1
ATOM 2368 O O . LEU B 1 85 ? 43.379 37.863 9.770 1.00 75.91 85 LEU B O 1
ATOM 2373 N N . PRO B 1 86 ? 43.873 35.748 9.083 1.00 75.16 86 PRO B N 1
ATOM 2374 C CA . PRO B 1 86 ? 42.804 35.748 8.057 1.00 75.30 86 PRO B CA 1
ATOM 2375 C C . PRO B 1 86 ? 41.376 35.943 8.586 1.00 74.69 86 PRO B C 1
ATOM 2376 O O . PRO B 1 86 ? 40.559 36.540 7.887 1.00 74.16 86 PRO B O 1
ATOM 2380 N N . GLU B 1 87 ? 41.087 35.462 9.819 1.00 68.05 87 GLU B N 1
ATOM 2381 C CA . GLU B 1 87 ? 39.774 35.551 10.482 1.00 65.76 87 GLU B CA 1
ATOM 2382 C C . GLU B 1 87 ? 39.345 36.995 10.837 1.00 65.92 87 GLU B C 1
ATOM 2383 O O . GLU B 1 87 ? 38.177 37.239 11.169 1.00 64.05 87 GLU B O 1
ATOM 2389 N N . TRP B 1 88 ? 40.294 37.942 10.765 1.00 60.87 88 TRP B N 1
ATOM 2390 C CA . TRP B 1 88 ? 40.071 39.361 11.023 1.00 58.70 88 TRP B CA 1
ATOM 2391 C C . TRP B 1 88 ? 39.488 40.054 9.786 1.00 62.54 88 TRP B C 1
ATOM 2392 O O . TRP B 1 88 ? 38.884 41.116 9.916 1.00 62.22 88 TRP B O 1
ATOM 2403 N N . LYS B 1 89 ? 39.691 39.466 8.590 1.00 58.71 89 LYS B N 1
ATOM 2404 C CA . LYS B 1 89 ? 39.316 40.027 7.291 1.00 58.79 89 LYS B CA 1
ATOM 2405 C C . LYS B 1 89 ? 37.790 40.168 7.007 1.00 61.13 89 LYS B C 1
ATOM 2406 O O . LYS B 1 89 ? 37.445 40.731 5.961 1.00 62.27 89 LYS B O 1
ATOM 2412 N N . GLN B 1 90 ? 36.884 39.739 7.915 1.00 55.15 90 GLN B N 1
ATOM 2413 C CA . GLN B 1 90 ? 35.447 39.923 7.656 1.00 54.79 90 GLN B CA 1
ATOM 2414 C C . GLN B 1 90 ? 34.733 40.775 8.708 1.00 55.07 90 GLN B C 1
ATOM 2415 O O . GLN B 1 90 ? 35.385 41.372 9.562 1.00 52.21 90 GLN B O 1
ATOM 2421 N N . THR B 1 91 ? 33.381 40.875 8.593 1.00 51.71 91 THR B N 1
ATOM 2422 C CA . THR B 1 91 ? 32.494 41.606 9.507 1.00 49.51 91 THR B CA 1
ATOM 2423 C C . THR B 1 91 ? 32.554 40.931 10.885 1.00 50.77 91 THR B C 1
ATOM 2424 O O . THR B 1 91 ? 32.301 39.734 11.003 1.00 51.20 91 THR B O 1
ATOM 2428 N N . THR B 1 92 ? 32.895 41.703 11.904 1.00 44.13 92 THR B N 1
ATOM 2429 C CA . THR B 1 92 ? 33.070 41.196 13.250 1.00 42.53 92 THR B CA 1
ATOM 2430 C C . THR B 1 92 ? 31.945 41.640 14.181 1.00 45.53 92 THR B C 1
ATOM 2431 O O . THR B 1 92 ? 31.529 42.784 14.119 1.00 46.32 92 THR B O 1
ATOM 2435 N N . THR B 1 93 ? 31.468 40.729 15.049 1.00 40.84 93 THR B N 1
ATOM 2436 C CA . THR B 1 93 ? 30.450 40.983 16.081 1.00 39.34 93 THR B CA 1
ATOM 2437 C C . THR B 1 93 ? 31.187 40.879 17.437 1.00 40.78 93 THR B C 1
ATOM 2438 O O . THR B 1 93 ? 32.318 40.374 17.432 1.00 39.14 93 THR B O 1
ATOM 2442 N N . PRO B 1 94 ? 30.607 41.275 18.606 1.00 36.68 94 PRO B N 1
ATOM 2443 C CA . PRO B 1 94 ? 31.362 41.140 19.876 1.00 35.71 94 PRO B CA 1
ATOM 2444 C C . PRO B 1 94 ? 31.727 39.693 20.250 1.00 39.96 94 PRO B C 1
ATOM 2445 O O . PRO B 1 94 ? 32.696 39.470 20.980 1.00 37.54 94 PRO B O 1
ATOM 2449 N N . SER B 1 95 ? 30.958 38.715 19.723 1.00 39.90 95 SER B N 1
ATOM 2450 C CA . SER B 1 95 ? 31.142 37.269 19.935 1.00 41.20 95 SER B CA 1
ATOM 2451 C C . SER B 1 95 ? 32.361 36.750 19.148 1.00 45.55 95 SER B C 1
ATOM 2452 O O . SER B 1 95 ? 33.157 35.952 19.666 1.00 45.71 95 SER B O 1
ATOM 2455 N N . ARG B 1 96 ? 32.480 37.213 17.895 1.00 41.04 96 ARG B N 1
ATOM 2456 C CA . ARG B 1 96 ? 33.550 36.913 16.954 1.00 40.66 96 ARG B CA 1
ATOM 2457 C C . ARG B 1 96 ? 34.837 37.666 17.358 1.00 44.50 96 ARG B C 1
ATOM 2458 O O . ARG B 1 96 ? 35.935 37.174 17.099 1.00 45.45 96 ARG B O 1
ATOM 2466 N N . TRP B 1 97 ? 34.690 38.857 17.989 1.00 39.45 97 TRP B N 1
ATOM 2467 C CA . TRP B 1 97 ? 35.757 39.736 18.492 1.00 37.75 97 TRP B CA 1
ATOM 2468 C C . TRP B 1 97 ? 36.591 38.998 19.520 1.00 41.78 97 TRP B C 1
ATOM 2469 O O . TRP B 1 97 ? 37.816 38.919 19.396 1.00 41.55 97 TRP B O 1
ATOM 2480 N N . MET B 1 98 ? 35.909 38.422 20.519 1.00 38.35 98 MET B N 1
ATOM 2481 C CA . MET B 1 98 ? 36.523 37.643 21.583 1.00 37.77 98 MET B CA 1
ATOM 2482 C C . MET B 1 98 ? 37.181 36.377 21.068 1.00 43.23 98 MET B C 1
ATOM 2483 O O . MET B 1 98 ? 38.290 36.071 21.514 1.00 42.66 98 MET B O 1
ATOM 2488 N N . THR B 1 99 ? 36.503 35.638 20.141 1.00 40.59 99 THR B N 1
ATOM 2489 C CA . THR B 1 99 ? 37.012 34.365 19.635 1.00 41.90 99 THR B CA 1
ATOM 2490 C C . THR B 1 99 ? 38.292 34.527 18.802 1.00 47.71 99 THR B C 1
ATOM 2491 O O . THR B 1 99 ? 39.317 33.953 19.178 1.00 50.67 99 THR B O 1
ATOM 2495 N N . TYR B 1 100 ? 38.276 35.307 17.735 1.00 42.08 100 TYR B N 1
ATOM 2496 C CA . TYR B 1 100 ? 39.470 35.442 16.901 1.00 42.60 100 TYR B CA 1
ATOM 2497 C C . TYR B 1 100 ? 40.388 36.645 17.283 1.00 46.02 100 TYR B C 1
ATOM 2498 O O . TYR B 1 100 ? 41.262 37.020 16.489 1.00 45.80 100 TYR B O 1
ATOM 2507 N N . SER B 1 101 ? 40.233 37.197 18.520 1.00 41.68 101 SER B N 1
ATOM 2508 C CA . SER B 1 101 ? 41.027 38.315 19.053 1.00 41.24 101 SER B CA 1
ATOM 2509 C C . SER B 1 101 ? 41.232 39.411 17.996 1.00 47.26 101 SER B C 1
ATOM 2510 O O . SER B 1 101 ? 42.364 39.736 17.626 1.00 49.15 101 SER B O 1
ATOM 2513 N N . VAL B 1 102 ? 40.122 39.933 17.470 1.00 42.67 102 VAL B N 1
ATOM 2514 C CA . VAL B 1 102 ? 40.120 40.955 16.422 1.00 42.38 102 VAL B CA 1
ATOM 2515 C C . VAL B 1 102 ? 40.518 42.293 17.028 1.00 47.16 102 VAL B C 1
ATOM 2516 O O . VAL B 1 102 ? 39.729 42.918 17.743 1.00 46.41 102 VAL B O 1
ATOM 2520 N N . ILE B 1 103 ? 41.766 42.706 16.768 1.00 44.83 103 ILE B N 1
ATOM 2521 C CA . ILE B 1 103 ? 42.327 43.923 17.337 1.00 44.52 103 ILE B CA 1
ATOM 2522 C C . ILE B 1 103 ? 41.709 45.166 16.746 1.00 47.13 103 ILE B C 1
ATOM 2523 O O . ILE B 1 103 ? 41.515 46.112 17.501 1.00 46.79 103 ILE B O 1
ATOM 2528 N N . TRP B 1 104 ? 41.369 45.180 15.435 1.00 45.16 104 TRP B N 1
ATOM 2529 C CA . TRP B 1 104 ? 40.775 46.365 14.802 1.00 45.66 104 TRP B CA 1
ATOM 2530 C C . TRP B 1 104 ? 39.410 46.731 15.392 1.00 46.36 104 TRP B C 1
ATOM 2531 O O . TRP B 1 104 ? 39.089 47.912 15.465 1.00 46.03 104 TRP B O 1
ATOM 2542 N N . TYR B 1 105 ? 38.651 45.730 15.876 1.00 40.31 105 TYR B N 1
ATOM 2543 C CA . TYR B 1 105 ? 37.354 45.914 16.519 1.00 38.35 105 TYR B CA 1
ATOM 2544 C C . TYR B 1 105 ? 37.533 46.554 17.915 1.00 42.36 105 TYR B C 1
ATOM 2545 O O . TYR B 1 105 ? 36.643 47.276 18.385 1.00 42.90 105 TYR B O 1
ATOM 2554 N N . SER B 1 106 ? 38.695 46.333 18.553 1.00 37.89 106 SER B N 1
ATOM 2555 C CA . SER B 1 106 ? 38.994 46.936 19.851 1.00 37.31 106 SER B CA 1
ATOM 2556 C C . SER B 1 106 ? 39.348 48.403 19.663 1.00 41.66 106 SER B C 1
ATOM 2557 O O . SER B 1 106 ? 38.960 49.229 20.491 1.00 41.31 106 SER B O 1
ATOM 2560 N N . GLN B 1 107 ? 40.075 48.725 18.560 1.00 38.82 107 GLN B N 1
ATOM 2561 C CA . GLN B 1 107 ? 40.478 50.091 18.190 1.00 38.77 107 GLN B CA 1
ATOM 2562 C C . GLN B 1 107 ? 39.254 50.916 17.818 1.00 39.41 107 GLN B C 1
ATOM 2563 O O . GLN B 1 107 ? 39.204 52.089 18.171 1.00 40.07 107 GLN B O 1
ATOM 2569 N N . ARG B 1 108 ? 38.254 50.299 17.150 1.00 33.30 108 ARG B N 1
ATOM 2570 C CA . ARG B 1 108 ? 36.983 50.939 16.780 1.00 32.66 108 ARG B CA 1
ATOM 2571 C C . ARG B 1 108 ? 36.261 51.393 18.033 1.00 35.80 108 ARG B C 1
ATOM 2572 O O . ARG B 1 108 ? 35.720 52.497 18.060 1.00 35.91 108 ARG B O 1
ATOM 2580 N N . LEU B 1 109 ? 36.266 50.534 19.075 1.00 31.96 109 LEU B N 1
ATOM 2581 C CA . LEU B 1 109 ? 35.676 50.820 20.376 1.00 31.29 109 LEU B CA 1
ATOM 2582 C C . LEU B 1 109 ? 36.420 51.951 21.073 1.00 38.96 109 LEU B C 1
ATOM 2583 O O . LEU B 1 109 ? 35.766 52.902 21.504 1.00 40.16 109 LEU B O 1
ATOM 2588 N N . THR B 1 110 ? 37.770 51.857 21.196 1.00 37.25 110 THR B N 1
ATOM 2589 C CA . THR B 1 110 ? 38.576 52.868 21.907 1.00 37.78 110 THR B CA 1
ATOM 2590 C C . THR B 1 110 ? 38.505 54.250 21.242 1.00 44.40 110 THR B C 1
ATOM 2591 O O . THR B 1 110 ? 38.338 55.236 21.963 1.00 44.14 110 THR B O 1
ATOM 2595 N N . GLU B 1 111 ? 38.571 54.318 19.883 1.00 42.96 111 GLU B N 1
ATOM 2596 C CA . GLU B 1 111 ? 38.464 55.577 19.112 1.00 45.66 111 GLU B CA 1
ATOM 2597 C C . GLU B 1 111 ? 37.138 56.289 19.389 1.00 49.19 111 GLU B C 1
ATOM 2598 O O . GLU B 1 111 ? 37.094 57.518 19.435 1.00 50.21 111 GLU B O 1
ATOM 2604 N N . TRP B 1 112 ? 36.071 55.493 19.588 1.00 44.55 112 TRP B N 1
ATOM 2605 C CA . TRP B 1 112 ? 34.717 55.925 19.914 1.00 44.97 112 TRP B CA 1
ATOM 2606 C C . TRP B 1 112 ? 34.606 56.406 21.376 1.00 49.29 112 TRP B C 1
ATOM 2607 O O . TRP B 1 112 ? 33.824 57.319 21.656 1.00 49.87 112 TRP B O 1
ATOM 2618 N N . LEU B 1 113 ? 35.327 55.752 22.314 1.00 45.10 113 LEU B N 1
ATOM 2619 C CA . LEU B 1 113 ? 35.279 56.119 23.737 1.00 44.75 113 LEU B CA 1
ATOM 2620 C C . LEU B 1 113 ? 35.982 57.450 24.003 1.00 48.34 113 LEU B C 1
ATOM 2621 O O . LEU B 1 113 ? 35.484 58.297 24.764 1.00 47.50 113 LEU B O 1
ATOM 2626 N N . GLY B 1 114 ? 37.155 57.585 23.391 1.00 44.45 114 GLY B N 1
ATOM 2627 C CA . GLY B 1 114 ? 38.038 58.717 23.581 1.00 45.82 114 GLY B CA 1
ATOM 2628 C C . GLY B 1 114 ? 39.058 58.337 24.626 1.00 49.23 114 GLY B C 1
ATOM 2629 O O . GLY B 1 114 ? 38.788 57.480 25.476 1.00 48.05 114 GLY B O 1
ATOM 2630 N N . ALA B 1 115 ? 40.241 58.954 24.564 1.00 45.29 115 ALA B N 1
ATOM 2631 C CA . ALA B 1 115 ? 41.330 58.658 25.478 1.00 43.76 115 ALA B CA 1
ATOM 2632 C C . ALA B 1 115 ? 40.996 59.003 26.930 1.00 49.65 115 ALA B C 1
ATOM 2633 O O . ALA B 1 115 ? 41.500 58.324 27.829 1.00 48.65 115 ALA B O 1
ATOM 2635 N N . ALA B 1 116 ? 40.139 60.038 27.162 1.00 47.97 116 ALA B N 1
ATOM 2636 C CA . ALA B 1 116 ? 39.745 60.472 28.507 1.00 48.43 116 ALA B CA 1
ATOM 2637 C C . ALA B 1 116 ? 38.879 59.437 29.227 1.00 51.07 116 ALA B C 1
ATOM 2638 O O . ALA B 1 116 ? 39.175 59.112 30.380 1.00 51.42 116 ALA B O 1
ATOM 2640 N N . ARG B 1 117 ? 37.835 58.899 28.548 1.00 45.59 117 ARG B N 1
ATOM 2641 C CA . ARG B 1 117 ? 36.931 57.866 29.093 1.00 43.20 117 ARG B CA 1
ATOM 2642 C C . ARG B 1 117 ? 37.706 56.561 29.291 1.00 43.11 117 ARG B C 1
ATOM 2643 O O . ARG B 1 117 ? 37.558 55.920 30.332 1.00 43.40 117 ARG B O 1
ATOM 2651 N N . PHE B 1 118 ? 38.565 56.196 28.305 1.00 36.17 118 PHE B N 1
ATOM 2652 C CA . PHE B 1 118 ? 39.418 55.005 28.315 1.00 32.94 118 PHE B CA 1
ATOM 2653 C C . PHE B 1 118 ? 40.229 54.995 29.602 1.00 36.51 118 PHE B C 1
ATOM 2654 O O . PHE B 1 118 ? 40.109 54.059 30.386 1.00 36.61 118 PHE B O 1
ATOM 2662 N N . GLN B 1 119 ? 40.961 56.087 29.867 1.00 32.66 119 GLN B N 1
ATOM 2663 C CA . GLN B 1 119 ? 41.746 56.288 31.075 1.00 31.80 119 GLN B CA 1
ATOM 2664 C C . GLN B 1 119 ? 40.865 56.252 32.305 1.00 33.62 119 GLN B C 1
ATOM 2665 O O . GLN B 1 119 ? 41.274 55.629 33.269 1.00 35.04 119 GLN B O 1
ATOM 2671 N N . GLN B 1 120 ? 39.672 56.874 32.292 1.00 28.53 120 GLN B N 1
ATOM 2672 C CA . GLN B 1 120 ? 38.767 56.863 33.458 1.00 29.17 120 GLN B CA 1
ATOM 2673 C C . GLN B 1 120 ? 38.391 55.428 33.857 1.00 35.18 120 GLN B C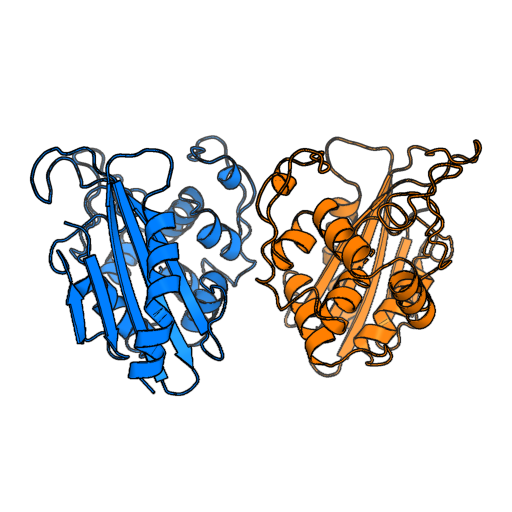 1
ATOM 2674 O O . GLN B 1 120 ? 38.447 55.071 35.044 1.00 34.68 120 GLN B O 1
ATOM 2680 N N . TYR B 1 121 ? 38.036 54.602 32.842 1.00 32.92 121 TYR B N 1
ATOM 2681 C CA . TYR B 1 121 ? 37.684 53.195 33.006 1.00 32.65 121 TYR B CA 1
ATOM 2682 C C . TYR B 1 121 ? 38.894 52.417 33.534 1.00 40.24 121 TYR B C 1
ATOM 2683 O O . TYR B 1 121 ? 38.758 51.790 34.579 1.00 42.71 121 TYR B O 1
ATOM 2692 N N . VAL B 1 122 ? 40.093 52.523 32.880 1.00 36.25 122 VAL B N 1
ATOM 2693 C CA . VAL B 1 122 ? 41.332 51.831 33.301 1.00 35.49 122 VAL B CA 1
ATOM 2694 C C . VAL B 1 122 ? 41.698 52.193 34.746 1.00 40.62 122 VAL B C 1
ATOM 2695 O O . VAL B 1 122 ? 42.070 51.297 35.506 1.00 40.03 122 VAL B O 1
ATOM 2699 N N . ASP B 1 123 ? 41.489 53.456 35.148 1.00 40.10 123 ASP B N 1
ATOM 2700 C CA . ASP B 1 123 ? 41.724 53.921 36.531 1.00 41.82 123 ASP B CA 1
ATOM 2701 C C . ASP B 1 123 ? 40.697 53.300 37.492 1.00 44.72 123 ASP B C 1
ATOM 2702 O O . ASP B 1 123 ? 41.111 52.679 38.470 1.00 43.56 123 ASP B O 1
ATOM 2707 N N . ARG B 1 124 ? 39.366 53.438 37.199 1.00 40.66 124 ARG B N 1
ATOM 2708 C CA . ARG B 1 124 ? 38.295 52.917 38.061 1.00 40.58 124 ARG B CA 1
ATOM 2709 C C . ARG B 1 124 ? 38.324 51.412 38.205 1.00 41.64 124 ARG B C 1
ATOM 2710 O O . ARG B 1 124 ? 37.920 50.901 39.250 1.00 41.56 124 ARG B O 1
ATOM 2718 N N . PHE B 1 125 ? 38.836 50.714 37.167 1.00 36.19 125 PHE B N 1
ATOM 2719 C CA . PHE B 1 125 ? 39.039 49.264 37.111 1.00 34.56 125 PHE B CA 1
ATOM 2720 C C . PHE B 1 125 ? 40.354 48.861 37.799 1.00 39.27 125 PHE B C 1
ATOM 2721 O O . PHE B 1 125 ? 40.566 47.676 38.036 1.00 38.24 125 PHE B O 1
ATOM 2729 N N . ASP B 1 126 ? 41.244 49.850 38.097 1.00 38.03 126 ASP B N 1
ATOM 2730 C CA . ASP B 1 126 ? 42.556 49.691 38.747 1.00 38.10 126 ASP B CA 1
ATOM 2731 C C . ASP B 1 126 ? 43.407 48.687 37.972 1.00 41.51 126 ASP B C 1
ATOM 2732 O O . ASP B 1 126 ? 44.151 47.895 38.562 1.00 43.76 126 ASP B O 1
ATOM 2737 N N . TYR B 1 127 ? 43.266 48.700 36.643 1.00 35.08 127 TYR B N 1
ATOM 2738 C CA . TYR B 1 127 ? 43.898 47.736 35.764 1.00 33.49 127 TYR B CA 1
ATOM 2739 C C . TYR B 1 127 ? 45.426 47.850 35.687 1.00 40.03 127 TYR B C 1
ATOM 2740 O O . TYR B 1 127 ? 45.955 48.723 35.004 1.00 40.37 127 TYR B O 1
ATOM 2749 N N . GLY B 1 128 ? 46.103 46.921 36.369 1.00 38.91 128 GLY B N 1
ATOM 2750 C CA . GLY B 1 128 ? 47.560 46.793 36.401 1.00 39.67 128 GLY B CA 1
ATOM 2751 C C . GLY B 1 128 ? 48.308 48.084 36.661 1.00 45.75 128 GLY B C 1
ATOM 2752 O O . GLY B 1 128 ? 48.068 48.741 37.680 1.00 47.56 128 GLY B O 1
ATOM 2753 N N . ASN B 1 129 ? 49.217 48.464 35.734 1.00 41.45 129 ASN B N 1
ATOM 2754 C CA . ASN B 1 129 ? 50.020 49.686 35.879 1.00 42.09 129 ASN B CA 1
ATOM 2755 C C . ASN B 1 129 ? 49.279 50.919 35.391 1.00 48.43 129 ASN B C 1
ATOM 2756 O O . ASN B 1 129 ? 49.748 52.035 35.596 1.00 50.05 129 ASN B O 1
ATOM 2761 N N . ARG B 1 130 ? 48.141 50.710 34.689 1.00 44.65 130 ARG B N 1
ATOM 2762 C CA . ARG B 1 130 ? 47.240 51.752 34.187 1.00 44.22 130 ARG B CA 1
ATOM 2763 C C . ARG B 1 130 ? 47.905 52.685 33.126 1.00 49.93 130 ARG B C 1
ATOM 2764 O O . ARG B 1 130 ? 47.295 53.690 32.711 1.00 50.22 130 ARG B O 1
ATOM 2772 N N . ASP B 1 131 ? 49.123 52.325 32.652 1.00 46.38 131 ASP B N 1
ATOM 2773 C CA . ASP B 1 131 ? 49.845 53.130 31.662 1.00 47.29 131 ASP B CA 1
ATOM 2774 C C . ASP B 1 131 ? 49.298 52.952 30.246 1.00 50.26 131 ASP B C 1
ATOM 2775 O O . ASP B 1 131 ? 49.493 51.906 29.631 1.00 49.38 131 ASP B O 1
ATOM 2780 N N . LEU B 1 132 ? 48.615 53.967 29.729 1.00 47.32 132 LEU B N 1
ATOM 2781 C CA . LEU B 1 132 ? 48.055 53.884 28.377 1.00 47.18 132 LEU B CA 1
ATOM 2782 C C . LEU B 1 132 ? 48.708 54.912 27.446 1.00 53.48 132 LEU B C 1
ATOM 2783 O O . LEU B 1 132 ? 48.066 55.395 26.516 1.00 53.19 132 LEU B O 1
ATOM 2788 N N . SER B 1 133 ? 49.982 55.241 27.698 1.00 52.26 133 SER B N 1
ATOM 2789 C CA . SER B 1 133 ? 50.722 56.207 26.889 1.00 54.98 133 SER B CA 1
ATOM 2790 C C . SER B 1 133 ? 51.157 55.624 25.540 1.00 61.06 133 SER B C 1
ATOM 2791 O O . SER B 1 133 ? 51.393 56.375 24.589 1.00 62.89 133 SER B O 1
ATOM 2794 N N . GLY B 1 134 ? 51.237 54.299 25.478 1.00 57.61 134 GLY B N 1
ATOM 2795 C CA . GLY B 1 134 ? 51.633 53.549 24.293 1.00 58.85 134 GLY B CA 1
ATOM 2796 C C . GLY B 1 134 ? 53.126 53.520 24.042 1.00 67.19 134 GLY B C 1
ATOM 2797 O O . GLY B 1 134 ? 53.935 53.574 24.980 1.00 66.28 134 GLY B O 1
ATOM 2798 N N . ASN B 1 135 ? 53.490 53.430 22.752 1.00 67.14 135 ASN B N 1
ATOM 2799 C CA . ASN B 1 135 ? 54.877 53.372 22.282 1.00 69.67 135 ASN B CA 1
ATOM 2800 C C . ASN B 1 135 ? 55.543 54.745 22.421 1.00 76.21 135 ASN B C 1
ATOM 2801 O O . ASN B 1 135 ? 54.835 55.755 22.329 1.00 76.20 135 ASN B O 1
ATOM 2806 N N . PRO B 1 136 ? 56.880 54.830 22.644 1.00 74.57 136 PRO B N 1
ATOM 2807 C CA . PRO B 1 136 ? 57.509 56.156 22.791 1.00 76.85 136 PRO B CA 1
ATOM 2808 C C . PRO B 1 136 ? 57.625 56.923 21.476 1.00 84.35 136 PRO B C 1
ATOM 2809 O O . PRO B 1 136 ? 58.105 56.375 20.479 1.00 84.76 136 PRO B O 1
ATOM 2813 N N . GLY B 1 137 ? 57.158 58.174 21.495 1.00 83.30 137 GLY B N 1
ATOM 2814 C CA . GLY B 1 137 ? 57.166 59.075 20.348 1.00 86.43 137 GLY B CA 1
ATOM 2815 C C . GLY B 1 137 ? 55.848 59.091 19.600 1.00 91.48 137 GLY B C 1
ATOM 2816 O O . GLY B 1 137 ? 55.189 60.126 19.532 1.00 91.82 137 GLY B O 1
ATOM 2817 N N . LYS B 1 138 ? 55.412 57.900 19.142 1.00 87.75 138 LYS B N 1
ATOM 2818 C CA . LYS B 1 138 ? 54.214 57.582 18.344 1.00 86.84 138 LYS B CA 1
ATOM 2819 C C . LYS B 1 138 ? 52.858 58.169 18.827 1.00 90.69 138 LYS B C 1
ATOM 2820 O O . LYS B 1 138 ? 51.971 58.337 17.988 1.00 90.05 138 LYS B O 1
ATOM 2826 N N . HIS B 1 139 ? 52.675 58.434 20.150 1.00 87.52 139 HIS B N 1
ATOM 2827 C CA . HIS B 1 139 ? 51.448 58.989 20.782 1.00 86.46 139 HIS B CA 1
ATOM 2828 C C . HIS B 1 139 ? 50.177 58.110 20.666 1.00 86.40 139 HIS B C 1
ATOM 2829 O O . HIS B 1 139 ? 49.157 58.452 21.262 1.00 85.72 139 HIS B O 1
ATOM 2836 N N . ASP B 1 140 ? 50.248 56.973 19.942 1.00 79.90 140 ASP B N 1
ATOM 2837 C CA . ASP B 1 140 ? 49.114 56.088 19.696 1.00 76.71 140 ASP B CA 1
ATOM 2838 C C . ASP B 1 140 ? 48.788 55.140 20.861 1.00 74.36 140 ASP B C 1
ATOM 2839 O O . ASP B 1 140 ? 48.708 53.927 20.669 1.00 72.45 140 ASP B O 1
ATOM 2844 N N . GLY B 1 141 ? 48.551 55.706 22.039 1.00 67.78 141 GLY B N 1
ATOM 2845 C CA . GLY B 1 141 ? 48.192 54.926 23.214 1.00 64.75 141 GLY B CA 1
ATOM 2846 C C . GLY B 1 141 ? 46.775 54.391 23.174 1.00 65.29 141 GLY B C 1
ATOM 2847 O O . GLY B 1 141 ? 46.500 53.300 23.675 1.00 62.92 141 GLY B O 1
ATOM 2848 N N . LEU B 1 142 ? 45.869 55.154 22.566 1.00 62.42 142 LEU B N 1
ATOM 2849 C CA . LEU B 1 142 ? 44.445 54.823 22.454 1.00 61.08 142 LEU B CA 1
ATOM 2850 C C . LEU B 1 142 ? 44.148 53.483 21.787 1.00 65.54 142 LEU B C 1
ATOM 2851 O O . LEU B 1 142 ? 43.222 52.787 22.208 1.00 64.54 142 LEU B O 1
ATOM 2856 N N . THR B 1 143 ? 44.909 53.129 20.748 1.00 62.77 143 THR B N 1
ATOM 2857 C CA . THR B 1 143 ? 44.648 51.911 19.987 1.00 61.48 143 THR B CA 1
ATOM 2858 C C . THR B 1 143 ? 45.740 50.857 20.124 1.00 64.38 143 THR B C 1
ATOM 2859 O O . THR B 1 143 ? 45.557 49.741 19.627 1.00 63.78 143 THR B O 1
ATOM 2863 N N . GLN B 1 144 ? 46.858 51.192 20.807 1.00 60.26 144 GLN B N 1
ATOM 2864 C CA . GLN B 1 144 ? 48.021 50.309 20.925 1.00 59.69 144 GLN B CA 1
ATOM 2865 C C . GLN B 1 144 ? 48.566 50.074 22.334 1.00 61.19 144 GLN B C 1
ATOM 2866 O O . GLN B 1 144 ? 49.636 49.475 22.439 1.00 60.96 144 GLN B O 1
ATOM 2872 N N . ALA B 1 145 ? 47.875 50.532 23.404 1.00 57.06 145 ALA B N 1
ATOM 2873 C CA . ALA B 1 145 ? 48.370 50.412 24.792 1.00 56.76 145 ALA B CA 1
ATOM 2874 C C . ALA B 1 145 ? 48.560 48.980 25.298 1.00 60.21 145 ALA B C 1
ATOM 2875 O O . ALA B 1 145 ? 49.568 48.689 25.956 1.00 60.39 145 ALA B O 1
ATOM 2877 N N . TRP B 1 146 ? 47.594 48.098 24.998 1.00 54.97 146 TRP B N 1
ATOM 2878 C CA . TRP B 1 146 ? 47.593 46.695 25.406 1.00 53.36 146 TRP B CA 1
ATOM 2879 C C . TRP B 1 146 ? 48.417 45.813 24.465 1.00 58.46 146 TRP B C 1
ATOM 2880 O O . TRP B 1 146 ? 48.884 44.749 24.874 1.00 58.37 146 TRP B O 1
ATOM 2891 N N . LEU B 1 147 ? 48.637 46.286 23.227 1.00 56.30 147 LEU B N 1
ATOM 2892 C CA . LEU B 1 147 ? 49.398 45.608 22.175 1.00 57.45 147 LEU B CA 1
ATOM 2893 C C . LEU B 1 147 ? 50.928 45.600 22.397 1.00 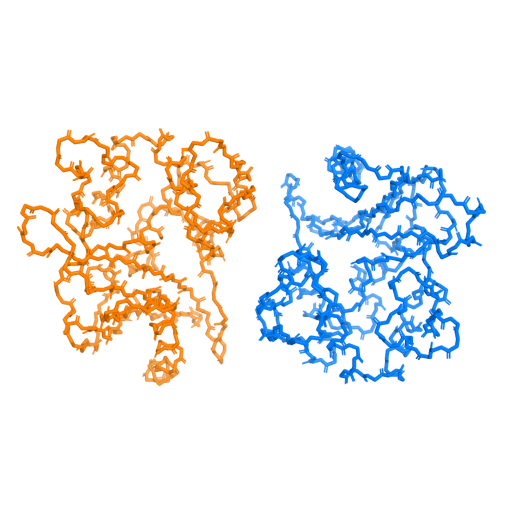61.35 147 LEU B C 1
ATOM 2894 O O . LEU B 1 147 ? 51.678 46.170 21.593 1.00 62.39 147 LEU B O 1
ATOM 2899 N N 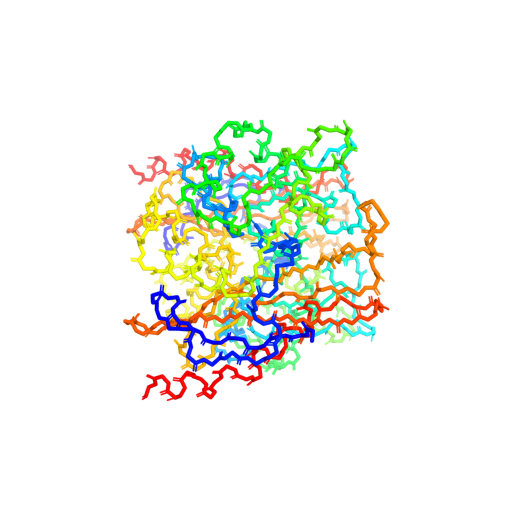. SER B 1 148 ? 51.375 44.900 23.473 1.00 56.93 148 SER B N 1
ATOM 2900 C CA . SER B 1 148 ? 52.777 44.731 23.918 1.00 57.24 148 SER B CA 1
ATOM 2901 C C . SER B 1 148 ? 53.565 46.072 24.016 1.00 60.82 148 SER B C 1
ATOM 2902 O O . SER B 1 148 ? 54.615 46.232 23.378 1.00 62.37 148 SER B O 1
ATOM 2905 N N . SER B 1 149 ? 53.039 47.036 24.809 1.00 54.72 149 SER B N 1
ATOM 2906 C CA . SER B 1 149 ? 53.668 48.349 24.959 1.00 54.65 149 SER B CA 1
ATOM 2907 C C . SER B 1 149 ? 53.639 48.880 26.415 1.00 55.65 149 SER B C 1
ATOM 2908 O O . SER B 1 149 ? 54.181 48.216 27.305 1.00 56.08 149 SER B O 1
ATOM 2911 N N . SER B 1 150 ? 53.034 50.071 26.647 1.00 48.97 150 SER B N 1
ATOM 2912 C CA . SER B 1 150 ? 52.935 50.764 27.933 1.00 46.77 150 SER B CA 1
ATOM 2913 C C . SER B 1 150 ? 52.242 49.963 29.020 1.00 47.67 150 SER B C 1
ATOM 2914 O O . SER B 1 150 ? 52.829 49.780 30.087 1.00 48.57 150 SER B O 1
ATOM 2917 N N . LEU B 1 151 ? 51.002 49.492 28.757 1.00 40.49 151 LEU B N 1
ATOM 2918 C CA . LEU B 1 151 ? 50.204 48.722 29.706 1.00 37.46 151 LEU B CA 1
ATOM 2919 C C . LEU B 1 151 ? 50.840 47.358 30.038 1.00 39.11 151 LEU B C 1
ATOM 2920 O O . LEU B 1 151 ? 51.439 46.712 29.162 1.00 39.93 151 LEU B O 1
ATOM 2925 N N . ALA B 1 152 ? 50.750 46.972 31.334 1.00 31.68 152 ALA B N 1
ATOM 2926 C CA . ALA B 1 152 ? 51.262 45.726 31.896 1.00 30.01 152 ALA B CA 1
ATOM 2927 C C . ALA B 1 152 ? 50.471 45.333 33.154 1.00 35.35 152 ALA B C 1
ATOM 2928 O O . ALA B 1 152 ? 50.173 46.170 34.010 1.00 36.58 152 ALA B O 1
ATOM 2930 N N . ILE B 1 153 ? 50.114 44.067 33.251 1.00 31.46 153 ILE B N 1
ATOM 2931 C CA . ILE B 1 153 ? 49.394 43.543 34.406 1.00 31.51 153 ILE B CA 1
ATOM 2932 C C . ILE B 1 153 ? 50.085 42.262 34.916 1.00 36.78 153 ILE B C 1
ATOM 2933 O O . ILE B 1 153 ? 50.584 41.445 34.122 1.00 38.12 153 ILE B O 1
ATOM 2938 N N . SER B 1 154 ? 50.140 42.110 36.239 1.00 31.53 154 SER B N 1
ATOM 2939 C CA . SER B 1 154 ? 50.699 40.925 36.853 1.00 30.80 154 SER B CA 1
ATOM 2940 C C . SER B 1 154 ? 49.573 39.860 37.038 1.00 36.62 154 SER B C 1
ATOM 2941 O O . SER B 1 154 ? 48.393 40.228 37.192 1.00 35.96 154 SER B O 1
ATOM 2944 N N . PRO B 1 155 ? 49.890 38.540 36.997 1.00 34.95 155 PRO B N 1
ATOM 2945 C CA . PRO B 1 155 ? 48.824 37.532 37.186 1.00 35.00 155 PRO B CA 1
ATOM 2946 C C . PRO B 1 155 ? 47.976 37.731 38.456 1.00 39.33 155 PRO B C 1
ATOM 2947 O O . PRO B 1 155 ? 46.775 37.427 38.430 1.00 37.92 155 PRO B O 1
ATOM 2951 N N . GLN B 1 156 ? 48.598 38.287 39.542 1.00 36.43 156 GLN B N 1
ATOM 2952 C CA . GLN B 1 156 ? 47.955 38.608 40.818 1.00 36.89 156 GLN B CA 1
ATOM 2953 C C . GLN B 1 156 ? 46.923 39.682 40.585 1.00 41.06 156 GLN B C 1
ATOM 2954 O O . GLN B 1 156 ? 45.766 39.497 40.962 1.00 43.48 156 GLN B O 1
ATOM 2960 N N . GLU B 1 157 ? 47.341 40.806 39.964 1.00 35.02 157 GLU B N 1
ATOM 2961 C CA . GLU B 1 157 ? 46.489 41.955 39.641 1.00 33.35 157 GLU B CA 1
ATOM 2962 C C . GLU B 1 157 ? 45.307 41.541 38.772 1.00 36.75 157 GLU B C 1
ATOM 2963 O O . GLU B 1 157 ? 44.198 41.969 39.068 1.00 38.04 157 GLU B O 1
ATOM 2969 N N . GLN B 1 158 ? 45.531 40.676 37.738 1.00 31.38 158 GLN B N 1
ATOM 2970 C CA . GLN B 1 158 ? 44.495 40.112 36.830 1.00 29.17 158 GLN B CA 1
ATOM 2971 C C . GLN B 1 158 ? 43.376 39.403 37.581 1.00 32.30 158 GLN B C 1
ATOM 2972 O O . GLN B 1 158 ? 42.213 39.588 37.237 1.00 32.35 158 GLN B O 1
ATOM 2978 N N . ALA B 1 159 ? 43.746 38.584 38.595 1.00 28.85 159 ALA B N 1
ATOM 2979 C CA . ALA B 1 159 ? 42.865 37.834 39.500 1.00 28.72 159 ALA B CA 1
ATOM 2980 C C . ALA B 1 159 ? 42.064 38.793 40.361 1.00 33.34 159 ALA B C 1
ATOM 2981 O O . ALA B 1 159 ? 40.866 38.582 40.559 1.00 33.53 159 ALA B O 1
ATOM 2983 N N . ARG B 1 160 ? 42.727 39.851 40.871 1.00 30.69 160 ARG B N 1
ATOM 2984 C CA . ARG B 1 160 ? 42.117 40.890 41.687 1.00 31.60 160 ARG B CA 1
ATOM 2985 C C . ARG B 1 160 ? 41.020 41.605 40.860 1.00 38.54 160 ARG B C 1
ATOM 2986 O O . ARG B 1 160 ? 39.870 41.710 41.321 1.00 40.78 160 ARG B O 1
ATOM 2994 N N . PHE B 1 161 ? 41.368 42.015 39.613 1.00 32.00 161 PHE B N 1
ATOM 2995 C CA . PHE B 1 161 ? 40.469 42.669 38.665 1.00 30.38 161 PHE B CA 1
ATOM 2996 C C . PHE B 1 161 ? 39.245 41.782 38.377 1.00 33.70 161 PHE B C 1
ATOM 2997 O O . PHE B 1 161 ? 38.113 42.245 38.543 1.00 34.39 161 PHE B O 1
ATOM 3005 N N . LEU B 1 162 ? 39.489 40.512 37.957 1.00 27.54 162 LEU B N 1
ATOM 3006 C CA . LEU B 1 162 ? 38.490 39.484 37.649 1.00 25.73 162 LEU B CA 1
ATOM 3007 C C . LEU B 1 162 ? 37.557 39.262 38.838 1.00 30.39 162 LEU B C 1
ATOM 3008 O O . LEU B 1 162 ? 36.360 39.097 38.643 1.00 30.21 162 LEU B O 1
ATOM 3013 N N . GLY B 1 163 ? 38.115 39.306 40.048 1.00 29.79 163 GLY B N 1
ATOM 3014 C CA . GLY B 1 163 ? 37.395 39.163 41.316 1.00 31.83 163 GLY B CA 1
ATOM 3015 C C . GLY B 1 163 ? 36.419 40.289 41.600 1.00 35.89 163 GLY B C 1
ATOM 3016 O O . GLY B 1 163 ? 35.390 40.082 42.238 1.00 35.66 163 GLY B O 1
ATOM 3017 N N . LYS B 1 164 ? 36.737 41.492 41.127 1.00 33.51 164 LYS B N 1
ATOM 3018 C CA . LYS B 1 164 ? 35.877 42.657 41.278 1.00 34.15 164 LYS B CA 1
ATOM 3019 C C . LYS B 1 164 ? 34.707 42.577 40.291 1.00 38.93 164 LYS B C 1
ATOM 3020 O O . LYS B 1 164 ? 33.577 42.914 40.669 1.00 39.68 164 LYS B O 1
ATOM 3026 N N . LEU B 1 165 ? 34.963 42.117 39.033 1.00 35.10 165 LEU B N 1
ATOM 3027 C CA . LEU B 1 165 ? 33.881 42.026 38.064 1.00 35.70 165 LEU B CA 1
ATOM 3028 C C . LEU B 1 165 ? 32.935 40.860 38.425 1.00 39.56 165 LEU B C 1
ATOM 3029 O O . LEU B 1 165 ? 31.721 41.012 38.289 1.00 41.84 165 LEU B O 1
ATOM 3034 N N . VAL B 1 166 ? 33.465 39.768 38.977 1.00 33.81 166 VAL B N 1
ATOM 3035 C CA . VAL B 1 166 ? 32.665 38.622 39.388 1.00 33.99 166 VAL B CA 1
ATOM 3036 C C . VAL B 1 166 ? 31.869 38.884 40.719 1.00 40.66 166 VAL B C 1
ATOM 3037 O O . VAL B 1 166 ? 30.826 38.258 40.939 1.00 42.08 166 VAL B O 1
ATOM 3041 N N . SER B 1 167 ? 32.335 39.830 41.561 1.00 37.85 167 SER B N 1
ATOM 3042 C CA . SER B 1 167 ? 31.706 40.197 42.845 1.00 39.70 167 SER B CA 1
ATOM 3043 C C . SER B 1 167 ? 30.735 41.399 42.776 1.00 47.63 167 SER B C 1
ATOM 3044 O O . SER B 1 167 ? 30.144 41.761 43.791 1.00 50.21 167 SER B O 1
ATOM 3047 N N . GLY B 1 168 ? 30.576 41.995 41.597 1.00 43.76 168 GLY B N 1
ATOM 3048 C CA . GLY B 1 168 ? 29.728 43.164 41.412 1.00 44.54 168 GLY B CA 1
ATOM 3049 C C . GLY B 1 168 ? 30.384 44.431 41.942 1.00 49.83 168 GLY B C 1
ATOM 3050 O O . GLY B 1 168 ? 29.714 45.462 42.124 1.00 51.35 168 GLY B O 1
ATOM 3051 N N . LYS B 1 169 ? 31.715 44.370 42.175 1.00 44.19 169 LYS B N 1
ATOM 3052 C CA . LYS B 1 169 ? 32.466 45.498 42.704 1.00 44.14 169 LYS B CA 1
ATOM 3053 C C . LYS B 1 169 ? 32.798 46.582 41.649 1.00 47.98 169 LYS B C 1
ATOM 3054 O O . LYS B 1 169 ? 33.016 47.744 42.021 1.00 47.33 169 LYS B O 1
ATOM 3060 N N . LEU B 1 170 ? 32.802 46.224 40.343 1.00 43.73 170 LEU B N 1
ATOM 3061 C CA . LEU B 1 170 ? 33.096 47.220 39.304 1.00 42.42 170 LEU B CA 1
ATOM 3062 C C . LEU B 1 170 ? 31.849 48.102 39.012 1.00 47.43 170 LEU B C 1
ATOM 3063 O O . LEU B 1 170 ? 30.727 47.627 39.221 1.00 47.63 170 LEU B O 1
ATOM 3068 N N . PRO B 1 171 ? 32.015 49.404 38.627 1.00 44.16 171 PRO B N 1
ATOM 3069 C CA . PRO B 1 171 ? 30.843 50.284 38.465 1.00 44.33 171 PRO B CA 1
ATOM 3070 C C . PRO B 1 171 ? 30.033 50.056 37.184 1.00 44.61 171 PRO B C 1
ATOM 3071 O O . PRO B 1 171 ? 29.700 50.993 36.458 1.00 45.05 171 PRO B O 1
ATOM 3075 N N . VAL B 1 172 ? 29.701 48.800 36.926 1.00 38.29 172 VAL B N 1
ATOM 3076 C CA . VAL B 1 172 ? 28.950 48.369 35.750 1.00 36.42 172 VAL B CA 1
ATOM 3077 C C . VAL B 1 172 ? 27.695 47.631 36.192 1.00 42.88 172 VAL B C 1
ATOM 3078 O O . VAL B 1 172 ? 27.614 47.166 37.333 1.00 43.93 172 VAL B O 1
ATOM 3082 N N . SER B 1 173 ? 26.710 47.550 35.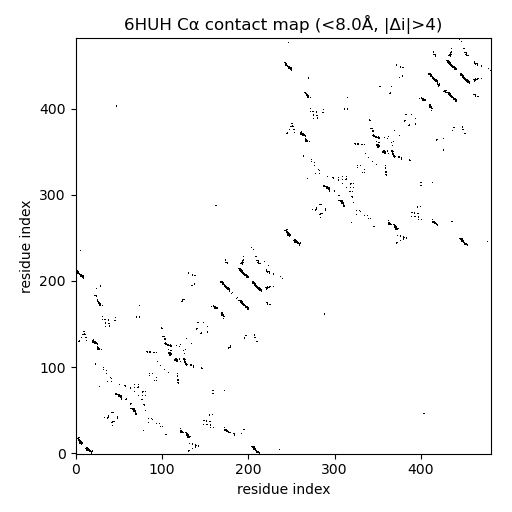288 1.00 39.60 173 SER B N 1
ATOM 3083 C CA . SER B 1 173 ? 25.427 46.898 35.515 1.00 40.23 173 SER B CA 1
ATOM 3084 C C . SER B 1 173 ? 25.538 45.365 35.452 1.00 43.17 173 SER B C 1
ATOM 3085 O O . SER B 1 173 ? 26.554 44.824 35.003 1.00 40.77 173 SER B O 1
ATOM 3088 N N . ALA B 1 174 ? 24.449 44.682 35.857 1.00 40.85 174 ALA B N 1
ATOM 3089 C CA . ALA B 1 174 ? 24.312 43.232 35.812 1.00 39.77 174 ALA B CA 1
ATOM 3090 C C . ALA B 1 174 ? 24.341 42.759 34.356 1.00 38.94 174 ALA B C 1
ATOM 3091 O O . ALA B 1 174 ? 25.093 41.835 34.035 1.00 36.54 174 ALA B O 1
ATOM 3093 N N . GLN B 1 175 ? 23.564 43.432 33.476 1.00 35.29 175 GLN B N 1
ATOM 3094 C CA . GLN B 1 175 ? 23.499 43.098 32.060 1.00 34.62 175 GLN B CA 1
ATOM 3095 C C . GLN B 1 175 ? 24.836 43.358 31.320 1.00 37.27 175 GLN B C 1
ATOM 3096 O O . GLN B 1 175 ? 25.123 42.630 30.373 1.00 35.69 175 GLN B O 1
ATOM 3102 N N . THR B 1 176 ? 25.677 44.313 31.789 1.00 34.63 176 THR B N 1
ATOM 3103 C CA . THR B 1 176 ? 27.020 44.524 31.222 1.00 32.96 176 THR B CA 1
ATOM 3104 C C . THR B 1 176 ? 27.851 43.281 31.558 1.00 37.46 176 THR B C 1
ATOM 3105 O O . THR B 1 176 ? 28.519 42.750 30.674 1.00 35.41 176 THR B O 1
ATOM 3109 N N . LEU B 1 177 ? 27.742 42.781 32.822 1.00 36.42 177 LEU B N 1
ATOM 3110 C CA . LEU B 1 177 ? 28.444 41.583 33.307 1.00 35.32 177 LEU B CA 1
ATOM 3111 C C . LEU B 1 177 ? 27.952 40.358 32.573 1.00 39.45 177 LEU B C 1
ATOM 3112 O O . LEU B 1 177 ? 28.766 39.488 32.270 1.00 39.76 177 LEU B O 1
ATOM 3117 N N . GLN B 1 178 ? 26.628 40.272 32.297 1.00 34.95 178 GLN B N 1
ATOM 3118 C CA . GLN B 1 178 ? 26.068 39.118 31.606 1.00 34.75 178 GLN B CA 1
ATOM 3119 C C . GLN B 1 178 ? 26.449 39.100 30.118 1.00 38.16 178 GLN B C 1
ATOM 3120 O O . GLN B 1 178 ? 26.837 38.050 29.626 1.00 37.76 178 GLN B O 1
ATOM 3126 N N . HIS B 1 179 ? 26.391 40.238 29.416 1.00 34.77 179 HIS B N 1
ATOM 3127 C CA . HIS B 1 179 ? 26.806 40.284 28.014 1.00 34.38 179 HIS B CA 1
ATOM 3128 C C . HIS B 1 179 ? 28.304 39.917 27.868 1.00 37.47 179 HIS B C 1
ATOM 3129 O O . HIS B 1 179 ? 28.662 39.124 26.988 1.00 36.78 179 HIS B O 1
ATOM 3136 N N . THR B 1 180 ? 29.157 40.455 28.770 1.00 33.34 180 THR B N 1
ATOM 3137 C CA . THR B 1 180 ? 30.599 40.181 28.837 1.00 31.66 180 THR B CA 1
ATOM 3138 C C . THR B 1 180 ? 30.834 38.666 29.047 1.00 36.85 180 THR B C 1
ATOM 3139 O O . THR B 1 180 ? 31.707 38.095 28.399 1.00 36.16 180 THR B O 1
ATOM 3143 N N . ALA B 1 181 ? 30.047 38.033 29.949 1.00 34.04 181 ALA B N 1
ATOM 3144 C CA . ALA B 1 181 ? 30.101 36.608 30.279 1.00 34.16 181 ALA B CA 1
ATOM 3145 C C . ALA B 1 181 ? 29.770 35.752 29.055 1.00 36.75 181 ALA B C 1
ATOM 3146 O O . ALA B 1 181 ? 30.498 34.805 28.740 1.00 36.35 181 ALA B O 1
ATOM 3148 N N . ASN B 1 182 ? 28.668 36.097 28.373 1.00 32.11 182 ASN B N 1
ATOM 3149 C CA . ASN B 1 182 ? 28.167 35.401 27.195 1.00 31.51 182 ASN B CA 1
ATOM 3150 C C . ASN B 1 182 ? 29.198 35.337 26.080 1.00 35.60 182 ASN B C 1
ATOM 3151 O O . ASN B 1 182 ? 29.578 34.239 25.686 1.00 34.60 182 ASN B O 1
ATOM 3156 N N . ILE B 1 183 ? 29.725 36.500 25.640 1.00 33.61 183 ILE B N 1
ATOM 3157 C CA . ILE B 1 183 ? 30.753 36.559 24.585 1.00 32.27 183 ILE B CA 1
ATOM 3158 C C . ILE B 1 183 ? 32.088 35.885 25.007 1.00 34.73 183 ILE B C 1
ATOM 3159 O O . ILE B 1 183 ? 32.821 35.431 24.126 1.00 33.91 183 ILE B O 1
ATOM 3164 N N . LEU B 1 184 ? 32.375 35.803 26.330 1.00 31.93 184 LEU B N 1
ATOM 3165 C CA . LEU B 1 184 ? 33.592 35.200 26.917 1.00 32.31 184 LEU B CA 1
ATOM 3166 C C . LEU B 1 184 ? 33.416 33.750 27.367 1.00 40.72 184 LEU B C 1
ATOM 3167 O O . LEU B 1 184 ? 34.310 33.234 28.037 1.00 42.08 184 LEU B O 1
ATOM 3172 N N . ARG B 1 185 ? 32.264 33.107 27.072 1.00 39.64 185 ARG B N 1
ATOM 3173 C CA . ARG B 1 185 ? 31.975 31.736 27.508 1.00 40.09 185 ARG B CA 1
ATOM 3174 C C . ARG B 1 185 ? 32.831 30.660 26.847 1.00 43.66 185 ARG B C 1
ATOM 3175 O O . ARG B 1 185 ? 33.201 30.782 25.677 1.00 42.91 185 ARG B O 1
ATOM 3183 N N . GLN B 1 186 ? 33.133 29.603 27.628 1.00 40.25 186 GLN B N 1
ATOM 3184 C CA . GLN B 1 186 ? 33.963 28.452 27.252 1.00 40.04 186 GLN B CA 1
ATOM 3185 C C . GLN B 1 186 ? 33.210 27.104 27.522 1.00 44.89 186 GLN B C 1
ATOM 3186 O O . GLN B 1 186 ? 32.190 27.117 28.235 1.00 43.47 186 GLN B O 1
ATOM 3192 N N . PRO B 1 187 ? 33.713 25.931 27.031 1.00 43.85 187 PRO B N 1
ATOM 3193 C CA . PRO B 1 187 ? 33.044 24.652 27.359 1.00 45.44 187 PRO B CA 1
ATOM 3194 C C . PRO B 1 187 ? 33.037 24.399 28.867 1.00 50.54 187 PRO B C 1
ATOM 3195 O O . PRO B 1 187 ? 34.002 24.716 29.564 1.00 47.19 187 PRO B O 1
ATOM 3199 N N . ASP B 1 188 ? 31.925 23.861 29.367 1.00 50.95 188 ASP B N 1
ATOM 3200 C CA . ASP B 1 188 ? 31.716 23.550 30.780 1.00 51.95 188 ASP B CA 1
ATOM 3201 C C . ASP B 1 188 ? 32.602 22.404 31.288 1.00 58.42 188 ASP B C 1
ATOM 3202 O O . ASP B 1 188 ? 33.270 21.715 30.501 1.00 59.89 188 ASP B O 1
ATOM 3207 N N . ILE B 1 189 ? 32.593 22.214 32.625 1.00 53.76 189 ILE B N 1
ATOM 3208 C CA . ILE B 1 189 ? 33.254 21.139 33.349 1.00 54.23 189 ILE B CA 1
ATOM 3209 C C . ILE B 1 189 ? 32.233 20.680 34.407 1.00 59.50 189 ILE B C 1
ATOM 3210 O O . ILE B 1 189 ? 31.850 21.493 35.231 1.00 57.55 189 ILE B O 1
ATOM 3215 N N . ASP B 1 190 ? 31.758 19.414 34.350 1.00 60.41 190 ASP B N 1
ATOM 3216 C CA . ASP B 1 190 ? 30.856 18.737 35.325 1.00 63.65 190 ASP B CA 1
ATOM 3217 C C . ASP B 1 190 ? 29.799 19.662 36.049 1.00 65.44 190 ASP B C 1
ATOM 3218 O O . ASP B 1 190 ? 29.615 19.567 37.271 1.00 66.57 190 ASP B O 1
ATOM 3223 N N . GLY B 1 191 ? 29.125 20.529 35.298 1.00 57.96 191 GLY B N 1
ATOM 3224 C CA . GLY B 1 191 ? 28.123 21.417 35.882 1.00 57.14 191 GLY B CA 1
ATOM 3225 C C . GLY B 1 191 ? 28.569 22.844 36.151 1.00 58.33 191 GLY B C 1
ATOM 3226 O O . GLY B 1 191 ? 27.732 23.729 36.345 1.00 59.68 191 GLY B O 1
ATOM 3227 N N . TRP B 1 192 ? 29.880 23.089 36.163 1.00 50.19 192 TRP B N 1
ATOM 3228 C CA . TRP B 1 192 ? 30.453 24.414 36.355 1.00 46.88 192 TRP B CA 1
ATOM 3229 C C . TRP B 1 192 ? 30.437 25.208 35.021 1.00 47.20 192 TRP B C 1
ATOM 3230 O O . TRP B 1 192 ? 30.488 24.610 33.947 1.00 44.97 192 TRP B O 1
ATOM 3241 N N . GLN B 1 193 ? 30.359 26.548 35.097 1.00 43.13 193 GLN B N 1
ATOM 3242 C CA . GLN B 1 193 ? 30.321 27.429 33.918 1.00 41.81 193 GLN B CA 1
ATOM 3243 C C . GLN B 1 193 ? 31.639 28.161 33.791 1.00 43.25 193 GLN B C 1
ATOM 3244 O O . GLN B 1 193 ? 32.026 28.900 34.685 1.00 43.24 193 GLN B O 1
ATOM 3250 N N . ILE B 1 194 ? 32.334 27.927 32.687 1.00 37.90 194 ILE B N 1
ATOM 3251 C CA . ILE B 1 194 ? 33.647 28.483 32.428 1.00 35.78 194 ILE B CA 1
ATOM 3252 C C . ILE B 1 194 ? 33.550 29.712 31.528 1.00 41.59 194 ILE B C 1
ATOM 3253 O O . ILE B 1 194 ? 32.859 29.706 30.510 1.00 43.92 194 ILE B O 1
ATOM 3258 N N . HIS B 1 195 ? 34.216 30.774 31.934 1.00 36.64 195 HIS B N 1
ATOM 3259 C CA . HIS B 1 195 ? 34.326 32.003 31.168 1.00 35.13 195 HIS B CA 1
ATOM 3260 C C . HIS B 1 195 ? 35.820 32.268 31.167 1.00 37.88 195 HIS B C 1
ATOM 3261 O O . HIS B 1 195 ? 36.447 32.199 32.221 1.00 37.21 195 HIS B O 1
ATOM 3268 N N . GLY B 1 196 ? 36.401 32.449 29.992 1.00 34.58 196 GLY B N 1
ATOM 3269 C CA . GLY B 1 196 ? 37.842 32.660 29.869 1.00 33.80 196 GLY B CA 1
ATOM 3270 C C . GLY B 1 196 ? 38.288 33.363 28.604 1.00 35.93 196 GLY B C 1
ATOM 3271 O O . GLY B 1 196 ? 37.532 33.427 27.628 1.00 35.10 196 GLY B O 1
ATOM 3272 N N . LYS B 1 197 ? 39.537 33.878 28.615 1.00 31.46 197 LYS B N 1
ATOM 3273 C CA . LYS B 1 197 ? 40.152 34.610 27.501 1.00 30.96 197 LYS B CA 1
ATOM 3274 C C . LYS B 1 197 ? 41.659 34.347 27.329 1.00 38.56 197 LYS B C 1
ATOM 3275 O O . LYS B 1 197 ? 42.448 34.569 28.259 1.00 39.08 197 LYS B O 1
ATOM 3281 N N . THR B 1 198 ? 42.061 33.947 26.112 1.00 36.35 198 THR B N 1
ATOM 3282 C CA . THR B 1 198 ? 43.472 33.744 25.774 1.00 36.18 198 THR B CA 1
ATOM 3283 C C . THR B 1 198 ? 44.107 35.087 25.356 1.00 39.54 198 THR B C 1
ATOM 3284 O O . THR B 1 198 ? 43.412 35.967 24.846 1.00 37.61 198 THR B O 1
ATOM 3288 N N . GLY B 1 199 ? 45.410 35.221 25.594 1.00 37.57 199 GLY B N 1
ATOM 3289 C CA . GLY B 1 199 ? 46.208 36.388 25.222 1.00 37.36 199 GLY B CA 1
ATOM 3290 C C . GLY B 1 199 ? 47.613 35.991 24.809 1.00 41.61 199 GLY B C 1
ATOM 3291 O O . GLY B 1 199 ? 48.149 35.035 25.358 1.00 41.45 199 GLY B O 1
ATOM 3292 N N . THR B 1 200 ? 48.201 36.679 23.813 1.00 39.97 200 THR B N 1
ATOM 3293 C CA . THR B 1 200 ? 49.569 36.421 23.343 1.00 42.24 200 THR B CA 1
ATOM 3294 C C . THR B 1 200 ? 50.324 37.742 23.168 1.00 48.99 200 THR B C 1
ATOM 3295 O O . THR B 1 200 ? 49.964 38.553 22.315 1.00 49.76 200 THR B O 1
ATOM 3299 N N . GLY B 1 201 ? 51.344 37.942 23.999 1.00 47.21 201 GLY B N 1
ATOM 3300 C CA . GLY B 1 201 ? 52.188 39.131 23.983 1.00 48.65 201 GLY B CA 1
ATOM 3301 C C . GLY B 1 201 ? 53.674 38.826 24.064 1.00 56.52 201 GLY B C 1
ATOM 3302 O O . GLY B 1 201 ? 54.091 37.670 23.927 1.00 56.59 201 GLY B O 1
ATOM 3303 N N . TYR B 1 202 ? 54.484 39.876 24.277 1.00 55.49 202 TYR B N 1
ATOM 3304 C CA . TYR B 1 202 ? 55.942 39.783 24.388 1.00 58.13 202 TYR B CA 1
ATOM 3305 C C . TYR B 1 202 ? 56.480 40.785 25.429 1.00 65.51 202 TYR B C 1
ATOM 3306 O O . TYR B 1 202 ? 55.985 41.913 25.479 1.00 64.46 202 TYR B O 1
ATOM 3315 N N . PRO B 1 203 ? 57.502 40.428 26.240 1.00 65.32 203 PRO B N 1
ATOM 3316 C CA . PRO B 1 203 ? 58.027 41.403 27.206 1.00 66.40 203 PRO B CA 1
ATOM 3317 C C . PRO B 1 203 ? 59.067 42.332 26.572 1.00 76.05 203 PRO B C 1
ATOM 3318 O O . PRO B 1 203 ? 59.371 42.175 25.389 1.00 76.92 203 PRO B O 1
ATOM 3322 N N . LYS B 1 204 ? 59.601 43.304 27.334 1.00 76.08 204 LYS B N 1
ATOM 3323 C CA . LYS B 1 204 ? 60.618 44.231 26.797 1.00 79.55 204 LYS B CA 1
ATOM 3324 C C . LYS B 1 204 ? 61.984 43.601 27.063 1.00 90.08 204 LYS B C 1
ATOM 3325 O O . LYS B 1 204 ? 62.167 43.058 28.161 1.00 89.04 204 LYS B O 1
ATOM 3331 N N . LEU B 1 205 ? 62.909 43.731 26.116 1.00 93.08 205 LEU B N 1
ATOM 3332 C CA . LEU B 1 205 ? 64.275 43.143 26.178 1.00 97.48 205 LEU B CA 1
ATOM 3333 C C . LEU B 1 205 ? 65.253 44.115 26.839 1.00 108.12 205 LEU B C 1
ATOM 3334 O O . LEU B 1 205 ? 66.455 43.773 26.863 1.00 110.37 205 LEU B O 1
ATOM 3339 N N . LEU B 1 206 ? 64.721 45.270 27.268 1.00 106.87 206 LEU B N 1
ATOM 3340 C CA . LEU B 1 206 ? 65.320 46.447 27.963 1.00 109.04 206 LEU B CA 1
ATOM 3341 C C . LEU B 1 206 ? 65.865 47.452 26.951 1.00 118.50 206 LEU B C 1
ATOM 3342 O O . LEU B 1 206 ? 65.942 48.639 27.312 1.00 118.71 206 LEU B O 1
ATOM 3347 N N . ASP B 1 207 ? 66.194 47.014 25.731 1.00 118.65 207 ASP B N 1
ATOM 3348 C CA . ASP B 1 207 ? 66.703 47.995 24.736 1.00 121.76 207 ASP B CA 1
ATOM 3349 C C . ASP B 1 207 ? 65.590 49.012 24.522 1.00 125.06 207 ASP B C 1
ATOM 3350 O O . ASP B 1 207 ? 64.683 48.701 23.740 1.00 123.42 207 ASP B O 1
ATOM 3355 N N . GLY B 1 208 ? 65.671 50.168 25.200 1.00 122.36 208 GLY B N 1
ATOM 3356 C CA . GLY B 1 208 ? 64.604 51.190 25.174 1.00 120.79 208 GLY B CA 1
ATOM 3357 C C . GLY B 1 208 ? 63.280 50.496 25.416 1.00 120.78 208 GLY B C 1
ATOM 3358 O O . GLY B 1 208 ? 62.958 50.240 26.578 1.00 118.99 208 GLY B O 1
ATOM 3359 N N . SER B 1 209 ? 62.585 50.174 24.329 1.00 115.65 209 SER B N 1
ATOM 3360 C CA . SER B 1 209 ? 61.344 49.373 24.353 1.00 112.31 209 SER B CA 1
ATOM 3361 C C . SER B 1 209 ? 61.526 48.284 23.287 1.00 116.10 209 SER B C 1
ATOM 3362 O O . SER B 1 209 ? 61.211 48.554 22.117 1.00 117.04 209 SER B O 1
ATOM 3365 N N . LEU B 1 210 ? 62.073 47.126 23.675 1.00 111.17 210 LEU B N 1
ATOM 3366 C CA . LEU B 1 210 ? 62.362 46.021 22.722 1.00 111.37 210 LEU B CA 1
ATOM 3367 C C . LEU B 1 210 ? 61.397 44.851 22.932 1.00 110.98 210 LEU B C 1
ATOM 3368 O O . LEU B 1 210 ? 60.401 45.043 23.601 1.00 108.29 210 LEU B O 1
ATOM 3373 N N . ASP B 1 211 ? 61.680 43.687 22.343 1.00 106.59 211 ASP B N 1
ATOM 3374 C CA . ASP B 1 211 ? 60.832 42.475 22.484 1.00 103.43 211 ASP B CA 1
ATOM 3375 C C . ASP B 1 211 ? 61.739 41.255 22.658 1.00 105.14 211 ASP B C 1
ATOM 3376 O O . ASP B 1 211 ? 62.241 40.756 21.659 1.00 106.71 211 ASP B O 1
ATOM 3381 N N . ARG B 1 212 ? 61.840 40.782 23.901 1.00 97.82 212 ARG B N 1
ATOM 3382 C CA . ARG B 1 212 ? 62.728 39.746 24.440 1.00 97.32 212 ARG B CA 1
ATOM 3383 C C . ARG B 1 212 ? 62.710 38.449 23.613 1.00 98.50 212 ARG B C 1
ATOM 3384 O O . ARG B 1 212 ? 63.702 37.717 23.618 1.00 99.88 212 ARG B O 1
ATOM 3392 N N . ASP B 1 213 ? 61.586 38.183 22.899 1.00 90.75 213 ASP B N 1
ATOM 3393 C CA . ASP B 1 213 ? 61.297 36.968 22.112 1.00 89.36 213 ASP B CA 1
ATOM 3394 C C . ASP B 1 213 ? 61.117 35.738 23.047 1.00 86.63 213 ASP B C 1
ATOM 3395 O O . ASP B 1 213 ? 61.680 34.651 22.849 1.00 86.94 213 ASP B O 1
ATOM 3400 N N . GLN B 1 214 ? 60.302 35.977 24.082 1.00 76.20 214 GLN B N 1
ATOM 3401 C CA . GLN B 1 214 ? 59.827 35.080 25.123 1.00 72.05 214 GLN B CA 1
ATOM 3402 C C . GLN B 1 214 ? 58.307 35.315 25.072 1.00 68.26 214 GLN B C 1
ATOM 3403 O O . GLN B 1 214 ? 57.747 35.995 25.937 1.00 66.73 214 GLN B O 1
ATOM 3409 N N . GLN B 1 215 ? 57.654 34.714 24.061 1.00 59.90 215 GLN B N 1
ATOM 3410 C CA . GLN B 1 215 ? 56.213 34.761 23.820 1.00 55.83 215 GLN B CA 1
ATOM 3411 C C . GLN B 1 215 ? 55.422 34.382 25.092 1.00 54.04 215 GLN B C 1
ATOM 3412 O O . GLN B 1 215 ? 55.672 33.330 25.682 1.00 52.28 215 GLN B O 1
ATOM 3418 N N . ILE B 1 216 ? 54.504 35.269 25.518 1.00 47.58 216 ILE B N 1
ATOM 3419 C CA . ILE B 1 216 ? 53.660 35.083 26.702 1.00 45.15 216 ILE B CA 1
ATOM 3420 C C . ILE B 1 216 ? 52.247 34.635 26.299 1.00 49.03 216 ILE B C 1
ATOM 3421 O O . ILE B 1 216 ? 51.564 35.330 25.549 1.00 48.20 216 ILE B O 1
ATOM 3426 N N . GLY B 1 217 ? 51.818 33.499 26.824 1.00 45.53 217 GLY B N 1
ATOM 3427 C CA . GLY B 1 217 ? 50.477 32.973 26.628 1.00 43.84 217 GLY B CA 1
ATOM 3428 C C . GLY B 1 217 ? 49.658 33.262 27.866 1.00 46.72 217 GLY B C 1
ATOM 3429 O O . GLY B 1 217 ? 50.192 33.226 28.974 1.00 47.47 217 GLY B O 1
ATOM 3430 N N . TRP B 1 218 ? 48.376 33.583 27.702 1.00 40.81 218 TRP B N 1
ATOM 3431 C CA . TRP B 1 218 ? 47.525 33.877 28.852 1.00 38.34 218 TRP B CA 1
ATOM 3432 C C . TRP B 1 218 ? 46.221 33.084 28.742 1.00 38.83 218 TRP B C 1
ATOM 3433 O O . TRP B 1 218 ? 45.627 33.036 27.671 1.00 37.14 218 TRP B O 1
ATOM 3444 N N . PHE B 1 219 ? 45.755 32.515 29.851 1.00 33.99 219 PHE B N 1
ATOM 3445 C CA . PHE B 1 219 ? 44.417 31.960 29.963 1.00 32.93 219 PHE B CA 1
ATOM 3446 C C . PHE B 1 219 ? 43.823 32.368 31.308 1.00 35.17 219 PHE B C 1
ATOM 3447 O O . PHE B 1 219 ? 44.154 31.803 32.361 1.00 33.63 219 PHE B O 1
ATOM 3455 N N . VAL B 1 220 ? 43.025 33.445 31.260 1.00 30.67 220 VAL B N 1
ATOM 3456 C CA . VAL B 1 220 ? 42.434 34.092 32.435 1.00 29.23 220 VAL B CA 1
ATOM 3457 C C . VAL B 1 220 ? 40.947 33.969 32.389 1.00 31.17 220 VAL B C 1
ATOM 3458 O O . VAL B 1 220 ? 40.389 33.918 31.302 1.00 29.36 220 VAL B O 1
ATOM 3462 N N . GLY B 1 221 ? 40.324 33.878 33.553 1.00 28.12 221 GLY B N 1
ATOM 3463 C CA . GLY B 1 221 ? 38.881 33.726 33.636 1.00 28.30 221 GLY B CA 1
ATOM 3464 C C . GLY B 1 221 ? 38.372 33.146 34.933 1.00 30.83 221 GLY B C 1
ATOM 3465 O O . GLY B 1 221 ? 39.094 33.092 35.927 1.00 28.50 221 GLY B O 1
ATOM 3466 N N . TRP B 1 222 ? 37.109 32.750 34.937 1.00 29.19 222 TRP B N 1
ATOM 3467 C CA . TRP B 1 222 ? 36.483 32.217 36.127 1.00 31.64 222 TRP B CA 1
ATOM 3468 C C . TRP B 1 222 ? 35.564 31.099 35.794 1.00 40.74 222 TRP B C 1
ATOM 3469 O O . TRP B 1 222 ? 35.122 30.983 34.654 1.00 41.69 222 TRP B O 1
ATOM 3480 N N . ALA B 1 223 ? 35.289 30.269 36.806 1.00 40.18 223 ALA B N 1
ATOM 3481 C CA . ALA B 1 223 ? 34.397 29.115 36.790 1.00 41.77 223 ALA B CA 1
ATOM 3482 C C . ALA B 1 223 ? 33.252 29.422 37.755 1.00 48.78 223 ALA B C 1
ATOM 3483 O O . ALA B 1 223 ? 33.473 30.126 38.748 1.00 49.00 223 ALA B O 1
ATOM 3485 N N . SER B 1 224 ? 32.037 28.899 37.489 1.00 47.33 224 SER B N 1
ATOM 3486 C CA . SER B 1 224 ? 30.898 29.160 38.370 1.00 48.77 224 SER B CA 1
ATOM 3487 C C . SER B 1 224 ? 29.832 28.053 38.432 1.00 52.62 224 SER B C 1
ATOM 3488 O O . SER B 1 224 ? 29.372 27.560 37.406 1.00 51.25 224 SER B O 1
ATOM 3491 N N . LYS B 1 225 ? 29.398 27.732 39.657 1.00 51.06 225 LYS B N 1
ATOM 3492 C CA . LYS B 1 225 ? 28.333 26.775 39.960 1.00 53.80 225 LYS B CA 1
ATOM 3493 C C . LYS B 1 225 ? 27.539 27.337 41.144 1.00 60.55 225 LYS B C 1
ATOM 3494 O O . LYS B 1 225 ? 27.954 27.229 42.303 1.00 61.28 225 LYS B O 1
ATOM 3500 N N . GLN B 1 226 ? 26.400 27.963 40.811 1.00 58.31 226 GLN B N 1
ATOM 3501 C CA . GLN B 1 226 ? 25.447 28.682 41.653 1.00 60.32 226 GLN B CA 1
ATOM 3502 C C . GLN B 1 226 ? 26.196 29.787 42.464 1.00 64.44 226 GLN B C 1
ATOM 3503 O O . GLN B 1 226 ? 26.801 30.688 41.852 1.00 61.16 226 GLN B O 1
ATOM 3509 N N . ASP B 1 227 ? 26.162 29.711 43.805 1.00 64.39 227 ASP B N 1
ATOM 3510 C CA . ASP B 1 227 ? 26.821 30.652 44.706 1.00 64.29 227 ASP B CA 1
ATOM 3511 C C . ASP B 1 227 ? 28.343 30.632 44.507 1.00 65.07 227 ASP B C 1
ATOM 3512 O O . ASP B 1 227 ? 28.919 31.694 44.333 1.00 63.65 227 ASP B O 1
ATOM 3517 N N . GLN B 1 228 ? 28.966 29.424 44.458 1.00 59.94 228 GLN B N 1
ATOM 3518 C CA . GLN B 1 228 ? 30.406 29.156 44.325 1.00 57.71 228 GLN B CA 1
ATOM 3519 C C . GLN B 1 228 ? 31.060 29.644 43.021 1.00 59.15 228 GLN B C 1
ATOM 3520 O O . GLN B 1 228 ? 30.648 29.243 41.940 1.00 58.99 228 GLN B O 1
ATOM 3526 N N . LYS B 1 229 ? 32.116 30.475 43.133 1.00 54.35 229 LYS B N 1
ATOM 3527 C CA . LYS B 1 229 ? 32.883 31.032 42.007 1.00 51.69 229 LYS B CA 1
ATOM 3528 C C . LYS B 1 229 ? 34.387 30.820 42.233 1.00 52.89 229 LYS B C 1
ATOM 3529 O O . LYS B 1 229 ? 34.807 30.682 43.381 1.00 53.93 229 LYS B O 1
ATOM 3535 N N . LEU B 1 230 ? 35.192 30.783 41.151 1.00 45.83 230 LEU B N 1
ATOM 3536 C CA . LEU B 1 230 ? 36.632 30.550 41.242 1.00 44.55 230 LEU B CA 1
ATOM 3537 C C . LEU B 1 230 ? 37.373 31.223 40.096 1.00 43.61 230 LEU B C 1
ATOM 3538 O O . LEU B 1 230 ? 37.134 30.893 38.941 1.00 41.68 230 LEU B O 1
ATOM 3543 N N . ILE B 1 231 ? 38.274 32.167 40.423 1.00 38.89 231 ILE B N 1
ATOM 3544 C CA . ILE B 1 231 ? 39.122 32.878 39.447 1.00 35.77 231 ILE B CA 1
ATOM 3545 C C . ILE B 1 231 ? 40.334 31.964 39.145 1.00 37.65 231 ILE B C 1
ATOM 3546 O O . ILE B 1 231 ? 40.668 31.106 39.969 1.00 39.44 231 ILE B O 1
ATOM 3551 N N . PHE B 1 232 ? 40.968 32.136 37.966 1.00 29.00 232 PHE B N 1
ATOM 3552 C CA . PHE B 1 232 ? 42.161 31.413 37.537 1.00 26.60 232 PHE B CA 1
ATOM 3553 C C . PHE B 1 232 ? 42.935 32.256 36.531 1.00 26.85 232 PHE B C 1
ATOM 3554 O O . PHE B 1 232 ? 42.342 32.920 35.684 1.00 23.54 232 PHE B O 1
ATOM 3562 N N . VAL B 1 233 ? 44.254 32.266 36.663 1.00 25.88 233 VAL B N 1
ATOM 3563 C CA . VAL B 1 233 ? 45.157 33.020 35.801 1.00 27.07 233 VAL B CA 1
ATOM 3564 C C . VAL B 1 233 ? 46.326 32.093 35.485 1.00 34.77 233 VAL B C 1
ATOM 3565 O O . VAL B 1 233 ? 46.884 31.485 36.402 1.00 35.29 233 VAL B O 1
ATOM 3569 N N . HIS B 1 234 ? 46.688 31.972 34.203 1.00 34.29 234 HIS B N 1
ATOM 3570 C CA . HIS B 1 234 ? 47.818 31.131 33.811 1.00 37.16 234 HIS B CA 1
ATOM 3571 C C . HIS B 1 234 ? 48.642 31.736 32.686 1.00 42.25 234 HIS B C 1
ATOM 3572 O O . HIS B 1 234 ? 48.077 32.221 31.703 1.00 41.92 234 HIS B O 1
ATOM 3579 N N . THR B 1 235 ? 49.979 31.714 32.833 1.00 39.02 235 THR B N 1
ATOM 3580 C CA . THR B 1 235 ? 50.887 32.215 31.799 1.00 38.94 235 THR B CA 1
ATOM 3581 C C . THR B 1 235 ? 51.808 31.121 31.296 1.00 44.91 235 THR B C 1
ATOM 3582 O O . THR B 1 235 ? 52.209 30.257 32.059 1.00 46.18 235 THR B O 1
ATOM 3586 N N . VAL B 1 236 ? 52.135 31.152 30.014 1.00 42.65 236 VAL B N 1
ATOM 3587 C CA . VAL B 1 236 ? 53.051 30.194 29.403 1.00 44.42 236 VAL B CA 1
ATOM 3588 C C . VAL B 1 236 ? 54.124 31.045 28.782 1.00 50.56 236 VAL B C 1
ATOM 3589 O O . VAL B 1 236 ? 53.820 31.913 27.963 1.00 50.23 236 VAL B O 1
ATOM 3593 N N . ILE B 1 237 ? 55.360 30.845 29.193 1.00 49.64 237 ILE B N 1
ATOM 3594 C CA . ILE B 1 237 ? 56.462 31.578 28.589 1.00 51.59 237 ILE B CA 1
ATOM 3595 C C . ILE B 1 237 ? 57.268 30.596 27.750 1.00 58.62 237 ILE B C 1
ATOM 3596 O O . ILE B 1 237 ? 57.755 29.587 28.269 1.00 60.20 237 ILE B O 1
ATOM 3601 N N . GLN B 1 238 ? 57.348 30.866 26.443 1.00 55.58 238 GLN B N 1
ATOM 3602 C CA . GLN B 1 238 ? 58.062 30.019 25.500 1.00 58.08 238 GLN B CA 1
ATOM 3603 C C . GLN B 1 238 ? 58.581 30.782 24.286 1.00 65.52 238 GLN B C 1
ATOM 3604 O O . GLN B 1 238 ? 58.038 31.821 23.935 1.00 64.02 238 GLN B O 1
ATOM 3610 N N . LYS B 1 239 ? 59.626 30.251 23.643 1.00 67.31 239 LYS B N 1
ATOM 3611 C CA . LYS B 1 239 ? 60.194 30.766 22.403 1.00 70.36 239 LYS B CA 1
ATOM 3612 C C . LYS B 1 239 ? 59.104 30.485 21.353 1.00 77.39 239 LYS B C 1
ATOM 3613 O O . LYS B 1 239 ? 58.499 29.407 21.415 1.00 76.95 239 LYS B O 1
ATOM 3619 N N . PRO B 1 240 ? 58.775 31.432 20.440 1.00 76.45 240 PRO B N 1
ATOM 3620 C CA . PRO B 1 240 ? 57.685 31.174 19.479 1.00 76.76 240 PRO B CA 1
ATOM 3621 C C . PRO B 1 240 ? 57.863 29.952 18.572 1.00 85.44 240 PRO B C 1
ATOM 3622 O O . PRO B 1 240 ? 58.985 29.543 18.252 1.00 87.26 240 PRO B O 1
ATOM 3626 N N . GLY B 1 241 ? 56.722 29.376 18.206 1.00 83.07 241 GLY B N 1
ATOM 3627 C CA . GLY B 1 241 ? 56.600 28.228 17.317 1.00 85.53 241 GLY B CA 1
ATOM 3628 C C . GLY B 1 241 ? 55.488 28.425 16.300 1.00 90.00 241 GLY B C 1
ATOM 3629 O O . GLY B 1 241 ? 55.025 29.556 16.084 1.00 88.66 241 GLY B O 1
ATOM 3630 N N . LYS B 1 242 ? 55.050 27.314 15.673 1.00 87.47 242 LYS B N 1
ATOM 3631 C CA . LYS B 1 242 ? 53.982 27.258 14.661 1.00 86.69 242 LYS B CA 1
ATOM 3632 C C . LYS B 1 242 ? 52.636 27.689 15.274 1.00 85.94 242 LYS B C 1
ATOM 3633 O O . LYS B 1 242 ? 51.879 28.434 14.652 1.00 84.11 242 LYS B O 1
ATOM 3639 N N . GLN B 1 243 ? 52.381 27.252 16.522 1.00 80.76 243 GLN B N 1
ATOM 3640 C CA . GLN B 1 243 ? 51.185 27.550 17.314 1.00 77.45 243 GLN B CA 1
ATOM 3641 C C . GLN B 1 243 ? 51.513 28.476 18.510 1.00 76.84 243 GLN B C 1
ATOM 3642 O O . GLN B 1 243 ? 52.637 28.468 19.028 1.00 76.71 243 GLN B O 1
ATOM 3648 N N . PHE B 1 244 ? 50.510 29.265 18.935 1.00 69.50 244 PHE B N 1
ATOM 3649 C CA . PHE B 1 244 ? 50.575 30.269 20.008 1.00 66.11 244 PHE B CA 1
ATOM 3650 C C . PHE B 1 244 ? 50.656 29.679 21.402 1.00 65.56 244 PHE B C 1
ATOM 3651 O O . PHE B 1 244 ? 49.998 28.675 21.692 1.00 65.71 244 PHE B O 1
ATOM 3659 N N . ALA B 1 245 ? 51.418 30.359 22.278 1.00 57.37 245 ALA B N 1
ATOM 3660 C CA . ALA B 1 245 ? 51.638 30.009 23.679 1.00 54.76 245 ALA B CA 1
ATOM 3661 C C . ALA B 1 245 ? 50.351 29.921 24.499 1.00 54.54 245 ALA B C 1
ATOM 3662 O O . ALA B 1 245 ? 50.289 29.119 25.431 1.00 54.43 245 ALA B O 1
ATOM 3664 N N . SER B 1 246 ? 49.333 30.739 24.148 1.00 48.02 246 SER B N 1
ATOM 3665 C CA . SER B 1 246 ? 48.022 30.836 24.802 1.00 46.06 246 SER B CA 1
ATOM 3666 C C . SER B 1 246 ? 47.130 29.604 24.656 1.00 52.22 246 SER B C 1
ATOM 3667 O O . SER B 1 246 ? 46.189 29.424 25.440 1.00 51.32 246 SER B O 1
ATOM 3670 N N . LEU B 1 247 ? 47.407 28.766 23.659 1.00 50.81 247 LEU B N 1
ATOM 3671 C CA . LEU B 1 247 ? 46.624 27.554 23.447 1.00 51.70 247 LEU B CA 1
ATOM 3672 C C . LEU B 1 247 ? 47.122 26.419 24.363 1.00 54.46 247 LEU B C 1
ATOM 3673 O O . LEU B 1 247 ? 46.372 25.494 24.690 1.00 53.84 247 LEU B O 1
ATOM 3678 N N . ARG B 1 248 ? 48.386 26.533 24.807 1.00 50.51 248 ARG B N 1
ATOM 3679 C CA . ARG B 1 248 ? 49.036 25.623 25.740 1.00 50.66 248 ARG B CA 1
ATOM 3680 C C . ARG B 1 248 ? 48.597 26.041 27.150 1.00 52.46 248 ARG B C 1
ATOM 3681 O O . ARG B 1 248 ? 48.598 25.224 28.066 1.00 52.29 248 ARG B O 1
ATOM 3689 N N . ALA B 1 249 ? 48.210 27.324 27.313 1.00 47.08 249 ALA B N 1
ATOM 3690 C CA . ALA B 1 249 ? 47.730 27.869 28.581 1.00 45.18 249 ALA B CA 1
ATOM 3691 C C . ALA B 1 249 ? 46.303 27.381 28.848 1.00 47.73 249 ALA B C 1
ATOM 3692 O O . ALA B 1 249 ? 46.059 26.809 29.910 1.00 47.24 249 ALA B O 1
ATOM 3694 N N . ARG B 1 250 ? 45.394 27.541 27.847 1.00 44.24 250 ARG B N 1
ATOM 3695 C CA . ARG B 1 250 ? 43.978 27.139 27.853 1.00 43.86 250 ARG B CA 1
ATOM 3696 C C . ARG B 1 250 ? 43.829 25.641 28.136 1.00 52.04 250 ARG B C 1
ATOM 3697 O O . ARG B 1 250 ? 42.967 25.227 28.914 1.00 52.67 250 ARG B O 1
ATOM 3705 N N . GLU B 1 251 ? 44.694 24.842 27.502 1.00 50.73 251 GLU B N 1
ATOM 3706 C CA . GLU B 1 251 ? 44.796 23.394 27.626 1.00 52.31 251 GLU B CA 1
ATOM 3707 C C . GLU B 1 251 ? 45.115 23.000 29.076 1.00 54.61 251 GLU B C 1
ATOM 3708 O O . GLU B 1 251 ? 44.397 22.183 29.654 1.00 54.10 251 GLU B O 1
ATOM 3714 N N . GLU B 1 252 ? 46.171 23.621 29.660 1.00 50.80 252 GLU B N 1
ATOM 3715 C CA . GLU B 1 252 ? 46.682 23.380 31.020 1.00 50.32 252 GLU B CA 1
ATOM 3716 C C . GLU B 1 252 ? 45.702 23.788 32.118 1.00 52.59 252 GLU B C 1
ATOM 3717 O O . GLU B 1 252 ? 45.718 23.198 33.198 1.00 53.15 252 GLU B O 1
ATOM 3723 N N . VAL B 1 253 ? 44.858 24.785 31.847 1.00 47.45 253 VAL B N 1
ATOM 3724 C CA . VAL B 1 253 ? 43.850 25.249 32.794 1.00 46.59 253 VAL B CA 1
ATOM 3725 C C . VAL B 1 253 ? 42.737 24.202 32.859 1.00 53.15 253 VAL B C 1
ATOM 3726 O O . VAL B 1 253 ? 42.356 23.782 33.950 1.00 53.25 253 VAL B O 1
ATOM 3730 N N . PHE B 1 254 ? 42.265 23.740 31.683 1.00 51.30 254 PHE B N 1
ATOM 3731 C CA . PHE B 1 254 ? 41.213 22.731 31.568 1.00 52.49 254 PHE B CA 1
ATOM 3732 C C . PHE B 1 254 ? 41.633 21.373 32.123 1.00 60.94 254 PHE B C 1
ATOM 3733 O O . PHE B 1 254 ? 40.775 20.585 32.537 1.00 63.97 254 PHE B O 1
ATOM 3741 N N . ALA B 1 255 ? 42.956 21.113 32.162 1.00 56.64 255 ALA B N 1
ATOM 3742 C CA . ALA B 1 255 ? 43.518 19.883 32.720 1.00 57.00 255 ALA B CA 1
ATOM 3743 C C . ALA B 1 255 ? 43.408 19.960 34.248 1.00 61.62 255 ALA B C 1
ATOM 3744 O O . ALA B 1 255 ? 42.672 19.175 34.847 1.00 62.00 255 ALA B O 1
ATOM 3746 N N . ALA B 1 256 ? 44.059 20.989 34.846 1.00 58.28 256 ALA B N 1
ATOM 3747 C CA . ALA B 1 256 ? 44.194 21.283 36.277 1.00 58.11 256 ALA B CA 1
ATOM 3748 C C . ALA B 1 256 ? 42.990 21.951 36.995 1.00 60.69 256 ALA B C 1
ATOM 3749 O O . ALA B 1 256 ? 43.075 22.144 38.216 1.00 61.89 256 ALA B O 1
ATOM 3751 N N . LEU B 1 257 ? 41.892 22.296 36.281 1.00 54.05 257 LEU B N 1
ATOM 3752 C CA . LEU B 1 257 ? 40.723 22.923 36.922 1.00 51.80 257 LEU B CA 1
ATOM 3753 C C . LEU B 1 257 ? 39.834 21.983 37.746 1.00 55.02 257 LEU B C 1
ATOM 3754 O O . LEU B 1 257 ? 39.456 22.389 38.845 1.00 54.74 257 LEU B O 1
ATOM 3759 N N . PRO B 1 258 ? 39.456 20.762 37.283 1.00 52.07 258 PRO B N 1
ATOM 3760 C CA . PRO B 1 258 ? 38.557 19.926 38.099 1.00 53.96 258 PRO B CA 1
ATOM 3761 C C . PRO B 1 258 ? 39.017 19.664 39.537 1.00 59.84 258 PRO B C 1
ATOM 3762 O O . PRO B 1 258 ? 38.174 19.632 40.432 1.00 60.32 258 PRO B O 1
ATOM 3766 N N . GLU B 1 259 ? 40.329 19.543 39.783 1.00 57.12 259 GLU B N 1
ATOM 3767 C CA . GLU B 1 259 ? 40.799 19.364 41.159 1.00 58.11 259 GLU B CA 1
ATOM 3768 C C . GLU B 1 259 ? 40.501 20.590 42.049 1.00 58.88 259 GLU B C 1
ATOM 3769 O O . GLU B 1 259 ? 40.058 20.420 43.183 1.00 60.70 259 GLU B O 1
ATOM 3775 N N . GLN B 1 260 ? 40.683 21.808 41.503 1.00 50.56 260 GLN B N 1
ATOM 3776 C CA . GLN B 1 260 ? 40.465 23.057 42.234 1.00 48.21 260 GLN B CA 1
ATOM 3777 C C . GLN B 1 260 ? 39.003 23.275 42.542 1.00 52.55 260 GLN B C 1
ATOM 3778 O O . GLN B 1 260 ? 38.677 23.855 43.582 1.00 52.11 260 GLN B O 1
ATOM 3784 N N . LEU B 1 261 ? 38.126 22.807 41.625 1.00 48.31 261 LEU B N 1
ATOM 3785 C CA . LEU B 1 261 ? 36.679 22.888 41.735 1.00 47.77 261 LEU B CA 1
ATOM 3786 C C . LEU B 1 261 ? 36.241 21.906 42.820 1.00 56.45 261 LEU B C 1
ATOM 3787 O O . LEU B 1 261 ? 35.434 22.260 43.673 1.00 56.81 261 LEU B O 1
ATOM 3792 N N . LYS B 1 262 ? 36.829 20.689 42.809 1.00 56.54 262 LYS B N 1
ATOM 3793 C CA . LYS B 1 262 ? 36.573 19.621 43.773 1.00 60.58 262 LYS B CA 1
ATOM 3794 C C . LYS B 1 262 ? 37.026 20.096 45.173 1.00 68.69 262 LYS B C 1
ATOM 3795 O O . LYS B 1 262 ? 36.295 19.907 46.148 1.00 70.58 262 LYS B O 1
ATOM 3801 N N . LYS B 1 263 ? 38.216 20.742 45.248 1.00 65.71 263 LYS B N 1
ATOM 3802 C CA . LYS B 1 263 ? 38.794 21.314 46.468 1.00 67.04 263 LYS B CA 1
ATOM 3803 C C . LYS B 1 263 ? 37.864 22.403 47.011 1.00 75.35 263 LYS B C 1
ATOM 3804 O O . LYS B 1 263 ? 37.710 22.528 48.227 1.00 77.83 263 LYS B O 1
ATOM 3810 N N . LEU B 1 264 ? 37.251 23.192 46.097 1.00 71.91 264 LEU B N 1
ATOM 3811 C CA . LEU B 1 264 ? 36.328 24.284 46.400 1.00 71.84 264 LEU B CA 1
ATOM 3812 C C . LEU B 1 264 ? 35.015 23.758 46.991 1.00 79.75 264 LEU B C 1
ATOM 3813 O O . LEU B 1 264 ? 34.365 24.478 47.743 1.00 80.83 264 LEU B O 1
ATOM 3818 N N . VAL B 1 265 ? 34.638 22.501 46.671 1.00 77.98 265 VAL B N 1
ATOM 3819 C CA . VAL B 1 265 ? 33.404 21.871 47.164 1.00 102.64 265 VAL B CA 1
ATOM 3820 C C . VAL B 1 265 ? 33.694 20.831 48.262 1.00 125.75 265 VAL B C 1
ATOM 3821 O O . VAL B 1 265 ? 34.258 21.167 49.302 1.00 85.73 265 VAL B O 1
#

Sequence (482 aa):
TGCMLFADGSGKPFSAQGDCASQLPPASTFIPLALMGYDSGFLVDEQLPALPFKAGDPDFLPEWKQTTTPSRWMTYSVIWYSQRLTEWLGAARFQQYVDRFDYGNRDLSGNPGKHDGLTQAWLSSSLAISPQEQARFLGKLVSGKLPVSAQTLQHTANILRQPDIDGWQIHGKTGTGYPKLLDGSLDRDQQIGWFVGWASKQDQKLIFVHTVIQKPGKQFASLRAREEVFAALPEQLKKLVTGCMLFADGSGKPFSAQGDCASQLPPASTFIPLALMGYDSGFLVDEQLPALPFKAGDPDFLPEWKQTTTPSRWMTYSVIWYSQRLTEWLGAARFQQYVDRFDYGNRDLSGNPGKHDGLTQAWLSSSLAISPQEQARFLGKLVSGKLPVSAQTLQHTANILRQPDIDGWQIHGKTGTGYPKLLDGSLDRDQQIGWFVGWASKQDQKLIFVHTVIQKPGKQFASLRAREEVFAALPEQLKKLV

Secondary structure (DSSP, 8-state):
--EEEEE-TTS-EEEEEES-SS-B--GGG--HHHHHHHHHTS--SSS---BPP-TTS--SSGGGSS-B-HHHHHHTT-HHHHHHHHHHH-HHHHHHHHHHTT-TT-----SSSS--HHHHSTTTSS--B-HHHHHHHHHHHHTT-SSS-HHHHHHHHHHHEEEEETTEEEEEEEEEE--SSSSSSSS---EEEEEEEEEEETTEEEEEEEEEEE-SBSB-HHHHHHHHHHHHHHHHHHHH-/--EEEEE-TTS-EEE--BS-SS-B--GGG--HHHHHHHHHTS--SSS---BPP-TTS--SSGGGSS-B-HHHHHHTT-HHHHHHHHHHH-HHHHHHHHHHTT-TT-----STTT--HHHHSTTTSS--B-HHHHHHHHHHHHTT-SSS-HHHHHHHHHHTEEEEETTEEEEEEEEEE----SSSS---S-EEEEEEEEEEETTEEEEEEEEEEE---SS-THHHHHHHHHHHHHHHHHHH-

Nearest PDB structures (foldseek):
  6huh-assembly1_B  TM=9.825E-01  e=1.170E-46  Klebsiella pneumoniae
  6whl-assembly9_I  TM=9.331E-01  e=1.705E-25  Legionella pneumophila str. Paris
  6nhu-assembly1_C  TM=9.168E-01  e=2.938E-24  Agrobacterium fabrum str. C58
  4gn2-assembly1_A  TM=8.975E-01  e=1.960E-23  Pseudomonas aeruginosa
  4mll-assembly4_D  TM=8.964E-01  e=2.383E-21  Escherichia coli

InterPro domains:
  IPR001460 Penicillin-binding protein, transpeptidase [PF00905] (41-257)
  IPR002137 Beta-lactamase, class-D active site [PS00337] (49-59)
  IPR012338 Beta-lactamase/transpeptidase-like [G3DSA:3.40.710.10] (20-264)
  IPR012338 Beta-lactamase/transpeptidase-like [SSF56601] (21-236)
  IPR050515 Class D beta-lactamase/transpeptidase [PTHR30627] (43-150)

Foldseek 3Di:
DWKKWKAFLLLHTPDIDDQQPAWFQCALVVLLLLLLCVQVVVAPFQAPDFAADDPPADCPDVLLHGGDHLLSCQVVVNLSVSLVSLVVCDPVNVLVSLVLLVAAPSFQQFAPPPRPSSSCVSQQTGGIHGNSSLSNSQSCLSVVNRPGDPVSSVRSQVSQWDDDDVQKTWGWGWGWHDHNQDRGHHGDQWIWIWIWTWIDHVPTIMTIITIFTGHDDDDHRNVVRNVVCVVPVVVVVVVSD/DWKKWKAFLLLHTPDIDDQQPDWFQCALVVLLLLLLCVQVVVAPFQAPDFAADDPPADCPDVLLHGGDHLLSCQVVVNLSVSLVSLVVCDPVNVLVSLVLLVAAPSFQCFAPPPSPSSSCVSQQTGGIHGNSSLSNSQSCLSVVNRPGDPVSSVRSQVSQWDDADPQKTWGWGKGWYFHACPPVRHGVQFIKIWIWTKIDHPPTIMTIITIFTHRDDPDHRNVVGNVVCVVPVVVVVVVSD

Solvent-accessible surface area: 21591 Å² total

Radius of gyration: 24.72 Å; Cα contacts (8 Å, |Δi|>4): 1001; chains: 2; bounding box: 68×57×64 Å

CATH classification: 3.40.710.10